Protein 4DK8 (pdb70)

Solvent-accessible surface area: 23701 Å² total; per-residue (Å²): 222,154,24,77,88,72,29,81,115,45,13,97,66,0,44,59,1,21,104,74,0,54,128,102,28,120,147,240,31,41,95,74,81,150,60,165,101,16,92,70,61,22,25,23,5,36,16,50,23,20,31,51,11,0,69,19,8,1,17,7,0,32,47,1,69,18,0,85,132,9,30,68,78,2,4,6,9,0,3,53,14,1,1,13,2,4,21,8,0,16,12,0,71,60,7,62,106,144,92,80,13,0,40,55,68,164,135,115,76,10,34,76,83,24,13,103,127,5,27,29,51,75,111,16,3,66,47,4,6,96,14,0,83,17,0,108,164,24,37,18,63,87,9,2,8,0,0,0,0,0,0,1,1,0,12,27,68,15,89,125,16,128,73,64,53,105,0,92,58,39,18,78,54,7,4,46,0,0,19,29,23,6,149,38,109,104,97,178,49,97,12,7,10,7,66,0,3,33,31,12,8,13,0,24,43,10,26,30,28,17,63,111,4,13,118,17,15,135,136,73,130,39,184,26,44,89,10,1,33,26,6,47,8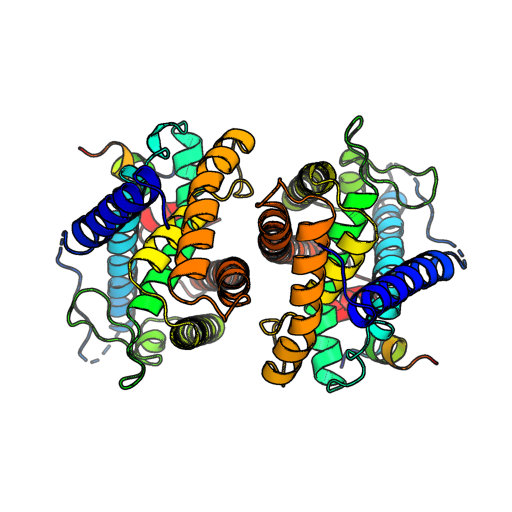7,139,52,140,72,1,62,146,24,6,91,61,188,196,37,77,88,74,32,67,102,34,5,91,97,4,34,50,6,8,102,78,2,55,124,138,123,191,15,59,85,68,16,220,152,39,122,88,76,45,29,32,0,38,16,42,16,22,34,28,23,0,60,28,7,0,25,6,0,43,76,2,64,13,0,112,121,4,44,76,96,4,11,8,12,0,0,73,20,0,0,14,2,3,21,8,0,22,13,8,59,72,30,66,52,158,76,106,19,0,28,64,49,151,115,72,83,4,32,89,76,24,12,106,116,3,14,30,50,79,109,17,3,60,44,5,5,77,9,2,58,12,3,150,149,21,44,26,45,84,10,0,12,0,0,0,2,0,0,2,0,0,13,23,65,11,87,129,20,134,72,62,52,126,0,68,61,27,19,74,56,7,4,44,0,0,26,14,41,4,108,66,68,102,94,174,34,81,18,2,11,3,71,0,2,36,33,8,8,13,0,10,45,12,28,23,24,18,62,116,8,9,116,18,18,126,128,71,97,11,156,20,36,111,77,2,33,61,4,39,44,174,110,31,87,6,0,52,126,6,12,100,88,170

Structure (mmCIF, N/CA/C/O backbone):
data_4DK8
#
_entry.id   4DK8
#
_cell.length_a   88.145
_cell.length_b   88.145
_cell.length_c   198.450
_cell.angle_alpha   90.000
_cell.angle_beta   90.000
_cell.angle_gamma   90.000
#
_symmetry.space_group_name_H-M   'P 43 21 2'
#
loop_
_entity.id
_entity.type
_entity.pdbx_description
1 polymer 'Oxysterols receptor LXR-beta'
2 polymer 'Nuclear receptor coactivator 1'
3 non-polymer N-methyl-N-(4-{(1S)-2,2,2-trifluoro-1-hydroxy-1-[1-(2-methoxyethyl)-1H-pyrrol-2-yl]ethyl}phenyl)benzenesulfonamide
4 non-polymer 'ACETATE ION'
5 non-polymer 'CALCIUM ION'
6 water water
#
loop_
_atom_site.group_PDB
_atom_site.id
_atom_site.type_symbol
_atom_site.label_atom_id
_atom_site.label_alt_id
_atom_site.label_comp_id
_atom_site.label_asym_id
_atom_site.label_entity_id
_atom_site.label_seq_id
_atom_site.pdbx_PDB_ins_code
_atom_site.Cartn_x
_atom_site.Cartn_y
_atom_site.Cartn_z
_atom_site.occupancy
_atom_site.B_iso_or_equiv
_atom_site.auth_seq_id
_atom_site.auth_comp_id
_atom_site.auth_asym_id
_atom_site.auth_atom_id
_atom_site.pdbx_PDB_model_num
ATOM 1 N N . MET A 1 4 ? 13.554 74.716 11.181 1.00 103.54 218 MET A N 1
ATOM 2 C CA . MET A 1 4 ? 13.227 73.468 11.944 1.00 104.53 218 MET A CA 1
ATOM 3 C C . MET A 1 4 ? 14.164 72.285 11.613 1.00 102.81 218 MET A C 1
ATOM 4 O O . MET A 1 4 ? 13.866 71.125 11.930 1.00 102.57 218 MET A O 1
ATOM 9 N N . GLN A 1 5 ? 15.293 72.584 10.973 1.00 100.19 219 GLN A N 1
ATOM 10 C CA . GLN A 1 5 ? 16.356 71.599 10.780 1.00 97.14 219 GLN A CA 1
ATOM 11 C C . GLN A 1 5 ? 17.717 72.303 10.735 1.00 95.17 219 GLN A C 1
ATOM 12 O O . GLN A 1 5 ? 17.805 73.474 10.354 1.00 95.07 219 GLN A O 1
ATOM 18 N N . LEU A 1 6 ? 18.773 71.600 11.146 1.00 92.36 220 LEU A N 1
ATOM 19 C CA . LEU A 1 6 ? 20.133 72.159 11.107 1.00 88.54 220 LEU A CA 1
ATOM 20 C C . LEU A 1 6 ? 20.573 72.326 9.662 1.00 85.72 220 LEU A C 1
ATOM 21 O O . LEU A 1 6 ? 19.952 71.778 8.752 1.00 85.84 220 LEU A O 1
ATOM 26 N N . THR A 1 7 ? 21.647 73.073 9.447 1.00 82.45 221 THR A N 1
ATOM 27 C CA . THR A 1 7 ? 22.264 73.130 8.125 1.00 78.90 221 THR A CA 1
ATOM 28 C C . THR A 1 7 ? 23.308 72.022 7.966 1.00 77.51 221 THR A C 1
ATOM 29 O O . THR A 1 7 ? 23.824 71.499 8.951 1.00 77.81 221 THR A O 1
ATOM 33 N N . ALA A 1 8 ? 23.613 71.653 6.728 1.00 76.95 222 ALA A N 1
ATOM 34 C CA . ALA A 1 8 ? 24.591 70.594 6.471 1.00 75.70 222 ALA A CA 1
ATOM 35 C C . ALA A 1 8 ? 25.931 70.907 7.149 1.00 74.32 222 ALA A C 1
ATOM 36 O O . ALA A 1 8 ? 26.581 70.019 7.712 1.00 72.34 222 ALA A O 1
ATOM 38 N N . ALA A 1 9 ? 26.327 72.176 7.093 1.00 71.68 223 ALA A N 1
ATOM 39 C CA . ALA A 1 9 ? 27.471 72.662 7.850 1.00 70.77 223 ALA A CA 1
ATOM 40 C C . ALA A 1 9 ? 27.331 72.365 9.346 1.00 71.54 223 ALA A C 1
ATOM 41 O O . ALA A 1 9 ? 28.195 71.723 9.951 1.00 71.26 223 ALA A O 1
ATOM 43 N N . GLN A 1 10 ? 26.240 72.832 9.944 1.00 71.86 224 GLN A N 1
ATOM 44 C CA . GLN A 1 10 ? 26.015 72.601 11.358 1.00 71.59 224 GLN A CA 1
ATOM 45 C C . GLN A 1 10 ? 25.940 71.106 11.683 1.00 73.02 224 GLN A C 1
ATOM 46 O O . GLN A 1 10 ? 26.496 70.652 12.690 1.00 72.61 224 GLN A O 1
ATOM 52 N N . GLU A 1 11 ? 25.274 70.326 10.838 1.00 73.54 225 GLU A N 1
ATOM 53 C CA . GLU A 1 11 ? 25.259 68.889 11.062 1.00 74.88 225 GLU A CA 1
ATOM 54 C C . GLU A 1 11 ? 26.694 68.369 11.070 1.00 73.14 225 GLU A C 1
ATOM 55 O O . GLU A 1 11 ? 27.044 67.477 11.842 1.00 71.54 225 GLU A O 1
ATOM 61 N N . LEU A 1 12 ? 27.533 68.955 10.226 1.00 71.69 226 LEU A N 1
ATOM 62 C CA . LEU A 1 12 ? 28.895 68.472 10.076 1.00 70.72 226 LEU A CA 1
ATOM 63 C C . LEU A 1 12 ? 29.769 68.875 11.255 1.00 69.40 226 LEU A C 1
ATOM 64 O O . LEU A 1 12 ? 30.492 68.051 11.819 1.00 68.97 226 LEU A O 1
ATOM 69 N N . MET A 1 13 ? 29.695 70.147 11.623 1.00 66.98 227 MET A N 1
ATOM 70 C CA . MET A 1 13 ? 30.393 70.648 12.798 1.00 65.22 227 MET A CA 1
ATOM 71 C C . MET A 1 13 ? 30.171 69.748 14.013 1.00 65.66 227 MET A C 1
ATOM 72 O O . MET A 1 13 ? 31.121 69.354 14.693 1.00 68.03 227 MET A O 1
ATOM 77 N N . ILE A 1 14 ? 28.915 69.414 14.279 1.00 64.91 228 ILE A N 1
ATOM 78 C CA . ILE A 1 14 ? 28.579 68.614 15.445 1.00 62.82 228 ILE A CA 1
ATOM 79 C C . ILE A 1 14 ? 29.108 67.177 15.382 1.00 63.30 228 ILE A C 1
ATOM 80 O O . ILE A 1 14 ? 29.592 66.641 16.376 1.00 61.88 228 ILE A O 1
ATOM 85 N N . GLN A 1 15 ? 29.027 66.547 14.219 1.00 64.08 229 GLN A N 1
ATOM 86 C CA . GLN A 1 15 ? 29.434 65.156 14.128 1.00 64.48 229 GLN A CA 1
ATOM 87 C C . GLN A 1 15 ? 30.921 65.017 14.348 1.00 63.59 229 GLN A C 1
ATOM 88 O O . GLN A 1 15 ? 31.376 64.160 15.110 1.00 63.90 229 GLN A O 1
ATOM 94 N N . GLN A 1 16 ? 31.679 65.873 13.680 1.00 61.97 230 GLN A N 1
ATOM 95 C CA . GLN A 1 16 ? 33.117 65.878 13.842 1.00 61.59 230 GLN A CA 1
ATOM 96 C C . GLN A 1 16 ? 33.459 65.998 15.324 1.00 61.35 230 GLN A C 1
ATOM 97 O O . GLN A 1 16 ? 34.219 65.178 15.840 1.00 61.49 230 GLN A O 1
ATOM 103 N N . LEU A 1 17 ? 32.887 66.997 16.005 1.00 59.91 231 LEU A N 1
ATOM 104 C CA . LEU A 1 17 ? 33.128 67.193 17.434 1.00 58.38 231 LEU A CA 1
ATOM 105 C C . LEU A 1 17 ? 32.774 65.947 18.250 1.00 58.94 231 LEU A C 1
ATOM 106 O O . LEU A 1 17 ? 33.480 65.571 19.194 1.00 59.02 231 LEU A O 1
ATOM 111 N N . VAL A 1 18 ? 31.673 65.303 17.900 1.00 57.93 232 VAL A N 1
ATOM 112 C CA . VAL A 1 18 ? 31.287 64.128 18.643 1.00 58.05 232 VAL A CA 1
ATOM 113 C C . VAL A 1 18 ? 32.302 63.041 18.334 1.00 58.53 232 VAL A C 1
ATOM 114 O O . VAL A 1 18 ? 32.812 62.389 19.245 1.00 59.30 232 VAL A O 1
ATOM 118 N N . ALA A 1 19 ? 32.628 62.873 17.058 1.00 57.95 233 ALA A N 1
ATOM 119 C CA . ALA A 1 19 ? 33.622 61.877 16.670 1.00 58.74 233 ALA A CA 1
ATOM 120 C C . ALA A 1 19 ? 34.923 62.066 17.451 1.00 59.05 233 ALA A C 1
ATOM 121 O O . ALA A 1 19 ? 35.551 61.094 17.892 1.00 57.20 233 ALA A O 1
ATOM 123 N N . ALA A 1 20 ? 35.320 63.319 17.629 1.00 60.91 234 ALA A N 1
ATOM 124 C CA . ALA A 1 20 ? 36.600 63.613 18.260 1.00 66.80 234 ALA A CA 1
ATOM 125 C C . ALA A 1 20 ? 36.589 63.219 19.728 1.00 70.68 234 ALA A C 1
ATOM 126 O O . ALA A 1 20 ? 37.567 62.678 20.256 1.00 72.29 234 ALA A O 1
ATOM 128 N N . GLN A 1 21 ? 35.473 63.496 20.386 1.00 74.20 235 GLN A N 1
ATOM 129 C CA . GLN A 1 21 ? 35.360 63.225 21.800 1.00 76.89 235 GLN A CA 1
ATOM 130 C C . GLN A 1 21 ? 35.451 61.735 21.986 1.00 76.95 235 GLN A C 1
ATOM 131 O O . GLN A 1 21 ? 36.122 61.252 22.886 1.00 77.41 235 GLN A O 1
ATOM 137 N N . LEU A 1 22 ? 34.762 61.003 21.123 1.00 78.69 236 LEU A N 1
ATOM 138 C CA . LEU A 1 22 ? 34.749 59.554 21.225 1.00 80.85 236 LEU A CA 1
ATOM 139 C C . LEU A 1 22 ? 36.164 59.061 20.962 1.00 81.69 236 LEU A C 1
ATOM 140 O O . LEU A 1 22 ? 36.681 58.207 21.685 1.00 81.34 236 LEU A O 1
ATOM 145 N N . GLN A 1 23 ? 36.784 59.629 19.931 1.00 82.99 237 GLN A N 1
ATOM 146 C CA . GLN A 1 23 ? 38.166 59.327 19.589 1.00 84.96 237 GLN A CA 1
ATOM 147 C C . GLN A 1 23 ? 39.103 59.563 20.775 1.00 84.87 237 GLN A C 1
ATOM 148 O O . GLN A 1 23 ? 39.934 58.714 21.088 1.00 85.67 237 GLN A O 1
ATOM 154 N N . CYS A 1 24 ? 38.968 60.705 21.444 1.00 84.09 238 CYS A N 1
ATOM 155 C CA . CYS A 1 24 ? 39.885 61.037 22.524 1.00 85.55 238 CYS A CA 1
ATOM 156 C C . CYS A 1 24 ? 39.591 60.246 23.788 1.00 88.50 238 CYS A C 1
ATOM 157 O O . CYS A 1 24 ? 40.506 59.857 24.514 1.00 89.29 238 CYS A O 1
ATOM 160 N N . ASN A 1 25 ? 38.313 59.995 24.046 1.00 92.40 239 ASN A N 1
ATOM 161 C CA . ASN A 1 25 ? 37.901 59.287 25.250 1.00 95.57 239 ASN A CA 1
ATOM 162 C C . ASN A 1 25 ? 38.335 57.828 25.165 1.00 97.71 239 ASN A C 1
ATOM 163 O O . ASN A 1 25 ? 38.680 57.216 26.177 1.00 98.34 239 ASN A O 1
ATOM 168 N N . LYS A 1 26 ? 38.320 57.275 23.954 1.00 99.71 240 LYS A N 1
ATOM 169 C CA . LYS A 1 26 ? 38.890 55.954 23.716 1.00 101.74 240 LYS A CA 1
ATOM 170 C C . LYS A 1 26 ? 40.391 56.013 23.922 1.00 104.17 240 LYS A C 1
ATOM 171 O O . LYS A 1 26 ? 40.932 55.384 24.832 1.00 103.80 240 LYS A O 1
ATOM 177 N N . ARG A 1 27 ? 41.050 56.796 23.073 1.00 107.61 241 ARG A N 1
ATOM 178 C CA . ARG A 1 27 ? 42.509 56.864 23.021 1.00 111.11 241 ARG A CA 1
ATOM 179 C C . ARG A 1 27 ? 43.161 57.137 24.373 1.00 113.29 241 ARG A C 1
ATOM 180 O O . ARG A 1 27 ? 44.354 56.893 24.547 1.00 113.81 241 ARG A O 1
ATOM 188 N N . SER A 1 28 ? 42.390 57.650 25.327 1.00 115.64 242 SER A N 1
ATOM 189 C CA . SER A 1 28 ? 42.925 57.876 26.661 1.00 117.26 242 SER A CA 1
ATOM 190 C C . SER A 1 28 ? 42.744 56.615 27.501 1.00 118.21 242 SER A C 1
ATOM 191 O O . SER A 1 28 ? 42.981 56.622 28.710 1.00 118.55 242 SER A O 1
ATOM 194 N N . PHE A 1 29 ? 42.329 55.531 26.849 1.00 119.30 243 PHE A N 1
ATOM 195 C CA . PHE A 1 29 ? 42.198 54.236 27.512 1.00 121.54 243 PHE A CA 1
ATOM 196 C C . PHE A 1 29 ? 43.267 53.237 27.070 1.00 121.80 243 PHE A C 1
ATOM 197 O O . PHE A 1 29 ? 43.045 52.027 27.117 1.00 121.46 243 PHE A O 1
ATOM 205 N N . SER A 1 30 ? 44.421 53.759 26.650 1.00 122.32 244 SER A N 1
ATOM 206 C CA . SER A 1 30 ? 45.547 52.951 26.174 1.00 121.88 244 SER A CA 1
ATOM 207 C C . SER A 1 30 ? 46.511 53.794 25.339 1.00 121.22 244 SER A C 1
ATOM 208 O O . SER A 1 30 ? 47.418 54.436 25.871 1.00 120.66 244 SER A O 1
ATOM 211 N N . LYS A 1 34 ? 46.837 52.945 33.454 1.00 131.99 248 LYS A N 1
ATOM 212 C CA . LYS A 1 34 ? 47.383 52.167 34.562 1.00 131.86 248 LYS A CA 1
ATOM 213 C C . LYS A 1 34 ? 48.068 53.088 35.570 1.00 131.43 248 LYS A C 1
ATOM 214 O O . LYS A 1 34 ? 49.099 53.698 35.271 1.00 131.05 248 LYS A O 1
ATOM 220 N N . VAL A 1 35 ? 47.493 53.183 36.767 1.00 130.08 249 VAL A N 1
ATOM 221 C CA . VAL A 1 35 ? 47.944 54.163 37.749 1.00 128.29 249 VAL A CA 1
ATOM 222 C C . VAL A 1 35 ? 48.030 53.615 39.165 1.00 126.62 249 VAL A C 1
ATOM 223 O O . VAL A 1 35 ? 47.421 52.595 39.487 1.00 125.60 249 VAL A O 1
ATOM 227 N N . THR A 1 36 ? 48.789 54.319 40.001 1.00 125.16 250 THR A N 1
ATOM 228 C CA . THR A 1 36 ? 48.974 53.964 41.402 1.00 124.21 250 THR A CA 1
ATOM 229 C C . THR A 1 36 ? 47.654 53.552 42.023 1.00 124.69 250 THR A C 1
ATOM 230 O O . THR A 1 36 ? 46.805 54.395 42.295 1.00 125.67 250 THR A O 1
ATOM 234 N N . PRO A 1 37 ? 47.468 52.249 42.266 1.00 124.46 251 PRO A N 1
ATOM 235 C CA . PRO A 1 37 ? 46.198 51.701 42.753 1.00 124.09 251 PRO A CA 1
ATOM 236 C C . PRO A 1 37 ? 45.742 52.264 44.097 1.00 123.48 251 PRO A C 1
ATOM 237 O O . PRO A 1 37 ? 46.530 52.854 44.848 1.00 123.72 251 PRO A O 1
ATOM 241 N N . TRP A 1 38 ? 44.459 52.067 44.387 1.00 121.63 252 TRP A N 1
ATOM 242 C CA . TRP A 1 38 ? 43.834 52.591 45.593 1.00 119.75 252 TRP A CA 1
ATOM 243 C C . TRP A 1 38 ? 44.060 51.630 46.765 1.00 118.41 252 TRP A C 1
ATOM 244 O O . TRP A 1 38 ? 43.760 50.439 46.670 1.00 117.76 252 TRP A O 1
ATOM 255 N N . PRO A 1 39 ? 44.603 52.143 47.884 1.00 117.19 253 PRO A N 1
ATOM 256 C CA . PRO A 1 39 ? 44.842 51.362 49.106 1.00 116.48 253 PRO A CA 1
ATOM 257 C C . PRO A 1 39 ? 43.592 50.675 49.647 1.00 115.92 253 PRO A C 1
ATOM 258 O O . PRO A 1 39 ? 43.574 49.460 49.841 1.00 115.16 253 PRO A O 1
ATOM 262 N N . GLN A 1 45 ? 45.065 53.427 58.867 1.00 136.36 259 GLN A N 1
ATOM 263 C CA . GLN A 1 45 ? 45.695 53.932 57.653 1.00 137.08 259 GLN A CA 1
ATOM 264 C C . GLN A 1 45 ? 47.091 54.503 57.924 1.00 136.71 259 GLN A C 1
ATOM 265 O O . GLN A 1 45 ? 47.309 55.209 58.911 1.00 135.92 259 GLN A O 1
ATOM 271 N N . SER A 1 46 ? 48.027 54.193 57.030 1.00 136.45 260 SER A N 1
ATOM 272 C CA . SER A 1 46 ? 49.423 54.607 57.166 1.00 136.02 260 SER A CA 1
ATOM 273 C C . SER A 1 46 ? 49.674 55.990 56.562 1.00 136.21 260 SER A C 1
ATOM 274 O O . SER A 1 46 ? 48.731 56.730 56.283 1.00 136.51 260 SER A O 1
ATOM 277 N N . ARG A 1 47 ? 50.946 56.334 56.366 1.00 136.02 261 ARG A N 1
ATOM 278 C CA . ARG A 1 47 ? 51.321 57.627 55.789 1.00 136.03 261 ARG A CA 1
ATOM 279 C C . ARG A 1 47 ? 51.803 57.468 54.345 1.00 135.34 261 ARG A C 1
ATOM 280 O O . ARG A 1 47 ? 51.914 58.446 53.600 1.00 134.27 261 ARG A O 1
ATOM 288 N N . ASP A 1 48 ? 52.100 56.231 53.960 1.00 134.71 262 ASP A N 1
ATOM 289 C CA . ASP A 1 48 ? 52.319 55.912 52.555 1.00 133.90 262 ASP A CA 1
ATOM 290 C C . ASP A 1 48 ? 50.943 55.823 51.921 1.00 132.90 262 ASP A C 1
ATOM 291 O O . ASP A 1 48 ? 50.659 56.488 50.925 1.00 133.10 262 ASP A O 1
ATOM 296 N N . ALA A 1 49 ? 50.092 54.998 52.526 1.00 131.48 263 ALA A N 1
ATOM 297 C CA . ALA A 1 49 ? 48.745 54.757 52.027 1.00 129.46 263 ALA A CA 1
ATOM 298 C C . ALA A 1 49 ? 48.031 56.060 51.688 1.00 127.54 263 ALA A C 1
ATOM 299 O O . ALA A 1 49 ? 47.360 56.152 50.663 1.00 126.36 263 ALA A O 1
ATOM 301 N N . ARG A 1 50 ? 48.188 57.067 52.543 1.00 125.51 264 ARG A N 1
ATOM 302 C CA . ARG A 1 50 ? 47.466 58.314 52.360 1.00 124.51 264 ARG A CA 1
ATOM 303 C C . ARG A 1 50 ? 48.062 59.156 51.238 1.00 122.91 264 ARG A C 1
ATOM 304 O O . ARG A 1 50 ? 47.330 59.669 50.392 1.00 123.59 264 ARG A O 1
ATOM 312 N N . GLN A 1 51 ? 49.385 59.295 51.218 1.00 120.59 265 GLN A N 1
ATOM 313 C CA . GLN A 1 51 ? 50.038 60.064 50.163 1.00 117.87 265 GLN A CA 1
ATOM 314 C C . GLN A 1 51 ? 50.106 59.228 48.895 1.00 115.47 265 GLN A C 1
ATOM 315 O O . GLN A 1 51 ? 50.682 59.641 47.892 1.00 115.24 265 GLN A O 1
ATOM 321 N N . GLN A 1 52 ? 49.508 58.045 48.959 1.00 112.85 266 GLN A N 1
ATOM 322 C CA . GLN A 1 52 ? 49.376 57.174 47.801 1.00 110.23 266 GLN A CA 1
ATOM 323 C C . GLN A 1 52 ? 48.033 57.439 47.124 1.00 108.15 266 GLN A C 1
ATOM 324 O O . GLN A 1 52 ? 47.940 57.488 45.899 1.00 107.76 266 GLN A O 1
ATOM 330 N N . ARG A 1 53 ? 46.993 57.612 47.937 1.00 105.26 267 ARG A N 1
ATOM 331 C CA . ARG A 1 53 ? 45.676 58.006 47.441 1.00 100.12 267 ARG A CA 1
ATOM 332 C C . ARG A 1 53 ? 45.772 59.354 46.746 1.00 96.29 267 ARG A C 1
ATOM 333 O O . ARG A 1 53 ? 45.187 59.552 45.685 1.00 94.87 267 ARG A O 1
ATOM 341 N N . PHE A 1 54 ? 46.512 60.276 47.352 1.00 92.56 268 PHE A N 1
ATOM 342 C CA . PHE A 1 54 ? 46.862 61.527 46.690 1.00 90.87 268 PHE A CA 1
ATOM 343 C C . PHE A 1 54 ? 47.399 61.201 45.304 1.00 90.38 268 PHE A C 1
ATOM 344 O O . PHE A 1 54 ? 47.136 61.914 44.333 1.00 88.38 268 PHE A O 1
ATOM 352 N N . ALA A 1 55 ? 48.156 60.112 45.223 1.00 90.28 269 ALA A N 1
ATOM 353 C CA . ALA A 1 55 ? 48.779 59.712 43.975 1.00 89.01 269 ALA A CA 1
ATOM 354 C C . ALA A 1 55 ? 47.733 59.195 42.990 1.00 87.96 269 ALA A C 1
ATOM 355 O O . ALA A 1 55 ? 47.683 59.625 41.832 1.00 87.71 269 ALA A O 1
ATOM 357 N N . HIS A 1 56 ? 46.890 58.284 43.465 1.00 86.79 270 HIS A N 1
ATOM 358 C CA . HIS A 1 56 ? 45.837 57.695 42.644 1.00 85.82 270 HIS A CA 1
ATOM 359 C C . HIS A 1 56 ? 44.941 58.749 41.992 1.00 85.05 270 HIS A C 1
ATOM 360 O O . HIS A 1 56 ? 44.507 58.582 40.855 1.00 85.31 270 HIS A O 1
ATOM 367 N N . PHE A 1 57 ? 44.663 59.831 42.715 1.00 83.34 271 PHE A N 1
ATOM 368 C CA . PHE A 1 57 ? 43.886 60.936 42.162 1.00 81.07 271 PHE A CA 1
ATOM 369 C C . PHE A 1 57 ? 44.676 61.745 41.116 1.00 79.54 271 PHE A C 1
ATOM 370 O O . PHE A 1 57 ? 44.290 61.803 39.949 1.00 78.29 271 PHE A O 1
ATOM 378 N N . THR A 1 58 ? 45.775 62.365 41.533 1.00 78.53 272 THR A N 1
ATOM 379 C CA . THR A 1 58 ? 46.514 63.273 40.661 1.00 79.37 272 THR A CA 1
ATOM 380 C C . THR A 1 58 ? 46.868 62.613 39.353 1.00 79.51 272 THR A C 1
ATOM 381 O O . THR A 1 58 ? 46.933 63.267 38.308 1.00 78.47 272 THR A O 1
ATOM 385 N N . GLU A 1 59 ? 47.108 61.309 39.413 1.00 80.35 273 GLU A N 1
ATOM 386 C CA . GLU A 1 59 ? 47.431 60.565 38.209 1.00 80.68 273 GLU A CA 1
ATOM 387 C C . GLU A 1 59 ? 46.226 60.519 37.274 1.00 78.68 273 GLU A C 1
ATOM 388 O O . GLU A 1 59 ? 46.351 60.810 36.082 1.00 78.06 273 GLU A O 1
ATOM 394 N N . LEU A 1 60 ? 45.059 60.182 37.823 1.00 77.04 274 LEU A N 1
ATOM 395 C CA . LEU A 1 60 ? 43.809 60.247 37.066 1.00 75.32 274 LEU A CA 1
ATOM 396 C C . LEU A 1 60 ? 43.574 61.655 36.517 1.00 74.50 274 LEU A C 1
ATOM 397 O O . LEU A 1 60 ? 43.165 61.830 35.370 1.00 74.68 274 LEU A O 1
ATOM 402 N N . ALA A 1 61 ? 43.847 62.663 37.333 1.00 71.98 275 ALA A N 1
ATOM 403 C CA . ALA A 1 61 ? 43.790 64.035 36.860 1.00 71.42 275 ALA A CA 1
ATOM 404 C C . ALA A 1 61 ? 44.670 64.270 35.615 1.00 71.60 275 ALA A C 1
ATOM 405 O O . ALA A 1 61 ? 44.219 64.881 34.638 1.00 70.09 275 ALA A O 1
ATOM 407 N N . ILE A 1 62 ? 45.916 63.790 35.653 1.00 71.79 276 ILE A N 1
ATOM 408 C CA . ILE A 1 62 ? 46.810 63.856 34.486 1.00 71.08 276 ILE A CA 1
ATOM 409 C C . ILE A 1 62 ? 46.100 63.315 33.243 1.00 71.19 276 ILE A C 1
ATOM 410 O O . ILE A 1 62 ? 46.060 63.960 32.185 1.00 68.98 276 ILE A O 1
ATOM 415 N N . ILE A 1 63 ? 45.549 62.113 33.378 1.00 70.45 277 ILE A N 1
ATOM 416 C CA . ILE A 1 63 ? 44.939 61.445 32.245 1.00 71.10 277 ILE A CA 1
ATOM 417 C C . ILE A 1 63 ? 43.860 62.337 31.645 1.00 72.64 277 ILE A C 1
ATOM 418 O O . ILE A 1 63 ? 43.779 62.502 30.421 1.00 73.23 277 ILE A O 1
ATOM 423 N N . SER A 1 64 ? 43.055 62.929 32.527 1.00 73.52 278 SER A N 1
ATOM 424 C CA . SER A 1 64 ? 41.948 63.792 32.134 1.00 72.81 278 SER A CA 1
ATOM 425 C C . SER A 1 64 ? 42.462 65.017 31.365 1.00 71.50 278 SER A C 1
ATOM 426 O O . SER A 1 64 ? 41.979 65.328 30.265 1.00 70.82 278 SER A O 1
ATOM 429 N N . VAL A 1 65 ? 43.451 65.694 31.938 1.00 69.01 279 VAL A N 1
ATOM 430 C CA . VAL A 1 65 ? 44.093 66.818 31.271 1.00 69.20 279 VAL A CA 1
ATOM 431 C C . VAL A 1 65 ? 44.550 66.435 29.868 1.00 69.30 279 VAL A C 1
ATOM 432 O O . VAL A 1 65 ? 44.447 67.219 28.922 1.00 67.39 279 VAL A O 1
ATOM 436 N N . GLN A 1 66 ? 45.061 65.220 29.734 1.00 70.58 280 GLN A N 1
ATOM 437 C CA . GLN A 1 66 ? 45.528 64.756 28.434 1.00 71.18 280 GLN A CA 1
ATOM 438 C C . GLN A 1 66 ? 44.358 64.606 27.485 1.00 70.14 280 GLN A C 1
ATOM 439 O O . GLN A 1 66 ? 44.332 65.214 26.406 1.00 67.95 280 GLN A O 1
ATOM 445 N N . GLU A 1 67 ? 43.381 63.804 27.891 1.00 68.77 281 GLU A N 1
ATOM 446 C CA . GLU A 1 67 ? 42.203 63.654 27.062 1.00 69.45 281 GLU A CA 1
ATOM 447 C C . GLU A 1 67 ? 41.664 65.043 26.663 1.00 68.08 281 GLU A C 1
ATOM 448 O O . GLU A 1 67 ? 41.128 65.223 25.565 1.00 66.12 281 GLU A O 1
ATOM 454 N N . ILE A 1 68 ? 41.832 66.033 27.536 1.00 66.47 282 ILE A N 1
ATOM 455 C CA . ILE A 1 68 ? 41.279 67.351 27.253 1.00 65.08 282 ILE A CA 1
ATOM 456 C C . ILE A 1 68 ? 42.116 68.154 26.261 1.00 65.53 282 ILE A C 1
ATOM 457 O O . ILE A 1 68 ? 41.569 68.798 25.360 1.00 63.53 282 ILE A O 1
ATOM 462 N N . VAL A 1 69 ? 43.437 68.106 26.404 1.00 67.11 283 VAL A N 1
ATOM 463 C CA . VAL A 1 69 ? 44.309 68.768 25.435 1.00 68.91 283 VAL A CA 1
ATOM 464 C C . VAL A 1 69 ? 44.184 68.040 24.103 1.00 69.25 283 VAL A C 1
ATOM 465 O O . VAL A 1 69 ? 44.099 68.655 23.038 1.00 67.88 283 VAL A O 1
ATOM 469 N N . ASP A 1 70 ? 44.163 66.715 24.179 1.00 70.73 284 ASP A N 1
ATOM 470 C CA . ASP A 1 70 ? 44.011 65.890 22.995 1.00 72.27 284 ASP A CA 1
ATOM 471 C C . ASP A 1 70 ? 42.769 66.357 22.245 1.00 71.63 284 ASP A C 1
ATOM 472 O O . ASP A 1 70 ? 42.826 66.616 21.045 1.00 73.95 284 ASP A O 1
ATOM 477 N N . PHE A 1 71 ? 41.656 66.490 22.967 1.00 70.43 285 PHE A N 1
ATOM 478 C CA . PHE A 1 71 ? 40.392 66.923 22.380 1.00 66.83 285 PHE A CA 1
ATOM 479 C C . PHE A 1 71 ? 40.411 68.378 21.898 1.00 65.96 285 PHE A C 1
ATOM 480 O O . PHE A 1 71 ? 39.753 68.718 20.927 1.00 66.07 285 PHE A O 1
ATOM 488 N N . ALA A 1 72 ? 41.154 69.246 22.564 1.00 65.87 286 ALA A N 1
ATOM 489 C CA . ALA A 1 72 ? 41.148 70.647 22.157 1.00 67.90 286 ALA A CA 1
ATOM 490 C C . ALA A 1 72 ? 41.845 70.868 20.801 1.00 68.93 286 ALA A C 1
ATOM 491 O O . ALA A 1 72 ? 41.559 71.840 20.085 1.00 67.78 286 ALA A O 1
ATOM 493 N N . LYS A 1 73 ? 42.753 69.967 20.440 1.00 69.44 287 LYS A N 1
ATOM 494 C CA . LYS A 1 73 ? 43.484 70.124 19.188 1.00 71.85 287 LYS A CA 1
ATOM 495 C C . LYS A 1 73 ? 42.607 69.766 17.981 1.00 71.04 287 LYS A C 1
ATOM 496 O O . LYS A 1 73 ? 42.774 70.299 16.876 1.00 70.06 287 LYS A O 1
ATOM 502 N N . GLN A 1 74 ? 41.652 68.877 18.216 1.00 70.72 288 GLN A N 1
ATOM 503 C CA . GLN A 1 74 ? 40.757 68.408 17.171 1.00 69.84 288 GLN A CA 1
ATOM 504 C C . GLN A 1 74 ? 39.531 69.296 16.966 1.00 67.23 288 GLN A C 1
ATOM 505 O O . GLN A 1 74 ? 38.742 69.074 16.060 1.00 66.44 288 GLN A O 1
ATOM 511 N N . VAL A 1 75 ? 39.386 70.309 17.810 1.00 65.96 289 VAL A N 1
ATOM 512 C CA . VAL A 1 75 ? 38.316 71.285 17.674 1.00 63.85 289 VAL A CA 1
ATOM 513 C C . VAL A 1 75 ? 38.665 72.294 16.587 1.00 65.90 289 VAL A C 1
ATOM 514 O O . VAL A 1 75 ? 39.511 73.164 16.778 1.00 66.07 289 VAL A O 1
ATOM 518 N N . PRO A 1 76 ? 37.999 72.207 15.432 1.00 67.22 290 PRO A N 1
ATOM 519 C CA . PRO A 1 76 ? 38.404 73.049 14.302 1.00 68.72 290 PRO A CA 1
ATOM 520 C C . PRO A 1 76 ? 38.650 74.500 14.698 1.00 70.12 290 PRO A C 1
ATOM 521 O O . PRO A 1 76 ? 37.821 75.127 15.350 1.00 70.08 290 PRO A O 1
ATOM 525 N N . GLY A 1 77 ? 39.809 75.019 14.303 1.00 72.96 291 GLY A N 1
ATOM 526 C CA . GLY A 1 77 ? 40.093 76.435 14.471 1.00 73.65 291 GLY A CA 1
ATOM 527 C C . GLY A 1 77 ? 40.970 76.760 15.664 1.00 73.95 291 GLY A C 1
ATOM 528 O O . GLY A 1 77 ? 41.531 77.852 15.743 1.00 74.14 291 GLY A O 1
ATOM 529 N N . PHE A 1 78 ? 41.087 75.815 16.592 1.00 73.86 292 PHE A N 1
ATOM 530 C CA . PHE A 1 78 ? 41.850 76.030 17.817 1.00 72.90 292 PHE A CA 1
ATOM 531 C C . PHE A 1 78 ? 43.352 76.163 17.542 1.00 72.98 292 PHE A C 1
ATOM 532 O O . PHE A 1 78 ? 43.989 77.135 17.964 1.00 71.40 292 PHE A O 1
ATOM 540 N N . LEU A 1 79 ? 43.908 75.186 16.826 1.00 73.48 293 LEU A N 1
ATOM 541 C CA . LEU A 1 79 ? 45.336 75.175 16.515 1.00 73.31 293 LEU A CA 1
ATOM 542 C C . LEU A 1 79 ? 45.710 76.259 15.515 1.00 74.35 293 LEU A C 1
ATOM 543 O O . LEU A 1 79 ? 46.836 76.297 15.030 1.00 76.37 293 LEU A O 1
ATOM 548 N N . GLN A 1 80 ? 44.767 77.135 15.200 1.00 74.05 294 GLN A N 1
ATOM 549 C CA . GLN A 1 80 ? 45.050 78.241 14.304 1.00 75.07 294 GLN A CA 1
ATOM 550 C C . GLN A 1 80 ? 45.427 79.493 15.087 1.00 76.94 294 GLN A C 1
ATOM 551 O O . GLN A 1 80 ? 45.895 80.471 14.511 1.00 78.31 294 GLN A O 1
ATOM 557 N N . LEU A 1 81 ? 45.207 79.470 16.395 1.00 78.80 295 LEU A N 1
ATOM 558 C CA . LEU A 1 81 ? 45.541 80.613 17.240 1.00 80.75 295 LEU A CA 1
ATOM 559 C C . LEU A 1 81 ? 47.041 80.594 17.497 1.00 82.75 295 LEU A C 1
ATOM 560 O O . LEU A 1 81 ? 47.711 79.587 17.218 1.00 83.66 295 LEU A O 1
ATOM 565 N N . GLY A 1 82 ? 47.561 81.694 18.043 1.00 82.77 296 GLY A N 1
ATOM 566 C CA . GLY A 1 82 ? 48.934 81.694 18.518 1.00 82.78 296 GLY A CA 1
ATOM 567 C C . GLY A 1 82 ? 49.158 80.542 19.472 1.00 82.27 296 GLY A C 1
ATOM 568 O O . GLY A 1 82 ? 48.257 80.173 20.206 1.00 84.13 296 GLY A O 1
ATOM 569 N N . ARG A 1 83 ? 50.343 79.952 19.469 1.00 82.61 297 ARG A N 1
ATOM 570 C CA . ARG A 1 83 ? 50.620 78.897 20.435 1.00 84.42 297 ARG A CA 1
ATOM 571 C C . ARG A 1 83 ? 50.477 79.440 21.852 1.00 85.02 297 ARG A C 1
ATOM 572 O O . ARG A 1 83 ? 50.303 78.679 22.811 1.00 85.38 297 ARG A O 1
ATOM 580 N N . GLU A 1 84 ? 50.564 80.761 21.982 1.00 84.57 298 GLU A N 1
ATOM 581 C CA . GLU A 1 84 ? 50.570 81.379 23.300 1.00 83.66 298 GLU A CA 1
ATOM 582 C C . GLU A 1 84 ? 49.145 81.411 23.845 1.00 83.27 298 GLU A C 1
ATOM 583 O O . GLU A 1 84 ? 48.885 81.018 24.994 1.00 82.35 298 GLU A O 1
ATOM 589 N N . ASP A 1 85 ? 48.222 81.856 23.000 1.00 82.05 299 ASP A N 1
ATOM 590 C CA . ASP A 1 85 ? 46.810 81.816 23.325 1.00 80.73 299 ASP A CA 1
ATOM 591 C C . ASP A 1 85 ? 46.303 80.389 23.580 1.00 80.95 299 ASP A C 1
ATOM 592 O O . ASP A 1 85 ? 45.458 80.166 24.456 1.00 81.36 299 ASP A O 1
ATOM 597 N N . GLN A 1 86 ? 46.827 79.423 22.833 1.00 79.20 300 GLN A N 1
ATOM 598 C CA . GLN A 1 86 ? 46.455 78.034 23.049 1.00 78.30 300 GLN A CA 1
ATOM 599 C C . GLN A 1 86 ? 46.754 77.624 24.484 1.00 78.27 300 GLN A C 1
ATOM 600 O O . GLN A 1 86 ? 46.003 76.873 25.091 1.00 80.05 300 GLN A O 1
ATOM 606 N N . ILE A 1 87 ? 47.851 78.117 25.037 1.00 76.76 301 ILE A N 1
ATOM 607 C CA . ILE A 1 87 ? 48.190 77.763 26.402 1.00 75.90 301 ILE A CA 1
ATOM 608 C C . ILE A 1 87 ? 47.200 78.448 27.353 1.00 75.10 301 ILE A C 1
ATOM 609 O O . ILE A 1 87 ? 46.681 77.819 28.291 1.00 72.79 301 ILE A O 1
ATOM 614 N N . ALA A 1 88 ? 46.940 79.732 27.099 1.00 73.13 302 ALA A N 1
ATOM 615 C CA . ALA A 1 88 ? 46.063 80.531 27.958 1.00 72.25 302 ALA A CA 1
ATOM 616 C C . ALA A 1 88 ? 44.708 79.861 28.092 1.00 72.35 302 ALA A C 1
ATOM 617 O O . ALA A 1 88 ? 44.218 79.624 29.208 1.00 72.85 302 ALA A O 1
ATOM 619 N N . LEU A 1 89 ? 44.120 79.544 26.940 1.00 69.32 303 LEU A N 1
ATOM 620 C CA . LEU A 1 89 ? 42.857 78.842 26.889 1.00 66.77 303 LEU A CA 1
ATOM 621 C C . LEU A 1 89 ? 42.834 77.509 27.645 1.00 66.67 303 LEU A C 1
ATOM 622 O O . LEU A 1 89 ? 41.997 77.328 28.518 1.00 68.18 303 LEU A O 1
ATOM 627 N N . LEU A 1 90 ? 43.724 76.572 27.346 1.00 67.18 304 LEU A N 1
ATOM 628 C CA . LEU A 1 90 ? 43.658 75.292 28.060 1.00 70.56 304 LEU A CA 1
ATOM 629 C C . LEU A 1 90 ? 43.825 75.472 29.569 1.00 72.39 304 LEU A C 1
ATOM 630 O O . LEU A 1 90 ? 43.204 74.763 30.370 1.00 72.82 304 LEU A O 1
ATOM 635 N N . LYS A 1 91 ? 44.669 76.424 29.954 1.00 73.99 305 LYS A N 1
ATOM 636 C CA . LYS A 1 91 ? 44.955 76.647 31.364 1.00 73.96 305 LYS A CA 1
ATOM 637 C C . LYS A 1 91 ? 43.688 77.073 32.078 1.00 71.92 305 LYS A C 1
ATOM 638 O O . LYS A 1 91 ? 43.386 76.570 33.157 1.00 70.96 305 LYS A O 1
ATOM 644 N N . ALA A 1 92 ? 42.940 77.987 31.463 1.00 69.10 306 ALA A N 1
ATOM 645 C CA . ALA A 1 92 ? 41.685 78.450 32.042 1.00 67.55 306 ALA A CA 1
ATOM 646 C C . ALA A 1 92 ? 40.602 77.370 31.999 1.00 66.87 306 ALA A C 1
ATOM 647 O O . ALA A 1 92 ? 39.739 77.298 32.877 1.00 66.79 306 ALA A O 1
ATOM 649 N N . SER A 1 93 ? 40.674 76.522 30.981 1.00 67.34 307 SER A N 1
ATOM 650 C CA . SER A 1 93 ? 39.558 75.678 30.588 1.00 68.04 307 SER A CA 1
ATOM 651 C C . SER A 1 93 ? 39.583 74.327 31.277 1.00 66.97 307 SER A C 1
ATOM 652 O O . SER A 1 93 ? 38.537 73.743 31.552 1.00 66.79 307 SER A O 1
ATOM 655 N N . THR A 1 94 ? 40.781 73.830 31.552 1.00 65.07 308 THR A N 1
ATOM 656 C CA . THR A 1 94 ? 40.944 72.410 31.827 1.00 64.64 308 THR A CA 1
ATOM 657 C C . THR A 1 94 ? 40.117 71.913 33.023 1.00 62.42 308 THR A C 1
ATOM 658 O O . THR A 1 94 ? 39.473 70.860 32.960 1.00 59.89 308 THR A O 1
ATOM 662 N N . ILE A 1 95 ? 40.127 72.673 34.107 1.00 59.53 309 ILE A N 1
ATOM 663 C CA . ILE A 1 95 ? 39.440 72.224 35.299 1.00 59.60 309 ILE A CA 1
ATOM 664 C C . ILE A 1 95 ? 37.932 72.182 35.010 1.00 60.39 309 ILE A C 1
ATOM 665 O O . ILE A 1 95 ? 37.213 71.242 35.415 1.00 57.94 309 ILE A O 1
ATOM 670 N N . GLU A 1 96 ? 37.468 73.194 34.278 1.00 59.69 310 GLU A N 1
ATO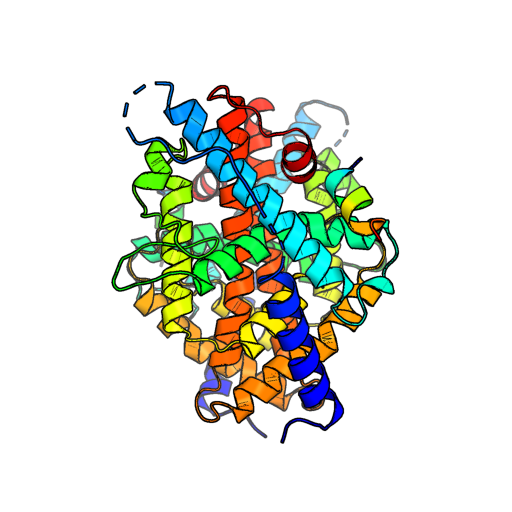M 671 C CA . GLU A 1 96 ? 36.049 73.334 34.001 1.00 59.86 310 GLU A CA 1
ATOM 672 C C . GLU A 1 96 ? 35.553 72.184 33.108 1.00 59.90 310 GLU A C 1
ATOM 673 O O . GLU A 1 96 ? 34.481 71.598 33.342 1.00 60.54 310 GLU A O 1
ATOM 679 N N . ILE A 1 97 ? 36.347 71.839 32.103 1.00 58.18 311 ILE A N 1
ATOM 680 C CA . ILE A 1 97 ? 36.007 70.717 31.253 1.00 56.41 311 ILE A CA 1
ATOM 681 C C . ILE A 1 97 ? 36.111 69.459 32.076 1.00 57.56 311 ILE A C 1
ATOM 682 O O . ILE A 1 97 ? 35.442 68.475 31.804 1.00 57.93 311 ILE A O 1
ATOM 687 N N . MET A 1 98 ? 36.942 69.490 33.108 1.00 59.85 312 MET A N 1
ATOM 688 C CA . MET A 1 98 ? 37.090 68.307 33.941 1.00 62.13 312 MET A CA 1
ATOM 689 C C . MET A 1 98 ? 35.849 68.094 34.781 1.00 62.45 312 MET A C 1
ATOM 690 O O . MET A 1 98 ? 35.338 66.971 34.890 1.00 60.68 312 MET A O 1
ATOM 695 N N . LEU A 1 99 ? 35.353 69.187 35.354 1.00 63.58 313 LEU A N 1
ATOM 696 C CA . LEU A 1 99 ? 34.132 69.144 36.150 1.00 63.17 313 LEU A CA 1
ATOM 697 C C . LEU A 1 99 ? 32.927 68.751 35.304 1.00 62.16 313 LEU A C 1
ATOM 698 O O . LEU A 1 99 ? 32.060 68.008 35.761 1.00 60.39 313 LEU A O 1
ATOM 703 N N . LEU A 1 100 ? 32.886 69.233 34.065 1.00 61.70 314 LEU A N 1
ATOM 704 C CA . LEU A 1 100 ? 31.823 68.842 33.148 1.00 62.83 314 LEU A CA 1
ATOM 705 C C . LEU A 1 100 ? 31.890 67.350 32.877 1.00 65.23 314 LEU A C 1
ATOM 706 O O . LEU A 1 100 ? 30.879 66.650 32.930 1.00 66.89 314 LEU A O 1
ATOM 711 N N . GLU A 1 101 ? 33.083 66.850 32.589 1.00 66.93 315 GLU A N 1
ATOM 712 C CA . GLU A 1 101 ? 33.214 65.437 32.328 1.00 67.77 315 GLU A CA 1
ATOM 713 C C . GLU A 1 101 ? 32.898 64.668 33.602 1.00 67.31 315 GLU A C 1
ATOM 714 O O . GLU A 1 101 ? 32.230 63.635 33.569 1.00 65.59 315 GLU A O 1
ATOM 720 N N . THR A 1 102 ? 33.352 65.191 34.732 1.00 67.08 316 THR A N 1
ATOM 721 C CA . THR A 1 102 ? 33.041 64.562 36.010 1.00 69.62 316 THR A CA 1
ATOM 722 C C . THR A 1 102 ? 31.529 64.402 36.204 1.00 70.22 316 THR A C 1
ATOM 723 O O . THR A 1 102 ? 31.057 63.385 36.726 1.00 69.04 316 THR A O 1
ATOM 727 N N . ALA A 1 103 ? 30.775 65.414 35.776 1.00 70.60 317 ALA A N 1
ATOM 728 C CA . ALA A 1 103 ? 29.315 65.380 35.860 1.00 69.29 317 ALA A CA 1
ATOM 729 C C . ALA A 1 103 ? 28.710 64.213 35.067 1.00 68.81 317 ALA A C 1
ATOM 730 O O . ALA A 1 103 ? 27.731 63.609 35.48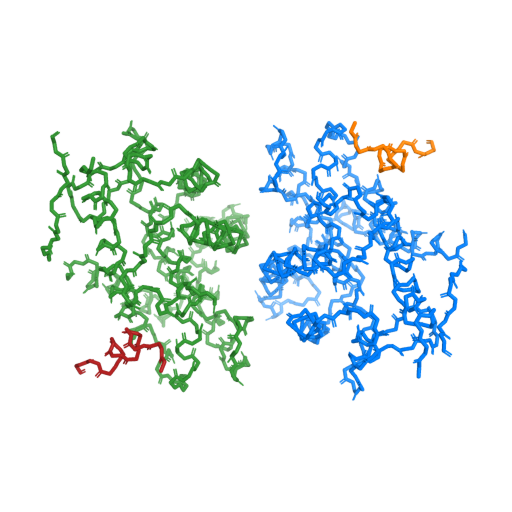7 1.00 66.37 317 ALA A O 1
ATOM 732 N N . ARG A 1 104 ? 29.295 63.892 33.921 1.00 69.79 318 ARG A N 1
ATOM 733 C CA . ARG A 1 104 ? 28.819 62.754 33.156 1.00 71.59 318 ARG A CA 1
ATOM 734 C C . ARG A 1 104 ? 29.072 61.437 33.883 1.00 73.47 318 ARG A C 1
ATOM 735 O O . ARG A 1 104 ? 28.472 60.413 33.568 1.00 74.20 318 ARG A O 1
ATOM 743 N N . ARG A 1 105 ? 29.977 61.446 34.847 1.00 74.10 319 ARG A N 1
ATOM 744 C CA . ARG A 1 105 ? 30.304 60.206 35.520 1.00 74.66 319 ARG A CA 1
ATOM 745 C C . ARG A 1 105 ? 29.514 60.070 36.835 1.00 73.26 319 ARG A C 1
ATOM 746 O O . ARG A 1 105 ? 29.746 59.152 37.616 1.00 72.73 319 ARG A O 1
ATOM 754 N N . TYR A 1 106 ? 28.572 60.979 37.069 1.00 72.19 320 TYR A N 1
ATOM 755 C CA . TYR A 1 106 ? 27.922 61.099 38.379 1.00 69.76 320 TYR A CA 1
ATOM 756 C C . TYR A 1 106 ? 26.652 60.271 38.527 1.00 69.99 320 TYR A C 1
ATOM 757 O O . TYR A 1 106 ? 25.742 60.329 37.701 1.00 71.22 320 TYR A O 1
ATOM 766 N N . ASN A 1 107 ? 26.601 59.505 39.605 1.00 71.06 321 ASN A N 1
ATOM 767 C CA . ASN A 1 107 ? 25.438 58.700 39.949 1.00 71.01 321 ASN A CA 1
ATOM 768 C C . ASN A 1 107 ? 24.627 59.471 40.994 1.00 70.34 321 ASN A C 1
ATOM 769 O O . ASN A 1 107 ? 25.087 59.670 42.116 1.00 70.19 321 ASN A O 1
ATOM 774 N N . HIS A 1 108 ? 23.428 59.914 40.648 1.00 69.25 322 HIS A N 1
ATOM 775 C CA . HIS A 1 108 ? 22.692 60.730 41.599 1.00 70.35 322 HIS A CA 1
ATOM 776 C C . HIS A 1 108 ? 22.095 59.886 42.719 1.00 69.68 322 HIS A C 1
ATOM 777 O O . HIS A 1 108 ? 21.812 60.399 43.797 1.00 69.26 322 HIS A O 1
ATOM 784 N N . GLU A 1 109 ? 21.919 58.592 42.464 1.00 69.94 323 GLU A N 1
ATOM 785 C CA . GLU A 1 109 ? 21.277 57.708 43.426 1.00 71.14 323 GLU A CA 1
ATOM 786 C C . GLU A 1 109 ? 22.165 57.494 44.648 1.00 69.61 323 GLU A C 1
ATOM 787 O O . GLU A 1 109 ? 21.673 57.458 45.779 1.00 69.71 323 GLU A O 1
ATOM 793 N N . THR A 1 110 ? 23.472 57.362 44.422 1.00 67.67 324 THR A N 1
ATOM 794 C CA . THR A 1 110 ? 24.410 57.077 45.504 1.00 65.15 324 THR A CA 1
ATOM 795 C C . THR A 1 110 ? 25.465 58.157 45.661 1.00 65.07 324 THR A C 1
ATOM 796 O O . THR A 1 110 ? 26.227 58.141 46.616 1.00 67.12 324 THR A O 1
ATOM 800 N N . GLU A 1 111 ? 25.528 59.092 44.723 1.00 64.51 325 GLU A N 1
ATOM 801 C CA . GLU A 1 111 ? 26.362 60.268 44.919 1.00 64.39 325 GLU A CA 1
ATOM 802 C C . GLU A 1 111 ? 27.846 59.951 44.915 1.00 65.61 325 GLU A C 1
ATOM 803 O O . GLU A 1 111 ? 28.587 60.412 45.788 1.00 66.75 325 GLU A O 1
ATOM 809 N N . CYS A 1 112 ? 28.275 59.155 43.944 1.00 66.13 326 CYS A N 1
ATOM 810 C CA . CYS A 1 112 ? 29.686 58.900 43.728 1.00 67.11 326 CYS A CA 1
ATOM 811 C C . CYS A 1 112 ? 29.969 59.076 42.256 1.00 70.34 326 CYS A C 1
ATOM 812 O O . CYS A 1 112 ? 29.076 58.945 41.417 1.00 69.94 326 CYS A O 1
ATOM 815 N N . ILE A 1 113 ? 31.223 59.366 41.948 1.00 73.57 327 ILE A N 1
ATOM 816 C CA . ILE A 1 113 ? 31.647 59.569 40.578 1.00 77.01 327 ILE A CA 1
ATOM 817 C C . ILE A 1 113 ? 32.435 58.354 40.111 1.00 80.73 327 ILE A C 1
ATOM 818 O O . ILE A 1 113 ? 33.264 57.826 40.849 1.00 80.60 327 ILE A O 1
ATOM 823 N N . THR A 1 114 ? 32.166 57.899 38.891 1.00 84.96 328 THR A N 1
ATOM 824 C CA . THR A 1 114 ? 32.917 56.782 38.321 1.00 89.25 328 THR A CA 1
ATOM 825 C C . THR A 1 114 ? 34.078 57.259 37.448 1.00 93.14 328 THR A C 1
ATOM 826 O O . THR A 1 114 ? 33.957 58.244 36.725 1.00 92.62 328 THR A O 1
ATOM 830 N N . PHE A 1 115 ? 35.211 56.570 37.523 1.00 98.99 329 PHE A N 1
ATOM 831 C CA . PHE A 1 115 ? 36.372 57.000 36.763 1.00 105.18 329 PHE A CA 1
ATOM 832 C C . PHE A 1 115 ? 37.018 55.898 35.952 1.00 108.49 329 PHE A C 1
ATOM 833 O O . PHE A 1 115 ? 37.358 56.091 34.783 1.00 109.27 329 PHE A O 1
ATOM 841 N N . LEU A 1 116 ? 37.188 54.736 36.562 1.00 112.65 330 LEU A N 1
ATOM 842 C CA . LEU A 1 116 ? 37.797 53.631 35.840 1.00 117.17 330 LEU A CA 1
ATOM 843 C C . LEU A 1 116 ? 36.735 53.004 34.943 1.00 118.27 330 LEU A C 1
ATOM 844 O O . LEU A 1 116 ? 36.517 53.462 33.819 1.00 117.59 330 LEU A O 1
ATOM 849 N N . LYS A 1 117 ? 36.059 51.978 35.442 1.00 119.65 331 LYS A N 1
ATOM 850 C CA . LYS A 1 117 ? 34.933 51.408 34.718 1.00 121.91 331 LYS A CA 1
ATOM 851 C C . LYS A 1 117 ? 33.894 50.930 35.719 1.00 122.56 331 LYS A C 1
ATOM 852 O O . LYS A 1 117 ? 32.696 51.171 35.555 1.00 122.69 331 LYS A O 1
ATOM 858 N N . ASP A 1 118 ? 34.372 50.255 36.761 1.00 122.95 332 ASP A N 1
ATOM 859 C CA . ASP A 1 118 ? 33.523 49.796 37.861 1.00 122.06 332 ASP A CA 1
ATOM 860 C C . ASP A 1 118 ? 34.009 50.396 39.175 1.00 120.40 332 ASP A C 1
ATOM 861 O O . ASP A 1 118 ? 33.604 49.966 40.255 1.00 120.08 332 ASP A O 1
ATOM 866 N N . PHE A 1 119 ? 34.888 51.386 39.077 1.00 118.35 333 PHE A N 1
ATOM 867 C CA . PHE A 1 119 ? 35.398 52.039 40.268 1.00 115.70 333 PHE A CA 1
ATOM 868 C C . PHE A 1 119 ? 34.742 53.387 40.565 1.00 111.93 333 PHE A C 1
ATOM 869 O O . PHE A 1 119 ? 34.894 54.352 39.813 1.00 110.79 333 PHE A O 1
ATOM 877 N N . THR A 1 120 ? 34.021 53.428 41.685 1.00 107.33 334 THR A N 1
ATOM 878 C CA . THR A 1 120 ? 33.206 54.570 42.078 1.00 102.10 334 THR A CA 1
ATOM 879 C C . THR A 1 120 ? 33.746 55.246 43.332 1.00 99.17 334 THR A C 1
ATOM 880 O O . THR A 1 120 ? 34.027 54.589 44.330 1.00 98.59 334 THR A O 1
ATOM 884 N N . TYR A 1 121 ? 33.868 56.568 43.278 1.00 97.17 335 TYR A N 1
ATOM 885 C CA . TYR A 1 121 ? 34.401 57.348 44.392 1.00 94.52 335 TYR A CA 1
ATOM 886 C C . TYR A 1 121 ? 33.311 58.167 45.080 1.00 92.23 335 TYR A C 1
ATOM 887 O O . TYR A 1 121 ? 32.595 58.942 44.441 1.00 90.59 335 TYR A O 1
ATOM 896 N N . SER A 1 122 ? 33.190 57.974 46.389 1.00 90.00 336 SER A N 1
ATOM 897 C CA . SER A 1 122 ? 32.313 58.783 47.220 1.00 86.89 336 SER A CA 1
ATOM 898 C C . SER A 1 122 ? 33.050 60.054 47.630 1.00 84.85 336 SER A C 1
ATOM 899 O O . SER A 1 122 ? 34.259 60.176 47.414 1.00 83.32 336 SER A O 1
ATOM 902 N N . LYS A 1 123 ? 32.328 61.010 48.207 1.00 83.40 337 LYS A N 1
ATOM 903 C CA . LYS A 1 123 ? 32.973 62.245 48.645 1.00 82.04 337 LYS A CA 1
ATOM 904 C C . LYS A 1 123 ? 33.747 61.930 49.905 1.00 81.11 337 LYS A C 1
ATOM 905 O O . LYS A 1 123 ? 34.730 62.586 50.237 1.00 79.70 337 LYS A O 1
ATOM 911 N N . ASP A 1 124 ? 33.279 60.897 50.590 1.00 82.01 338 ASP A N 1
ATOM 912 C CA . ASP A 1 124 ? 34.091 60.134 51.525 1.00 81.70 338 ASP A CA 1
ATOM 913 C C . ASP A 1 124 ? 35.512 59.912 51.009 1.00 79.80 338 ASP A C 1
ATOM 914 O O . ASP A 1 124 ? 36.480 60.291 51.663 1.00 79.90 338 ASP A O 1
ATOM 919 N N . ASP A 1 125 ? 35.632 59.293 49.836 1.00 77.63 339 ASP A N 1
ATOM 920 C CA . ASP A 1 125 ? 36.936 58.986 49.247 1.00 75.98 339 ASP A CA 1
ATOM 921 C C . ASP A 1 125 ? 37.700 60.260 48.866 1.00 75.57 339 ASP A C 1
ATOM 922 O O . ASP A 1 125 ? 38.876 60.419 49.199 1.00 74.95 339 ASP A O 1
ATOM 927 N N . PHE A 1 126 ? 37.035 61.171 48.167 1.00 75.18 340 PHE A N 1
ATOM 928 C CA . PHE A 1 126 ? 37.656 62.448 47.844 1.00 75.13 340 PHE A CA 1
ATOM 929 C C . PHE A 1 126 ? 38.387 63.002 49.067 1.00 77.11 340 PHE A C 1
ATOM 930 O O . PHE A 1 126 ? 39.422 63.650 48.942 1.00 78.85 340 PHE A O 1
ATOM 938 N N . HIS A 1 127 ? 37.850 62.748 50.254 1.00 79.21 341 HIS A N 1
ATOM 939 C CA . HIS A 1 127 ? 38.418 63.329 51.465 1.00 80.99 341 HIS A CA 1
ATOM 940 C C . HIS A 1 127 ? 39.683 62.614 51.927 1.00 82.34 341 HIS A C 1
ATOM 941 O O . HIS A 1 127 ? 40.695 63.252 52.223 1.00 82.35 341 HIS A O 1
ATOM 948 N N . ARG A 1 128 ? 39.619 61.290 51.994 1.00 83.34 342 ARG A N 1
ATOM 949 C CA . ARG A 1 128 ? 40.789 60.490 52.322 1.00 85.50 342 ARG A CA 1
ATOM 950 C C . ARG A 1 128 ? 41.917 60.708 51.316 1.00 85.52 342 ARG A C 1
ATOM 951 O O . ARG A 1 128 ? 43.036 60.224 51.506 1.00 86.40 342 ARG A O 1
ATOM 959 N N . ALA A 1 129 ? 41.624 61.430 50.241 1.00 84.22 343 ALA A N 1
ATOM 960 C CA . ALA A 1 129 ? 42.616 61.648 49.201 1.00 83.19 343 ALA A CA 1
ATOM 961 C C . ALA A 1 129 ? 43.262 63.023 49.308 1.00 83.49 343 ALA A C 1
ATOM 962 O O . ALA A 1 129 ? 43.971 63.450 48.394 1.00 83.99 343 ALA A O 1
ATOM 964 N N . GLY A 1 130 ? 43.010 63.716 50.418 1.00 83.09 344 GLY A N 1
ATOM 965 C CA . GLY A 1 130 ? 43.672 64.989 50.666 1.00 81.81 344 GLY A CA 1
ATOM 966 C C . GLY A 1 130 ? 42.879 66.233 50.305 1.00 81.50 344 GLY A C 1
ATOM 967 O O . GLY A 1 130 ? 43.399 67.351 50.376 1.00 81.95 344 GLY A O 1
ATOM 968 N N . LEU A 1 131 ? 41.619 66.054 49.916 1.00 80.24 345 LEU A N 1
ATOM 969 C CA . LEU A 1 131 ? 40.795 67.174 49.484 1.00 77.72 345 LEU A CA 1
ATOM 970 C C . LEU A 1 131 ? 39.893 67.671 50.598 1.00 77.71 345 LEU A C 1
ATOM 971 O O . LEU A 1 131 ? 39.307 66.881 51.345 1.00 76.88 345 LEU A O 1
ATOM 976 N N . GLN A 1 132 ? 39.781 68.989 50.703 1.00 77.92 346 GLN A N 1
ATOM 977 C CA . GLN A 1 132 ? 38.934 69.609 51.722 1.00 78.99 346 GLN A CA 1
ATOM 978 C C . GLN A 1 132 ? 37.462 69.614 51.293 1.00 76.89 346 GLN A C 1
ATOM 979 O O . GLN A 1 132 ? 37.166 69.567 50.102 1.00 77.05 346 GLN A O 1
ATOM 985 N N . VAL A 1 133 ? 36.544 69.660 52.257 1.00 75.07 347 VAL A N 1
ATOM 986 C CA . VAL A 1 133 ? 35.115 69.679 51.939 1.00 73.66 347 VAL A CA 1
ATOM 987 C C . VAL A 1 133 ? 34.681 70.971 51.234 1.00 73.64 347 VAL A C 1
ATOM 988 O O . VAL A 1 133 ? 33.772 70.965 50.404 1.00 72.87 347 VAL A O 1
ATOM 992 N N . GLU A 1 134 ? 35.335 72.076 51.561 1.00 73.19 348 GLU A N 1
ATOM 993 C CA . GLU A 1 134 ? 35.099 73.334 50.871 1.00 73.24 348 GLU A CA 1
ATOM 994 C C . GLU A 1 134 ? 35.167 73.104 49.355 1.00 72.59 348 GLU A C 1
ATOM 995 O O . GLU A 1 134 ? 34.573 73.847 48.568 1.00 72.95 348 GLU A O 1
ATOM 1001 N N . PHE A 1 135 ? 35.902 72.070 48.955 1.00 70.89 349 PHE A N 1
ATOM 1002 C CA . PHE A 1 135 ? 36.073 71.736 47.541 1.00 68.17 349 PHE A CA 1
ATOM 1003 C C . PHE A 1 135 ? 35.051 70.669 47.146 1.00 67.30 349 PHE A C 1
ATOM 1004 O O . PHE A 1 135 ? 34.368 70.790 46.124 1.00 67.48 349 PHE A O 1
ATOM 1012 N N . ILE A 1 136 ? 34.945 69.631 47.970 1.00 65.41 350 ILE A N 1
ATOM 1013 C CA . ILE A 1 136 ? 34.259 68.412 47.578 1.00 64.92 350 ILE A CA 1
ATOM 1014 C C . ILE A 1 136 ? 32.775 68.649 47.354 1.00 65.81 350 ILE A C 1
ATOM 1015 O O . ILE A 1 136 ? 32.183 68.180 46.370 1.00 67.20 350 ILE A O 1
ATOM 1020 N N . ASN A 1 137 ? 32.169 69.400 48.258 1.00 65.03 351 ASN A N 1
ATOM 1021 C CA . ASN A 1 137 ? 30.732 69.548 48.225 1.00 63.89 351 ASN A CA 1
ATOM 1022 C C . ASN A 1 137 ? 30.250 70.340 47.017 1.00 62.37 351 ASN A C 1
ATOM 1023 O O . ASN A 1 137 ? 29.301 69.930 46.350 1.00 65.28 351 ASN A O 1
ATOM 1028 N N . PRO A 1 138 ? 30.908 71.463 46.698 1.00 59.97 352 PRO A N 1
ATOM 1029 C CA . PRO A 1 138 ? 30.640 72.184 45.441 1.00 60.75 352 PRO A CA 1
ATOM 1030 C C . PRO A 1 138 ? 30.794 71.358 44.157 1.00 60.53 352 PRO A C 1
ATOM 1031 O O . PRO A 1 138 ? 29.921 71.388 43.290 1.00 61.75 352 PRO A O 1
ATOM 1035 N N . ILE A 1 139 ? 31.900 70.632 44.032 1.00 60.93 353 ILE A N 1
ATOM 1036 C CA . ILE A 1 139 ? 32.081 69.717 42.907 1.00 61.28 353 ILE A CA 1
ATOM 1037 C C . ILE A 1 139 ? 30.907 68.769 42.840 1.00 60.85 353 ILE A C 1
ATOM 1038 O O . ILE A 1 139 ? 30.351 68.502 41.762 1.00 61.03 353 ILE A O 1
ATOM 1043 N N . PHE A 1 140 ? 30.529 68.243 43.995 1.00 58.31 354 PHE A N 1
ATOM 1044 C CA . PHE A 1 140 ? 29.510 67.224 43.986 1.00 57.78 354 PHE A CA 1
ATOM 1045 C C . PHE A 1 140 ? 28.159 67.809 43.618 1.00 58.01 354 PHE A C 1
ATOM 1046 O O . PHE A 1 140 ? 27.413 67.207 42.844 1.00 58.06 354 PHE A O 1
ATOM 1054 N N . GLU A 1 141 ? 27.859 68.999 44.133 1.00 58.34 355 GLU A N 1
ATOM 1055 C CA . GLU A 1 141 ? 26.588 69.640 43.845 1.00 58.35 355 GLU A CA 1
ATOM 1056 C C . GLU A 1 141 ? 26.523 70.143 42.391 1.00 58.63 355 GLU A C 1
ATOM 1057 O O . GLU A 1 141 ? 25.466 70.117 41.756 1.00 57.79 355 GLU A O 1
ATOM 1063 N N . PHE A 1 142 ? 27.649 70.572 41.839 1.00 57.84 356 PHE A N 1
ATOM 1064 C CA . PHE A 1 142 ? 27.643 70.917 40.427 1.00 57.93 356 PHE A CA 1
ATOM 1065 C C . PHE A 1 142 ? 27.378 69.684 39.564 1.00 58.20 356 PHE A C 1
ATOM 1066 O O . PHE A 1 142 ? 26.643 69.737 38.569 1.00 53.39 356 PHE A O 1
ATOM 1074 N N . SER A 1 143 ? 27.988 68.570 39.955 1.00 60.23 357 SER A N 1
ATOM 1075 C CA . SER A 1 143 ? 27.807 67.324 39.225 1.00 62.08 357 SER A CA 1
ATOM 1076 C C . SER A 1 143 ? 26.367 66.897 39.263 1.00 61.43 357 SER A C 1
ATOM 1077 O O . SER A 1 143 ? 25.873 66.315 38.308 1.00 62.68 357 SER A O 1
ATOM 1080 N N . ARG A 1 144 ? 25.696 67.187 40.371 1.00 61.45 358 ARG A N 1
ATOM 1081 C CA . ARG A 1 144 ? 24.313 66.774 40.551 1.00 60.64 358 ARG A CA 1
ATOM 1082 C C . ARG A 1 144 ? 23.394 67.616 39.652 1.00 60.93 358 ARG A C 1
ATOM 1083 O O . ARG A 1 144 ? 22.593 67.088 38.871 1.00 58.51 358 ARG A O 1
ATOM 1091 N N . ALA A 1 145 ? 23.543 68.932 39.759 1.00 61.01 359 ALA A N 1
ATOM 1092 C CA . ALA A 1 145 ? 22.694 69.870 39.047 1.00 61.53 359 ALA A CA 1
ATOM 1093 C C . ALA A 1 145 ? 22.919 69.744 37.536 1.00 63.91 359 ALA A C 1
ATOM 1094 O O . ALA A 1 145 ? 21.963 69.693 36.744 1.00 64.36 359 ALA A O 1
ATOM 1096 N N . MET A 1 146 ? 24.193 69.685 37.149 1.00 65.66 360 MET A N 1
ATOM 1097 C CA . MET A 1 146 ? 24.579 69.534 35.749 1.00 65.31 360 MET A CA 1
ATOM 1098 C C . MET A 1 146 ? 23.968 68.258 35.171 1.00 65.89 360 MET A C 1
ATOM 1099 O O . MET A 1 146 ? 23.445 68.256 34.057 1.00 65.40 360 MET A O 1
ATOM 1104 N N . ARG A 1 147 ? 24.020 67.185 35.955 1.00 66.40 361 ARG A N 1
ATOM 1105 C CA . ARG A 1 147 ? 23.505 65.890 35.546 1.00 67.89 361 ARG A CA 1
ATOM 1106 C C . ARG A 1 147 ? 22.019 65.961 35.236 1.00 67.37 361 ARG A C 1
ATOM 1107 O O . ARG A 1 147 ? 21.572 65.438 34.216 1.00 68.44 361 ARG A O 1
ATOM 1115 N N . ARG A 1 148 ? 21.259 66.597 36.126 1.00 65.69 362 ARG A N 1
ATOM 1116 C CA . ARG A 1 148 ? 19.821 66.809 35.939 1.00 63.60 362 ARG A CA 1
ATOM 1117 C C . ARG A 1 148 ? 19.496 67.471 34.602 1.00 63.31 362 ARG A C 1
ATOM 1118 O O . ARG A 1 148 ? 18.417 67.274 34.054 1.00 63.47 362 ARG A O 1
ATOM 1126 N N . LEU A 1 149 ? 20.414 68.287 34.095 1.00 61.67 363 LEU A N 1
ATOM 1127 C CA . LEU A 1 149 ? 20.143 69.088 32.915 1.00 59.98 363 LEU A CA 1
ATOM 1128 C C . LEU A 1 149 ? 20.104 68.186 31.678 1.00 60.66 363 LEU A C 1
ATOM 1129 O O . LEU A 1 149 ? 19.584 68.565 30.621 1.00 59.38 363 LEU A O 1
ATOM 1134 N N . GLY A 1 150 ? 20.671 66.990 31.819 1.00 59.91 364 GLY A N 1
ATOM 1135 C CA . GLY A 1 150 ? 20.506 65.955 30.819 1.00 59.76 364 GLY A CA 1
ATOM 1136 C C . GLY A 1 150 ? 21.046 66.262 29.433 1.00 62.59 364 GLY A C 1
ATOM 1137 O O . GLY A 1 150 ? 20.383 65.955 28.438 1.00 62.66 364 GLY A O 1
ATOM 1138 N N . LEU A 1 151 ? 22.243 66.850 29.355 1.00 63.20 365 LEU A N 1
ATOM 1139 C CA . LEU A 1 151 ? 22.898 67.094 28.066 1.00 61.84 365 LEU A CA 1
ATOM 1140 C C . LEU A 1 151 ? 23.216 65.789 27.361 1.00 59.93 365 LEU A C 1
ATOM 1141 O O . LEU A 1 151 ? 23.577 64.808 28.003 1.00 59.61 365 LEU A O 1
ATOM 1146 N N . ASP A 1 152 ? 23.077 65.788 26.038 1.00 60.25 366 ASP A N 1
ATOM 1147 C CA . ASP A 1 152 ? 23.479 64.650 25.215 1.00 58.96 366 ASP A CA 1
ATOM 1148 C C . ASP A 1 152 ? 24.805 64.926 24.513 1.00 58.13 366 ASP A C 1
ATOM 1149 O O . ASP A 1 152 ? 25.403 65.980 24.688 1.00 57.57 366 ASP A O 1
ATOM 1154 N N . ASP A 1 153 ? 25.268 63.970 23.724 1.00 59.83 367 ASP A N 1
ATOM 1155 C CA . ASP A 1 153 ? 26.600 64.053 23.143 1.00 59.93 367 ASP A CA 1
ATOM 1156 C C . ASP A 1 153 ? 26.823 65.352 22.384 1.00 58.96 367 ASP A C 1
ATOM 1157 O O . ASP A 1 153 ? 27.803 66.050 22.632 1.00 59.81 367 ASP A O 1
ATOM 1162 N N . ALA A 1 154 ? 25.925 65.686 21.466 1.00 57.79 368 ALA A N 1
ATOM 1163 C CA . ALA A 1 154 ? 26.087 66.920 20.703 1.00 59.16 368 ALA A CA 1
ATOM 1164 C C . ALA A 1 154 ? 26.292 68.085 21.653 1.00 60.44 368 ALA A C 1
ATOM 1165 O O . ALA A 1 154 ? 27.109 68.974 21.406 1.00 61.58 368 ALA A O 1
ATOM 1167 N N . GLU A 1 155 ? 25.547 68.077 22.751 1.00 60.87 369 GLU A N 1
ATOM 1168 C CA . GLU A 1 155 ? 25.484 69.243 23.612 1.00 59.02 369 GLU A CA 1
ATOM 1169 C C . GLU A 1 155 ? 26.717 69.411 24.470 1.00 57.44 369 GLU A C 1
ATOM 1170 O O . GLU A 1 155 ? 27.269 70.503 24.519 1.00 56.24 369 GLU A O 1
ATOM 1176 N N . TYR A 1 156 ? 27.171 68.342 25.121 1.00 57.62 370 TYR A N 1
ATOM 1177 C CA . TYR A 1 156 ? 28.460 68.382 25.820 1.00 58.89 370 TYR A CA 1
ATOM 1178 C C . TYR A 1 156 ? 29.557 68.845 24.872 1.00 59.42 370 TYR A C 1
ATOM 1179 O O . TYR A 1 156 ? 30.360 69.721 25.210 1.00 58.80 370 TYR A O 1
ATOM 1188 N N . ALA A 1 157 ? 29.584 68.264 23.677 1.00 58.86 371 ALA A N 1
ATOM 1189 C CA . ALA A 1 157 ? 30.629 68.582 22.721 1.00 59.64 371 ALA A CA 1
ATOM 1190 C C . ALA A 1 157 ? 30.609 70.075 22.352 1.00 59.22 371 ALA A C 1
ATOM 1191 O O . ALA A 1 157 ? 31.630 70.759 22.431 1.00 59.34 371 ALA A O 1
ATOM 1193 N N . LEU A 1 158 ? 29.455 70.590 21.968 1.00 57.72 372 LEU A N 1
ATOM 1194 C CA . LEU A 1 158 ? 29.387 71.997 21.648 1.00 58.59 372 LEU A CA 1
ATOM 1195 C C . LEU A 1 158 ? 29.781 72.854 22.847 1.00 59.69 372 LEU A C 1
ATOM 1196 O O . LEU A 1 158 ? 30.517 73.844 22.714 1.00 58.22 372 LEU A O 1
ATOM 1201 N N . LEU A 1 159 ? 29.305 72.472 24.026 1.00 60.19 373 LEU A N 1
ATOM 1202 C CA . LEU A 1 159 ? 29.501 73.312 25.197 1.00 61.08 373 LEU A CA 1
ATOM 1203 C C . LEU A 1 159 ? 30.977 73.383 25.569 1.00 61.99 373 LEU A C 1
ATOM 1204 O O . LEU A 1 159 ? 31.461 74.421 26.021 1.00 63.71 373 LEU A O 1
ATOM 1209 N N . ILE A 1 160 ? 31.700 72.287 25.372 1.00 62.13 374 ILE A N 1
ATOM 1210 C CA . ILE A 1 160 ? 33.135 72.279 25.649 1.00 61.63 374 ILE A CA 1
ATOM 1211 C C . ILE A 1 160 ? 33.908 73.138 24.648 1.00 61.94 374 ILE A C 1
ATOM 1212 O O . ILE A 1 160 ? 34.819 73.893 25.018 1.00 60.70 374 ILE A O 1
ATOM 1217 N N . ALA A 1 161 ? 33.535 73.036 23.382 1.00 60.98 375 ALA A N 1
ATOM 1218 C CA . ALA A 1 161 ? 34.125 73.899 22.382 1.00 61.34 375 ALA A CA 1
ATOM 1219 C C . ALA A 1 161 ? 33.875 75.353 22.773 1.00 62.13 375 ALA A C 1
ATOM 1220 O O . ALA A 1 161 ? 34.811 76.151 22.837 1.00 63.73 375 ALA A O 1
ATOM 1222 N N . ILE A 1 162 ? 32.617 75.688 23.050 1.00 61.93 376 ILE A N 1
ATOM 1223 C CA . ILE A 1 162 ? 32.241 77.039 23.469 1.00 62.01 376 ILE A CA 1
ATOM 1224 C C . ILE A 1 162 ? 33.052 77.540 24.666 1.00 62.08 376 ILE A C 1
ATOM 1225 O O . ILE A 1 162 ? 33.480 78.700 24.701 1.00 61.66 376 ILE A O 1
ATOM 1230 N N . ASN A 1 163 ? 33.248 76.673 25.652 1.00 61.09 377 ASN A N 1
ATOM 1231 C CA . ASN A 1 163 ? 34.014 77.040 26.833 1.00 63.20 377 ASN A CA 1
ATOM 1232 C C . ASN A 1 163 ? 35.483 77.310 26.514 1.00 65.14 377 ASN A C 1
ATOM 1233 O O . ASN A 1 163 ? 36.112 78.166 27.133 1.00 65.69 377 ASN A O 1
ATOM 1238 N N . ILE A 1 164 ? 36.044 76.566 25.565 1.00 66.87 378 ILE A N 1
ATOM 1239 C CA . ILE A 1 164 ? 37.461 76.697 25.267 1.00 65.51 378 ILE A CA 1
ATOM 1240 C C . ILE A 1 164 ? 37.708 78.037 24.623 1.00 66.88 378 ILE A C 1
ATOM 1241 O O . ILE A 1 164 ? 38.645 78.743 24.989 1.00 67.62 378 ILE A O 1
ATOM 1246 N N . PHE A 1 165 ? 36.840 78.402 23.688 1.00 67.30 379 PHE A N 1
ATOM 1247 C CA . PHE A 1 165 ? 36.960 79.685 23.006 1.00 68.53 379 PHE A CA 1
ATOM 1248 C C . PHE A 1 165 ? 36.379 80.835 23.813 1.00 68.12 379 PHE A C 1
ATOM 1249 O O . PHE A 1 165 ? 35.658 81.675 23.272 1.00 68.99 379 PHE A O 1
ATOM 1257 N N . SER A 1 166 ? 36.694 80.875 25.105 1.00 67.78 380 SER A N 1
ATOM 1258 C CA . SER A 1 166 ? 36.293 82.000 25.943 1.00 68.22 380 SER A CA 1
ATOM 1259 C C . SER A 1 166 ? 37.295 83.150 25.837 1.00 70.46 380 SER A C 1
ATOM 1260 O O . SER A 1 166 ? 38.429 83.056 26.307 1.00 69.44 380 SER A O 1
ATOM 1263 N N . ALA A 1 167 ? 36.865 84.242 25.219 1.00 72.69 381 ALA A N 1
ATOM 1264 C CA . ALA A 1 167 ? 37.760 85.360 24.966 1.00 75.29 381 ALA A CA 1
ATOM 1265 C C . ALA A 1 167 ? 38.340 85.974 26.256 1.00 76.26 381 ALA A C 1
ATOM 1266 O O . ALA A 1 167 ? 39.488 86.439 26.264 1.00 77.51 381 ALA A O 1
ATOM 1268 N N . ASP A 1 168 ? 37.562 85.968 27.340 1.00 75.05 382 ASP A N 1
ATOM 1269 C CA . ASP A 1 168 ? 37.967 86.666 28.554 1.00 74.23 382 ASP A CA 1
ATOM 1270 C C . ASP A 1 168 ? 38.909 85.883 29.485 1.00 73.85 382 ASP A C 1
ATOM 1271 O O . ASP A 1 168 ? 39.153 86.292 30.611 1.00 73.14 382 ASP A O 1
ATOM 1276 N N . ARG A 1 169 ? 39.452 84.765 29.026 1.00 74.49 383 ARG A N 1
ATOM 1277 C CA . ARG A 1 169 ? 40.428 84.052 29.840 1.00 75.31 383 ARG A CA 1
ATOM 1278 C C . ARG A 1 169 ? 41.616 84.964 30.157 1.00 76.69 383 ARG A C 1
ATOM 1279 O O . ARG A 1 169 ? 41.874 85.940 29.442 1.00 76.15 383 ARG A O 1
ATOM 1287 N N . PRO A 1 170 ? 42.355 84.659 31.241 1.00 77.57 384 PRO A N 1
ATOM 1288 C CA . PRO A 1 170 ? 43.570 85.416 31.563 1.00 78.47 384 PRO A CA 1
ATOM 1289 C C . PRO A 1 170 ? 44.669 85.179 30.533 1.00 80.36 384 PRO A C 1
ATOM 1290 O O . PRO A 1 170 ? 44.978 84.026 30.190 1.00 79.77 384 PRO A O 1
ATOM 1294 N N . ASN A 1 171 ? 45.238 86.282 30.047 1.00 82.79 385 ASN A N 1
ATOM 1295 C CA . ASN A 1 171 ? 46.432 86.282 29.199 1.00 85.43 385 ASN A CA 1
ATOM 1296 C C . ASN A 1 171 ? 46.170 86.047 27.724 1.00 86.43 385 ASN A C 1
ATOM 1297 O O . ASN A 1 171 ? 47.103 85.926 26.939 1.00 87.67 385 ASN A O 1
ATOM 1302 N N . VAL A 1 172 ? 44.907 85.975 27.337 1.00 88.32 386 VAL A N 1
ATOM 1303 C CA . VAL A 1 172 ? 44.577 85.777 25.932 1.00 89.32 386 VAL A CA 1
ATOM 1304 C C . VAL A 1 172 ? 45.079 86.975 25.132 1.00 90.56 386 VAL A C 1
ATOM 1305 O O . VAL A 1 172 ? 44.597 88.096 25.310 1.00 90.59 386 VAL A O 1
ATOM 1309 N N . GLN A 1 173 ? 46.052 86.736 24.258 1.00 91.09 387 GLN A N 1
ATOM 1310 C CA . GLN A 1 173 ? 46.691 87.819 23.525 1.00 92.65 387 GLN A CA 1
ATOM 1311 C C . GLN A 1 173 ? 45.798 88.335 22.395 1.00 93.54 387 GLN A C 1
ATOM 1312 O O . GLN A 1 173 ? 45.835 89.520 22.058 1.00 92.97 387 GLN A O 1
ATOM 1318 N N . GLU A 1 174 ? 44.989 87.448 21.818 1.00 94.48 388 GLU A N 1
ATOM 1319 C CA . GLU A 1 174 ? 44.131 87.810 20.688 1.00 94.57 388 GLU A CA 1
ATOM 1320 C C . GLU A 1 174 ? 42.655 87.528 20.940 1.00 93.00 388 GLU A C 1
ATOM 1321 O O . GLU A 1 174 ? 42.067 86.663 20.298 1.00 92.41 388 GLU A O 1
ATOM 1327 N N . PRO A 1 175 ? 42.030 88.270 21.864 1.00 92.43 389 PRO A N 1
ATOM 1328 C CA . PRO A 1 175 ? 40.642 87.978 22.248 1.00 91.89 389 PRO A CA 1
ATOM 1329 C C . PRO A 1 175 ? 39.695 87.991 21.054 1.00 90.24 389 PRO A C 1
ATOM 1330 O O . PRO A 1 175 ? 38.758 87.190 20.976 1.00 90.24 389 PRO A O 1
ATOM 1334 N N . GLY A 1 176 ? 39.961 88.900 20.122 1.00 88.80 390 GLY A N 1
ATOM 1335 C CA . GLY A 1 176 ? 39.079 89.079 18.987 1.00 87.33 390 GLY A CA 1
ATOM 1336 C C . GLY A 1 176 ? 38.978 87.849 18.112 1.00 86.01 390 GLY A C 1
ATOM 1337 O O . GLY A 1 176 ? 37.885 87.479 17.681 1.00 86.08 390 GLY A O 1
ATOM 1338 N N . ARG A 1 177 ? 40.114 87.214 17.844 1.00 84.43 391 ARG A N 1
ATOM 1339 C CA . ARG A 1 177 ? 40.108 85.951 17.128 1.00 82.98 391 ARG A CA 1
ATOM 1340 C C . ARG A 1 177 ? 39.342 84.917 17.941 1.00 81.29 391 ARG A C 1
ATOM 1341 O O . ARG A 1 177 ? 38.520 84.184 17.395 1.00 82.51 391 ARG A O 1
ATOM 1349 N N . VAL A 1 178 ? 39.600 84.866 19.245 1.00 77.80 392 VAL A N 1
ATOM 1350 C CA . VAL A 1 178 ? 38.961 83.867 20.090 1.00 75.74 392 VAL A CA 1
ATOM 1351 C C . VAL A 1 178 ? 37.447 84.015 20.131 1.00 76.04 392 VAL A C 1
ATOM 1352 O O . VAL A 1 178 ? 36.722 83.026 20.000 1.00 74.12 392 VAL A O 1
ATOM 1356 N N . GLU A 1 179 ? 36.965 85.242 20.302 1.00 76.50 393 GLU A N 1
ATOM 1357 C CA . GLU A 1 179 ? 35.524 85.458 20.335 1.00 78.10 393 GLU A CA 1
ATOM 1358 C C . GLU A 1 179 ? 34.890 84.994 19.032 1.00 76.65 393 GLU A C 1
ATOM 1359 O O . GLU A 1 179 ? 33.795 84.428 19.024 1.00 75.25 393 GLU A O 1
ATOM 1365 N N . ALA A 1 180 ? 35.596 85.232 17.935 1.00 75.65 394 ALA A N 1
ATOM 1366 C CA . ALA A 1 180 ? 35.080 84.941 16.607 1.00 75.60 394 ALA A CA 1
ATOM 1367 C C . ALA A 1 180 ? 35.068 83.445 16.304 1.00 75.27 394 ALA A C 1
ATOM 1368 O O . ALA A 1 180 ? 34.232 82.973 15.533 1.00 75.77 394 ALA A O 1
ATOM 1370 N N . LEU A 1 181 ? 35.993 82.705 16.907 1.00 73.87 395 LEU A N 1
ATOM 1371 C CA . LEU A 1 181 ? 36.019 81.262 16.747 1.00 73.24 395 LEU A CA 1
ATOM 1372 C C . LEU A 1 181 ? 34.835 80.644 17.460 1.00 74.10 395 LEU A C 1
ATOM 1373 O O . LEU A 1 181 ? 34.261 79.648 17.002 1.00 75.67 395 LEU A O 1
ATOM 1378 N N . GLN A 1 182 ? 34.470 81.254 18.581 1.00 74.08 396 GLN A N 1
ATOM 1379 C CA . GLN A 1 182 ? 33.430 80.730 19.454 1.00 72.44 396 GLN A CA 1
ATOM 1380 C C . GLN A 1 182 ? 32.074 80.840 18.791 1.00 72.10 396 GLN A C 1
ATOM 1381 O O . GLN A 1 182 ? 31.173 80.049 19.038 1.00 71.27 396 GLN A O 1
ATOM 1387 N N . GLN A 1 183 ? 31.942 81.833 17.932 1.00 73.47 397 GLN A N 1
ATOM 1388 C CA . GLN A 1 183 ? 30.633 82.256 17.483 1.00 74.62 397 GLN A CA 1
ATOM 1389 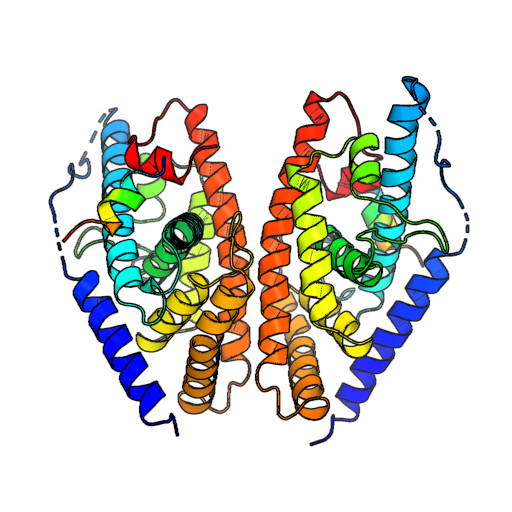C C . GLN A 1 183 ? 29.868 81.133 16.782 1.00 72.78 397 GLN A C 1
ATOM 1390 O O . GLN A 1 183 ? 28.775 80.742 17.208 1.00 72.52 397 GLN A O 1
ATOM 1396 N N . PRO A 1 184 ? 30.444 80.579 15.708 1.00 70.31 398 PRO A N 1
ATOM 1397 C CA . PRO A 1 184 ? 29.702 79.541 14.994 1.00 66.63 398 PRO A CA 1
ATOM 1398 C C . PRO A 1 184 ? 29.368 78.374 15.930 1.00 64.90 398 PRO A C 1
ATOM 1399 O O . PRO A 1 184 ? 28.454 77.599 15.665 1.00 63.89 398 PRO A O 1
ATOM 1403 N N . TYR A 1 185 ? 30.106 78.251 17.028 1.00 63.07 399 TYR A N 1
ATOM 1404 C CA . TYR A 1 185 ? 29.813 77.197 17.990 1.00 64.13 399 TYR A CA 1
ATOM 1405 C C . TYR A 1 185 ? 28.601 77.526 18.849 1.00 64.49 399 TYR A C 1
ATOM 1406 O O . TYR A 1 185 ? 27.742 76.668 19.072 1.00 65.39 399 TYR A O 1
ATOM 1415 N N . VAL A 1 186 ? 28.532 78.768 19.321 1.00 63.30 400 VAL A N 1
ATOM 1416 C CA . VAL A 1 186 ? 27.370 79.247 20.054 1.00 61.81 400 VAL A CA 1
ATOM 1417 C C . VAL A 1 186 ? 26.161 79.204 19.129 1.00 63.11 400 VAL A C 1
ATOM 1418 O O . VAL A 1 186 ? 25.044 78.881 19.543 1.00 63.50 400 VAL A O 1
ATOM 1422 N N . GLU A 1 187 ? 26.402 79.535 17.870 1.00 63.84 401 GLU A N 1
ATOM 1423 C CA . GLU A 1 187 ? 25.365 79.500 16.866 1.00 66.12 401 GLU A CA 1
ATOM 1424 C C . GLU A 1 187 ? 24.795 78.079 16.727 1.00 66.64 401 GLU A C 1
ATOM 1425 O O . GLU A 1 187 ? 23.586 77.888 16.758 1.00 68.86 401 GLU A O 1
ATOM 1431 N N . ALA A 1 188 ? 25.658 77.081 16.586 1.00 66.23 402 ALA A N 1
ATOM 1432 C CA . ALA A 1 188 ? 25.196 75.719 16.346 1.00 65.64 402 ALA A CA 1
ATOM 1433 C C . ALA A 1 188 ? 24.448 75.149 17.550 1.00 66.52 402 ALA A C 1
ATOM 1434 O O . ALA A 1 188 ? 23.420 74.474 17.390 1.00 66.10 402 ALA A O 1
ATOM 1436 N N . LEU A 1 189 ? 24.966 75.412 18.748 1.00 65.14 403 LEU A N 1
ATOM 1437 C CA . LEU A 1 189 ? 24.307 74.977 19.972 1.00 65.31 403 LEU A CA 1
ATOM 1438 C C . LEU A 1 189 ? 22.911 75.578 20.056 1.00 67.09 403 LEU A C 1
ATOM 1439 O O . LEU A 1 189 ? 21.951 74.910 20.451 1.00 67.08 403 LEU A O 1
ATOM 1444 N N . LEU A 1 190 ? 22.817 76.852 19.682 1.00 67.90 404 LEU A N 1
ATOM 1445 C CA . LEU A 1 190 ? 21.563 77.581 19.691 1.00 68.60 404 LEU A CA 1
ATOM 1446 C C . LEU A 1 190 ? 20.537 76.882 18.805 1.00 68.69 404 LEU A C 1
ATOM 1447 O O . LEU A 1 190 ? 19.471 76.505 19.274 1.00 68.15 404 LEU A O 1
ATOM 1452 N N . SER A 1 191 ? 20.876 76.704 17.527 1.00 69.87 405 SER A N 1
ATOM 1453 C CA . SER A 1 191 ? 20.045 75.944 16.580 1.00 69.49 405 SER A CA 1
ATOM 1454 C C . SER A 1 191 ? 19.703 74.565 17.114 1.00 69.01 405 SER A C 1
ATOM 1455 O O . SER A 1 191 ? 18.544 74.185 17.149 1.00 68.96 405 SER A O 1
ATOM 1458 N N . TYR A 1 192 ? 20.717 73.805 17.510 1.00 68.93 406 TYR A N 1
ATOM 1459 C CA . TYR A 1 192 ? 20.498 72.413 17.856 1.00 68.91 406 TYR A CA 1
ATOM 1460 C C . TYR A 1 192 ? 19.464 72.272 18.966 1.00 70.10 406 TYR A C 1
ATOM 1461 O O . TYR A 1 192 ? 18.612 71.387 18.911 1.00 72.57 406 TYR A O 1
ATOM 1470 N N . THR A 1 193 ? 19.536 73.142 19.968 1.00 69.08 407 THR A N 1
ATOM 1471 C CA . THR A 1 193 ? 18.619 73.076 21.096 1.00 69.61 407 THR A CA 1
ATOM 1472 C C . THR A 1 193 ? 17.229 73.554 20.688 1.00 71.50 407 THR A C 1
ATOM 1473 O O . THR A 1 193 ? 16.217 73.068 21.192 1.00 70.89 407 THR A O 1
ATOM 1477 N N . ARG A 1 194 ? 17.189 74.508 19.766 1.00 73.75 408 ARG A N 1
ATOM 1478 C CA . ARG A 1 194 ? 15.934 74.953 19.170 1.00 76.20 408 ARG A CA 1
ATOM 1479 C C . ARG A 1 194 ? 15.194 73.790 18.491 1.00 76.56 408 ARG A C 1
ATOM 1480 O O . ARG A 1 194 ? 13.971 73.701 18.576 1.00 78.70 408 ARG A O 1
ATOM 1488 N N . ILE A 1 195 ? 15.927 72.893 17.836 1.00 75.64 409 ILE A N 1
ATOM 1489 C CA . ILE A 1 195 ? 15.308 71.830 17.059 1.00 74.66 409 ILE A CA 1
ATOM 1490 C C . ILE A 1 195 ? 15.044 70.554 17.831 1.00 76.45 409 ILE A C 1
ATOM 1491 O O . ILE A 1 195 ? 14.134 69.807 17.499 1.00 77.92 409 ILE A O 1
ATOM 1496 N N . LYS A 1 196 ? 15.840 70.278 18.849 1.00 78.94 410 LYS A N 1
ATOM 1497 C CA . LYS A 1 196 ? 15.709 68.999 19.529 1.00 82.82 410 LYS A CA 1
ATOM 1498 C C . LYS A 1 196 ? 14.874 69.116 20.793 1.00 85.12 410 LYS A C 1
ATOM 1499 O O . LYS A 1 196 ? 14.568 68.110 21.436 1.00 86.25 410 LYS A O 1
ATOM 1505 N N . ARG A 1 197 ? 14.512 70.342 21.150 1.00 87.11 411 ARG A N 1
ATOM 1506 C CA . ARG A 1 197 ? 13.666 70.576 22.310 1.00 90.54 411 ARG A CA 1
ATOM 1507 C C . ARG A 1 197 ? 12.973 71.920 22.149 1.00 92.79 411 ARG A C 1
ATOM 1508 O O . ARG A 1 197 ? 13.218 72.867 22.899 1.00 93.72 411 ARG A O 1
ATOM 1516 N N . PRO A 1 198 ? 12.080 72.015 21.161 1.00 94.41 412 PRO A N 1
ATOM 1517 C CA . PRO A 1 198 ? 11.545 73.296 20.696 1.00 96.09 412 PRO A CA 1
ATOM 1518 C C . PRO A 1 198 ? 10.828 74.082 21.781 1.00 98.37 412 PRO A C 1
ATOM 1519 O O . PRO A 1 198 ? 10.934 75.303 21.850 1.00 98.49 412 PRO A O 1
ATOM 1523 N N . GLN A 1 199 ? 10.091 73.379 22.630 1.00 101.25 413 GLN A N 1
ATOM 1524 C CA . GLN A 1 199 ? 9.211 74.053 23.580 1.00 104.56 413 GLN A CA 1
ATOM 1525 C C . GLN A 1 199 ? 9.944 74.474 24.857 1.00 103.33 413 GLN A C 1
ATOM 1526 O O . GLN A 1 199 ? 9.419 75.257 25.659 1.00 103.05 413 GLN A O 1
ATOM 1532 N N . ASP A 1 200 ? 11.156 73.950 25.036 1.00 101.50 414 ASP A N 1
ATOM 1533 C CA . ASP A 1 200 ? 12.012 74.380 26.135 1.00 98.48 414 ASP A CA 1
ATOM 1534 C C . ASP A 1 200 ? 12.834 75.579 25.717 1.00 95.74 414 ASP A C 1
ATOM 1535 O O . ASP A 1 200 ? 14.038 75.478 25.539 1.00 94.20 414 ASP A O 1
ATOM 1540 N N . GLN A 1 201 ? 12.161 76.714 25.576 1.00 94.20 415 GLN A N 1
ATOM 1541 C CA . GLN A 1 201 ? 12.780 77.945 25.110 1.00 91.72 415 GLN A CA 1
ATOM 1542 C C . GLN A 1 201 ? 13.914 78.398 26.022 1.00 87.88 415 GLN A C 1
ATOM 1543 O O . GLN A 1 201 ? 14.543 79.423 25.774 1.00 86.73 415 GLN A O 1
ATOM 1549 N N . LEU A 1 202 ? 14.185 77.633 27.072 1.00 85.15 416 LEU A N 1
ATOM 1550 C CA . LEU A 1 202 ? 15.192 78.040 28.043 1.00 83.11 416 LEU A CA 1
ATOM 1551 C C . LEU A 1 202 ? 16.493 77.218 28.127 1.00 80.08 416 LEU A C 1
ATOM 1552 O O . LEU A 1 202 ? 17.401 77.587 28.873 1.00 79.87 416 LEU A O 1
ATOM 1557 N N . ARG A 1 203 ? 16.594 76.131 27.363 1.00 76.37 417 ARG A N 1
ATOM 1558 C CA . ARG A 1 203 ? 17.695 75.176 27.513 1.00 73.41 417 ARG A CA 1
ATOM 1559 C C . ARG A 1 203 ? 19.062 75.744 27.151 1.00 73.04 417 ARG A C 1
ATOM 1560 O O . ARG A 1 203 ? 20.038 75.509 27.857 1.00 72.75 417 ARG A O 1
ATOM 1568 N N . PHE A 1 204 ? 19.140 76.478 26.049 1.00 72.20 418 PHE A N 1
ATOM 1569 C CA . PHE A 1 204 ? 20.380 77.147 25.706 1.00 72.54 418 PHE A CA 1
ATOM 1570 C C . PHE A 1 204 ? 20.788 78.088 26.842 1.00 72.03 418 PHE A C 1
ATOM 1571 O O . PHE A 1 204 ? 21.947 78.123 27.257 1.00 71.98 418 PHE A O 1
ATOM 1579 N N . PRO A 1 205 ? 19.837 78.866 27.370 1.00 71.52 419 PRO A N 1
ATOM 1580 C CA . PRO A 1 205 ? 20.155 79.638 28.574 1.00 70.48 419 PRO A CA 1
ATOM 1581 C C . PRO A 1 205 ? 20.677 78.802 29.740 1.00 68.26 419 PRO A C 1
ATOM 1582 O O . PRO A 1 205 ? 21.738 79.092 30.298 1.00 66.18 419 PRO A O 1
ATOM 1586 N N . ARG A 1 206 ? 19.936 77.771 30.119 1.00 67.54 420 ARG A N 1
ATOM 1587 C CA . ARG A 1 206 ? 20.365 76.941 31.232 1.00 67.72 420 ARG A CA 1
ATOM 1588 C C . ARG A 1 206 ? 21.775 76.433 30.970 1.00 66.07 420 ARG A C 1
ATOM 1589 O O . ARG A 1 206 ? 22.595 76.308 31.884 1.00 65.38 420 ARG A O 1
ATOM 1597 N N . MET A 1 207 ? 22.056 76.152 29.706 1.00 64.14 421 MET A N 1
ATOM 1598 C CA . MET A 1 207 ? 23.351 75.633 29.333 1.00 62.27 421 MET A CA 1
ATOM 1599 C C . MET A 1 207 ? 24.451 76.665 29.613 1.00 61.29 421 MET A C 1
ATOM 1600 O O . MET A 1 207 ? 25.444 76.346 30.276 1.00 60.10 421 MET A O 1
ATOM 1605 N N . LEU A 1 208 ? 24.263 77.899 29.135 1.00 60.68 422 LEU A N 1
ATOM 1606 C CA . LEU A 1 208 ? 25.214 78.983 29.391 1.00 60.32 422 LEU A CA 1
ATOM 1607 C C . LEU A 1 208 ? 25.351 79.279 30.882 1.00 63.02 422 LEU A C 1
ATOM 1608 O O . LEU A 1 208 ? 26.442 79.576 31.370 1.00 63.98 422 LEU A O 1
ATOM 1613 N N . MET A 1 209 ? 24.243 79.193 31.611 1.00 65.28 423 MET A N 1
ATOM 1614 C CA . MET A 1 209 ? 24.278 79.372 33.056 1.00 66.19 423 MET A CA 1
ATOM 1615 C C . MET A 1 209 ? 25.302 78.453 33.702 1.00 65.42 423 MET A C 1
ATOM 1616 O O . MET A 1 209 ? 25.823 78.757 34.773 1.00 66.57 423 MET A O 1
ATOM 1621 N N . LYS A 1 210 ? 25.577 77.318 33.068 1.00 63.07 424 LYS A N 1
ATOM 1622 C CA . LYS A 1 210 ? 26.536 76.376 33.629 1.00 61.69 424 LYS A CA 1
ATOM 1623 C C . LYS A 1 210 ? 27.976 76.875 33.508 1.00 61.59 424 LYS A C 1
ATOM 1624 O O . LYS A 1 210 ? 28.827 76.538 34.334 1.00 60.06 424 LYS A O 1
ATOM 1630 N N . LEU A 1 211 ? 28.248 77.683 32.490 1.00 62.10 425 LEU A N 1
ATOM 1631 C CA . LEU A 1 211 ? 29.566 78.294 32.358 1.00 64.33 425 LEU A CA 1
ATOM 1632 C C . LEU A 1 211 ? 29.820 79.251 33.520 1.00 65.71 425 LEU A C 1
ATOM 1633 O O . LEU A 1 211 ? 30.937 79.334 34.035 1.00 67.84 425 LEU A O 1
ATOM 1638 N N . VAL A 1 212 ? 28.776 79.968 33.930 1.00 66.28 426 VAL A N 1
ATOM 1639 C CA . VAL A 1 212 ? 28.867 80.891 35.059 1.00 64.50 426 VAL A CA 1
ATOM 1640 C C . VAL A 1 212 ? 29.217 80.120 36.330 1.00 64.26 426 VAL A C 1
ATOM 1641 O O . VAL A 1 212 ? 30.021 80.566 37.148 1.00 63.81 426 VAL A O 1
ATOM 1645 N N . SER A 1 213 ? 28.613 78.952 36.487 1.00 63.49 427 SER A N 1
ATOM 1646 C CA . SER A 1 213 ? 28.908 78.103 37.624 1.00 63.76 427 SER A CA 1
ATOM 1647 C C . SER A 1 213 ? 30.340 77.562 37.576 1.00 64.31 427 SER A C 1
ATOM 1648 O O . SER A 1 213 ? 31.011 77.463 38.610 1.00 65.04 427 SER A O 1
ATOM 1651 N N . LEU A 1 214 ? 30.803 77.221 36.375 1.00 62.74 428 LEU A N 1
ATOM 1652 C CA . LEU A 1 214 ? 32.139 76.673 36.209 1.00 61.49 428 LEU A CA 1
ATOM 1653 C C . LEU A 1 214 ? 33.173 77.705 36.587 1.00 60.68 428 LEU A C 1
ATOM 1654 O O . LEU A 1 214 ? 34.171 77.390 37.234 1.00 60.72 428 LEU A O 1
ATOM 1659 N N . ARG A 1 215 ? 32.927 78.941 36.176 1.00 59.54 429 ARG A N 1
ATOM 1660 C CA . ARG A 1 215 ? 33.873 80.014 36.406 1.00 59.28 429 ARG A CA 1
ATOM 1661 C C . ARG A 1 215 ? 34.112 80.160 37.909 1.00 60.95 429 ARG A C 1
ATOM 1662 O O . ARG A 1 215 ? 35.261 80.200 38.358 1.00 62.44 429 ARG A O 1
ATOM 1670 N N . THR A 1 216 ? 33.034 80.214 38.686 1.00 60.53 430 THR A N 1
ATOM 1671 C CA . THR A 1 216 ? 33.148 80.215 40.137 1.00 60.96 430 THR A CA 1
ATOM 1672 C C . THR A 1 216 ? 33.838 78.964 40.676 1.00 61.53 430 THR A C 1
ATOM 1673 O O . THR A 1 216 ? 34.637 79.047 41.614 1.00 60.71 430 THR A O 1
ATOM 1677 N N . LEU A 1 217 ? 33.535 77.810 40.090 1.00 60.26 431 LEU A N 1
ATOM 1678 C CA . LEU A 1 217 ? 34.186 76.564 40.501 1.00 60.33 431 LEU A CA 1
ATOM 1679 C C . LEU A 1 217 ? 35.690 76.612 40.285 1.00 61.39 431 LEU A C 1
ATOM 1680 O O . LEU A 1 217 ? 36.462 76.020 41.042 1.00 59.40 431 LEU A O 1
ATOM 1685 N N . SER A 1 218 ? 36.090 77.317 39.231 1.00 63.30 432 SER A N 1
ATOM 1686 C CA . SER A 1 218 ? 37.485 77.465 38.861 1.00 63.27 432 SER A CA 1
ATOM 1687 C C . SER A 1 218 ? 38.215 78.077 40.050 1.00 64.74 432 SER A C 1
ATOM 1688 O O . SER A 1 218 ? 39.300 77.632 40.425 1.00 64.40 432 SER A O 1
ATOM 1691 N N . SER A 1 219 ? 37.590 79.086 40.653 1.00 65.20 433 SER A N 1
ATOM 1692 C CA . SER A 1 219 ? 38.185 79.817 41.758 1.00 64.98 433 SER A CA 1
ATOM 1693 C C . SER A 1 219 ? 38.237 78.968 43.028 1.00 65.65 433 SER A C 1
ATOM 1694 O O . SER A 1 219 ? 39.211 79.015 43.776 1.00 67.57 433 SER A O 1
ATOM 1697 N N . VAL A 1 220 ? 37.190 78.189 43.271 1.00 65.78 434 VAL A N 1
ATOM 1698 C CA . VAL A 1 220 ? 37.209 77.213 44.353 1.00 65.81 434 VAL A CA 1
ATOM 1699 C C . VAL A 1 220 ? 38.394 76.276 44.152 1.00 67.24 434 VAL A C 1
ATOM 1700 O O . VAL A 1 220 ? 39.146 76.023 45.083 1.00 66.29 434 VAL A O 1
ATOM 1704 N N . HIS A 1 221 ? 38.560 75.777 42.927 1.00 69.26 435 HIS A N 1
ATOM 1705 C CA . HIS A 1 221 ? 39.674 74.897 42.595 1.00 69.75 435 HIS A CA 1
ATOM 1706 C C . HIS A 1 221 ? 41.015 75.563 42.889 1.00 70.50 435 HIS A C 1
ATOM 1707 O O . HIS A 1 221 ? 41.939 74.917 43.380 1.00 70.78 435 HIS A O 1
ATOM 1714 N N . SER A 1 222 ? 41.131 76.850 42.595 1.00 70.35 436 SER A N 1
ATOM 1715 C CA . SER A 1 222 ? 42.338 77.569 42.970 1.00 73.69 436 SER A CA 1
ATOM 1716 C C . SER A 1 222 ? 42.586 77.522 44.480 1.00 74.91 436 SER A C 1
ATOM 1717 O O . SER A 1 222 ? 43.665 77.112 44.922 1.00 74.07 436 SER A O 1
ATOM 1720 N N . GLU A 1 223 ? 41.588 77.930 45.267 1.00 75.15 437 GLU A N 1
ATOM 1721 C CA . GLU A 1 223 ? 41.649 77.772 46.716 1.00 76.00 437 GLU A CA 1
ATOM 1722 C C . GLU A 1 223 ? 42.302 76.421 47.028 1.00 75.37 437 GLU A C 1
ATOM 1723 O O . GLU A 1 223 ? 43.365 76.368 47.630 1.00 76.12 437 GLU A O 1
ATOM 1729 N N . GLN A 1 224 ? 41.685 75.335 46.583 1.00 75.72 438 GLN A N 1
ATOM 1730 C CA . GLN A 1 224 ? 42.182 73.998 46.874 1.00 78.03 438 GLN A CA 1
ATOM 1731 C C . GLN A 1 224 ? 43.661 73.795 46.507 1.00 80.19 438 GLN A C 1
ATOM 1732 O O . GLN A 1 224 ? 44.425 73.209 47.277 1.00 78.28 438 GLN A O 1
ATOM 1738 N N . VAL A 1 225 ? 44.073 74.273 45.338 1.00 82.32 439 VAL A N 1
ATOM 1739 C CA . VAL A 1 225 ? 45.430 73.997 44.884 1.00 84.44 439 VAL A CA 1
ATOM 1740 C C . VAL A 1 225 ? 46.434 74.692 45.788 1.00 86.82 439 VAL A C 1
ATOM 1741 O O . VAL A 1 225 ? 47.435 74.100 46.202 1.00 87.37 439 VAL A O 1
ATOM 1745 N N . PHE A 1 226 ? 46.147 75.950 46.098 1.00 89.55 440 PHE A N 1
ATOM 1746 C CA . PHE A 1 226 ? 46.999 76.769 46.951 1.00 91.87 440 PHE A CA 1
ATOM 1747 C C . PHE A 1 226 ? 46.990 76.246 48.395 1.00 92.17 440 PHE A C 1
ATOM 1748 O O . PHE A 1 226 ? 47.973 76.365 49.125 1.00 91.86 440 PHE A O 1
ATOM 1756 N N . ALA A 1 227 ? 45.874 75.654 48.794 1.00 92.25 441 ALA A N 1
ATOM 1757 C CA . ALA A 1 227 ? 45.774 75.030 50.100 1.00 92.96 441 ALA A CA 1
ATOM 1758 C C . ALA A 1 227 ? 46.749 73.869 50.236 1.00 94.48 441 ALA A C 1
ATOM 1759 O O . ALA A 1 227 ? 47.067 73.441 51.342 1.00 94.49 441 ALA A O 1
ATOM 1761 N N . LEU A 1 228 ? 47.217 73.349 49.111 1.00 96.92 442 LEU A N 1
ATOM 1762 C CA . LEU A 1 228 ? 48.049 72.154 49.137 1.00 99.87 442 LEU A CA 1
ATOM 1763 C C . LEU A 1 228 ? 49.462 72.468 49.608 1.00 102.10 442 LEU A C 1
ATOM 1764 O O . LEU A 1 228 ? 50.108 71.642 50.254 1.00 102.68 442 LEU A O 1
ATOM 1769 N N . ARG A 1 229 ? 49.937 73.664 49.286 1.00 104.05 443 ARG A N 1
ATOM 1770 C CA . ARG A 1 229 ? 51.311 74.032 49.584 1.00 106.31 443 ARG A CA 1
ATOM 1771 C C . ARG A 1 229 ? 51.578 73.865 51.072 1.00 107.02 443 ARG A C 1
ATOM 1772 O O . ARG A 1 229 ? 52.315 72.969 51.494 1.00 106.35 443 ARG A O 1
ATOM 1780 N N . LEU A 1 230 ? 50.954 74.725 51.863 1.00 107.94 444 LEU A N 1
ATOM 1781 C CA . LEU A 1 230 ? 51.095 74.690 53.309 1.00 108.91 444 LEU A CA 1
ATOM 1782 C C . LEU A 1 230 ? 50.910 73.280 53.870 1.00 109.48 444 LEU A C 1
ATOM 1783 O O . LEU A 1 230 ? 51.231 73.021 55.029 1.00 110.53 444 LEU A O 1
ATOM 1788 N N . GLN A 1 231 ? 50.397 72.368 53.052 1.00 109.64 445 GLN A N 1
ATOM 1789 C CA . GLN A 1 231 ? 50.165 71.002 53.505 1.00 109.80 445 GLN A CA 1
ATOM 1790 C C . GLN A 1 231 ? 51.359 70.097 53.224 1.00 109.99 445 GLN A C 1
ATOM 1791 O O . GLN A 1 231 ? 51.336 68.913 53.575 1.00 110.05 445 GLN A O 1
ATOM 1797 N N . ASP A 1 232 ? 52.392 70.653 52.588 1.00 109.86 446 ASP A N 1
ATOM 1798 C CA . ASP A 1 232 ? 53.585 69.884 52.223 1.00 110.15 446 ASP A CA 1
ATOM 1799 C C . ASP A 1 232 ? 53.216 68.753 51.259 1.00 109.32 446 ASP A C 1
ATOM 1800 O O . ASP A 1 232 ? 53.465 67.571 51.530 1.00 109.14 446 ASP A O 1
ATOM 1805 N N . LYS A 1 233 ? 52.601 69.124 50.140 1.00 107.90 447 LYS A N 1
ATOM 1806 C CA . LYS A 1 233 ? 52.226 68.164 49.105 1.00 106.24 447 LYS A CA 1
ATOM 1807 C C . LYS A 1 233 ? 52.376 68.825 47.746 1.00 103.99 447 LYS A C 1
ATOM 1808 O O . LYS A 1 233 ? 51.895 69.941 47.537 1.00 103.61 447 LYS A O 1
ATOM 1814 N N . LYS A 1 234 ? 53.060 68.144 46.831 1.00 101.33 448 LYS A N 1
ATOM 1815 C CA . LYS A 1 234 ? 53.363 68.725 45.526 1.00 100.09 448 LYS A CA 1
ATOM 1816 C C . LYS A 1 234 ? 52.514 68.112 44.419 1.00 97.25 448 LYS A C 1
ATOM 1817 O O . LYS A 1 234 ? 52.143 66.944 44.477 1.00 96.12 448 LYS A O 1
ATOM 1823 N N . LEU A 1 235 ? 52.205 68.908 43.408 1.00 94.75 449 LEU A N 1
ATOM 1824 C CA . LEU A 1 235 ? 51.546 68.373 42.229 1.00 94.30 449 LEU A CA 1
ATOM 1825 C C . LEU A 1 235 ? 52.592 67.881 41.229 1.00 93.50 449 LEU A C 1
ATOM 1826 O O . LEU A 1 235 ? 53.631 68.517 41.047 1.00 94.49 449 LEU A O 1
ATOM 1831 N N . PRO A 1 236 ? 52.331 66.742 40.564 1.00 91.68 450 PRO A N 1
ATOM 1832 C CA . PRO A 1 236 ? 53.208 66.346 39.456 1.00 90.28 450 PRO A CA 1
ATOM 1833 C C . PRO A 1 236 ? 53.345 67.496 38.455 1.00 88.95 450 PRO A C 1
ATOM 1834 O O . PRO A 1 236 ? 52.502 68.392 38.405 1.00 87.89 450 PRO A O 1
ATOM 1838 N N . PRO A 1 237 ? 54.426 67.496 37.660 1.00 88.52 451 PRO A N 1
ATOM 1839 C CA . PRO A 1 237 ? 54.791 68.692 36.883 1.00 87.19 451 PRO A CA 1
ATOM 1840 C C . PRO A 1 237 ? 53.716 69.179 35.896 1.00 85.25 451 PRO A C 1
ATOM 1841 O O . PRO A 1 237 ? 53.566 70.389 35.676 1.00 84.37 451 PRO A O 1
ATOM 1845 N N . LEU A 1 238 ? 52.972 68.248 35.303 1.00 82.37 452 LEU A N 1
ATOM 1846 C CA . LEU A 1 238 ? 51.947 68.625 34.326 1.00 80.28 452 LEU A CA 1
ATOM 1847 C C . LEU A 1 238 ? 50.827 69.426 34.980 1.00 78.69 452 LEU A C 1
ATOM 1848 O O . LEU A 1 238 ? 50.523 70.551 34.558 1.00 76.24 452 LEU A O 1
ATOM 1853 N N . LEU A 1 239 ? 50.220 68.830 36.005 1.00 76.89 453 LEU A N 1
ATOM 1854 C CA . LEU A 1 239 ? 49.252 69.525 36.831 1.00 77.97 453 LEU A CA 1
ATOM 1855 C C . LEU A 1 239 ? 49.878 70.822 37.333 1.00 79.66 453 LEU A C 1
ATOM 1856 O O . LEU A 1 239 ? 49.334 71.921 37.135 1.00 79.24 453 LEU A O 1
ATOM 1861 N N . SER A 1 240 ? 51.041 70.688 37.965 1.00 81.38 454 SER A N 1
ATOM 1862 C CA . SER A 1 240 ? 51.767 71.837 38.476 1.00 82.45 454 SER A CA 1
ATOM 1863 C C . SER A 1 240 ? 51.883 72.890 37.381 1.00 82.77 454 SER A C 1
ATOM 1864 O O . SER A 1 240 ? 51.671 74.078 37.625 1.00 81.84 454 SER A O 1
ATOM 1867 N N . GLU A 1 241 ? 52.193 72.438 36.168 1.00 84.39 455 GLU A N 1
ATOM 1868 C CA . GLU A 1 241 ? 52.440 73.328 35.040 1.00 85.58 455 GLU A CA 1
ATOM 1869 C C . GLU A 1 241 ? 51.259 74.261 34.773 1.00 85.65 455 GLU A C 1
ATOM 1870 O O . GLU A 1 241 ? 51.451 75.462 34.581 1.00 85.20 455 GLU A O 1
ATOM 1876 N N . ILE A 1 242 ? 50.042 73.713 34.773 1.00 85.56 456 ILE A N 1
ATOM 1877 C CA . ILE A 1 242 ? 48.845 74.501 34.453 1.00 84.64 456 ILE A CA 1
ATOM 1878 C C . ILE A 1 242 ? 48.066 75.048 35.641 1.00 83.75 456 ILE A C 1
ATOM 1879 O O . ILE A 1 242 ? 47.130 75.825 35.448 1.00 83.57 456 ILE A O 1
ATOM 1884 N N . TRP A 1 243 ? 48.419 74.645 36.859 1.00 82.20 457 TRP A N 1
ATOM 1885 C CA . TRP A 1 243 ? 47.661 75.113 38.011 1.00 81.64 457 TRP A CA 1
ATOM 1886 C C . TRP A 1 243 ? 48.374 76.038 38.998 1.00 84.52 457 TRP A C 1
ATOM 1887 O O . TRP A 1 243 ? 47.737 76.924 39.573 1.00 85.63 457 TRP A O 1
ATOM 1898 N N . ASP A 1 244 ? 49.680 75.860 39.195 1.00 86.84 458 ASP A N 1
ATOM 1899 C CA . ASP A 1 244 ? 50.415 76.689 40.155 1.00 87.04 458 ASP A CA 1
ATOM 1900 C C . ASP A 1 244 ? 50.671 78.118 39.677 1.00 86.89 458 ASP A C 1
ATOM 1901 O O . ASP A 1 244 ? 50.645 78.330 38.444 1.00 86.20 458 ASP A O 1
ATOM 1906 N N . ASP B 2 1 ? 59.037 78.283 29.513 1.00 115.13 365 ASP B N 1
ATOM 1907 C CA . ASP B 2 1 ? 57.796 78.193 30.336 1.00 114.96 365 ASP B CA 1
ATOM 1908 C C . ASP B 2 1 ? 56.816 77.173 29.768 1.00 114.40 365 ASP B C 1
ATOM 1909 O O . ASP B 2 1 ? 56.717 77.003 28.555 1.00 114.18 365 ASP B O 1
ATOM 1914 N N . HIS B 2 2 ? 56.098 76.494 30.658 1.00 114.13 366 HIS B N 1
ATOM 1915 C CA . HIS B 2 2 ? 55.072 75.532 30.261 1.00 113.35 366 HIS B CA 1
ATOM 1916 C C . HIS B 2 2 ? 55.601 74.526 29.251 1.00 112.60 366 HIS B C 1
ATOM 1917 O O . HIS B 2 2 ? 55.231 74.535 28.076 1.00 111.96 366 HIS B O 1
ATOM 1924 N N . GLN B 2 3 ? 56.460 73.645 29.738 1.00 112.03 367 GLN B N 1
ATOM 1925 C CA . GLN B 2 3 ? 57.195 72.730 28.884 1.00 110.83 367 GLN B CA 1
ATOM 1926 C C . GLN B 2 3 ? 56.322 71.544 28.467 1.00 108.16 367 GLN B C 1
ATOM 1927 O O . GLN B 2 3 ? 55.975 71.408 27.292 1.00 106.69 367 GLN B O 1
ATOM 1933 N N . LEU B 2 4 ? 55.957 70.699 29.428 1.00 105.27 368 LEU B N 1
ATOM 1934 C CA . LEU B 2 4 ? 55.267 69.454 29.110 1.00 103.19 368 LEU B CA 1
ATOM 1935 C C . LEU B 2 4 ? 53.974 69.695 28.338 1.00 101.44 368 LEU B C 1
ATOM 1936 O O . LEU B 2 4 ? 53.654 68.964 27.399 1.00 101.10 368 LEU B O 1
ATOM 1941 N N . LEU B 2 5 ? 53.228 70.721 28.733 1.00 98.55 369 LEU B N 1
ATOM 1942 C CA . LEU B 2 5 ? 52.016 71.075 28.013 1.00 94.52 369 LEU B CA 1
ATOM 1943 C C . LEU B 2 5 ? 52.381 71.381 26.568 1.00 93.18 369 LEU B C 1
ATOM 1944 O O . LEU B 2 5 ? 51.820 70.791 25.647 1.00 93.16 369 LEU B O 1
ATOM 1949 N N . ARG B 2 6 ? 53.331 72.294 26.372 1.00 92.76 370 ARG B N 1
ATOM 1950 C CA . ARG B 2 6 ? 53.773 72.660 25.025 1.00 91.78 370 ARG B CA 1
ATOM 1951 C C . ARG B 2 6 ? 54.129 71.426 24.203 1.00 91.75 370 ARG B C 1
ATOM 1952 O O . ARG B 2 6 ? 54.005 71.426 22.976 1.00 90.80 370 ARG B O 1
ATOM 1960 N N . TYR B 2 7 ? 54.567 70.373 24.887 1.00 91.45 371 TYR B N 1
ATOM 1961 C CA . TYR B 2 7 ? 54.877 69.124 24.218 1.00 91.66 371 TYR B CA 1
ATOM 1962 C C . TYR B 2 7 ? 53.597 68.506 23.679 1.00 91.08 371 TYR B C 1
ATOM 1963 O O . TYR B 2 7 ? 53.479 68.259 22.481 1.00 91.21 371 TYR B O 1
ATOM 1972 N N . LEU B 2 8 ? 52.639 68.268 24.574 1.00 90.83 372 LEU B N 1
ATOM 1973 C CA . LEU B 2 8 ? 51.360 67.655 24.222 1.00 88.14 372 LEU B CA 1
ATOM 1974 C C . LEU B 2 8 ? 50.683 68.362 23.050 1.00 88.47 372 LEU B C 1
ATOM 1975 O O . LEU B 2 8 ? 50.029 67.719 22.230 1.00 87.38 372 LEU B O 1
ATOM 1980 N N . LEU B 2 9 ? 50.845 69.682 22.968 1.00 88.58 373 LEU B N 1
ATOM 1981 C CA . LEU B 2 9 ? 50.255 70.448 21.876 1.00 90.20 373 LEU B CA 1
ATOM 1982 C C . LEU B 2 9 ? 50.901 70.117 20.542 1.00 92.22 373 LEU B C 1
ATOM 1983 O O . LEU B 2 9 ? 50.265 70.214 19.490 1.00 92.01 373 LEU B O 1
ATOM 1988 N N . ASP B 2 10 ? 52.173 69.725 20.598 1.00 94.59 374 ASP B N 1
ATOM 1989 C CA . ASP B 2 10 ? 52.989 69.531 19.405 1.00 94.49 374 ASP B CA 1
ATOM 1990 C C . ASP B 2 10 ? 53.047 68.077 18.952 1.00 96.02 374 ASP B C 1
ATOM 1991 O O . ASP B 2 10 ? 53.346 67.806 17.789 1.00 96.40 374 ASP B O 1
ATOM 1996 N N . LYS B 2 11 ? 52.745 67.146 19.857 1.00 97.60 375 LYS B N 1
ATOM 1997 C CA . LYS B 2 11 ? 52.7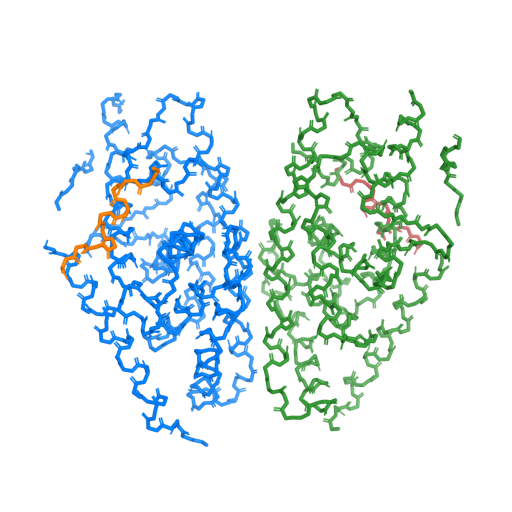89 65.727 19.524 1.00 99.96 375 LYS B CA 1
ATOM 1998 C C . LYS B 2 11 ? 51.974 65.448 18.260 1.00 100.97 375 LYS B C 1
ATOM 1999 O O . LYS B 2 11 ? 50.857 65.940 18.115 1.00 100.34 375 LYS B O 1
ATOM 2005 N N . ASP B 2 12 ? 52.564 64.664 17.355 1.00 103.13 376 ASP B N 1
ATOM 2006 C CA . ASP B 2 12 ? 51.994 64.293 16.050 1.00 104.12 376 ASP B CA 1
ATOM 2007 C C . ASP B 2 12 ? 52.459 65.220 14.914 1.00 104.27 376 ASP B C 1
ATOM 2008 O O . ASP B 2 12 ? 51.596 65.825 14.236 1.00 103.38 376 ASP B O 1
ATOM 2014 N N . GLN C 1 5 ? 5.843 92.809 20.970 1.00 120.91 219 GLN C N 1
ATOM 2015 C CA . GLN C 1 5 ? 5.355 91.410 21.115 1.00 122.25 219 GLN C CA 1
ATOM 2016 C C . GLN C 1 5 ? 5.708 90.838 22.497 1.00 122.46 219 GLN C C 1
ATOM 2017 O O . GLN C 1 5 ? 5.626 89.622 22.721 1.00 122.57 219 GLN C O 1
ATOM 2023 N N . LEU C 1 6 ? 6.105 91.718 23.417 1.00 121.35 220 LEU C N 1
ATOM 2024 C CA . LEU C 1 6 ? 6.215 91.361 24.833 1.00 119.87 220 LEU C CA 1
ATOM 2025 C C . LEU C 1 6 ? 4.811 91.269 25.402 1.00 118.73 220 LEU C C 1
ATOM 2026 O O . LEU C 1 6 ? 3.968 92.097 25.077 1.00 119.48 220 LEU C O 1
ATOM 2031 N N . THR C 1 7 ? 4.549 90.280 26.248 1.00 116.92 221 THR C N 1
ATOM 2032 C CA . THR C 1 7 ? 3.206 90.138 26.796 1.00 115.68 221 THR C CA 1
ATOM 2033 C C . THR C 1 7 ? 2.867 91.350 27.651 1.00 115.00 221 THR C C 1
ATOM 2034 O O . THR C 1 7 ? 3.737 92.165 27.965 1.00 113.71 221 THR C O 1
ATOM 2038 N N . ALA C 1 8 ? 1.596 91.466 28.020 1.00 114.88 222 ALA C N 1
ATOM 2039 C CA . ALA C 1 8 ? 1.151 92.520 28.921 1.00 115.16 222 ALA C CA 1
ATOM 2040 C C . ALA C 1 8 ? 1.945 92.476 30.227 1.00 115.08 222 ALA C C 1
ATOM 2041 O O . ALA C 1 8 ? 2.556 93.471 30.635 1.00 113.79 222 ALA C O 1
ATOM 2043 N N . ALA C 1 9 ? 1.925 91.308 30.870 1.00 115.15 223 ALA C N 1
ATOM 2044 C CA . ALA C 1 9 ? 2.646 91.085 32.122 1.00 114.65 223 ALA C CA 1
ATOM 2045 C C . ALA C 1 9 ? 4.080 91.591 32.008 1.00 113.98 223 ALA C C 1
ATOM 2046 O O . ALA C 1 9 ? 4.475 92.544 32.688 1.00 113.69 223 ALA C O 1
ATOM 2048 N N . GLN C 1 10 ? 4.843 90.949 31.129 1.00 112.65 224 GLN C N 1
ATOM 2049 C CA . GLN C 1 10 ? 6.260 91.233 30.987 1.00 112.10 224 GLN C CA 1
ATOM 2050 C C . GLN C 1 10 ? 6.556 92.728 30.908 1.00 112.29 224 GLN C C 1
ATOM 2051 O O . GLN C 1 10 ? 7.412 93.228 31.641 1.00 112.62 224 GLN C O 1
ATOM 2057 N N . GLU C 1 11 ? 5.848 93.443 30.035 1.00 112.07 225 GLU C N 1
ATOM 2058 C CA . GLU C 1 11 ? 6.142 94.859 29.803 1.00 111.04 225 GLU C CA 1
ATOM 2059 C C . GLU C 1 11 ? 5.951 95.680 31.069 1.00 108.84 225 GLU C C 1
ATOM 2060 O O . GLU C 1 11 ? 6.757 96.560 31.378 1.00 107.18 225 GLU C O 1
ATOM 2066 N N . LEU C 1 12 ? 4.886 95.382 31.804 1.00 107.40 226 LEU C N 1
ATOM 2067 C CA . LEU C 1 12 ? 4.591 96.101 33.033 1.00 106.48 226 LEU C CA 1
ATOM 2068 C C . LEU C 1 12 ? 5.661 95.822 34.076 1.00 104.38 226 LEU C C 1
ATOM 2069 O O . LEU C 1 12 ? 6.170 96.737 34.719 1.00 103.68 226 LEU C O 1
ATOM 2074 N N . MET C 1 13 ? 6.002 94.548 34.228 1.00 102.26 227 MET C N 1
ATOM 2075 C CA . MET C 1 13 ? 7.031 94.123 35.166 1.00 100.15 227 MET C CA 1
ATOM 2076 C C . MET C 1 13 ? 8.359 94.847 34.926 1.00 98.88 227 MET C C 1
ATOM 2077 O O . MET C 1 13 ? 9.002 95.322 35.866 1.00 98.71 227 MET C O 1
ATOM 2082 N N . ILE C 1 14 ? 8.768 94.932 33.665 1.00 96.88 228 ILE C N 1
ATOM 2083 C CA . ILE C 1 14 ? 9.994 95.635 33.318 1.00 94.26 228 ILE C CA 1
ATOM 2084 C C . ILE C 1 14 ? 9.864 97.100 33.666 1.00 94.87 228 ILE C C 1
ATOM 2085 O O . ILE C 1 14 ? 10.797 97.703 34.185 1.00 94.62 228 ILE C O 1
ATOM 2090 N N . GLN C 1 15 ? 8.697 97.670 33.377 1.00 96.67 229 GLN C N 1
ATOM 2091 C CA . GLN C 1 15 ? 8.420 99.063 33.717 1.00 97.64 229 GLN C CA 1
ATOM 2092 C C . GLN C 1 15 ? 8.598 99.313 35.214 1.00 98.01 229 GLN C C 1
ATOM 2093 O O . GLN C 1 15 ? 9.405 100.154 35.610 1.00 98.84 229 GLN C O 1
ATOM 2099 N N . GLN C 1 16 ? 7.860 98.570 36.036 1.00 97.86 230 GLN C N 1
ATOM 2100 C CA . GLN C 1 16 ? 7.970 98.676 37.493 1.00 97.85 230 GLN C CA 1
ATOM 2101 C C . GLN C 1 16 ? 9.391 98.412 37.984 1.00 96.67 230 GLN C C 1
ATOM 2102 O O . GLN C 1 16 ? 9.844 98.990 38.979 1.00 96.97 230 GLN C O 1
ATOM 2108 N N . LEU C 1 17 ? 10.083 97.521 37.284 1.00 94.52 231 LEU C N 1
ATOM 2109 C CA . LEU C 1 17 ? 11.432 97.132 37.654 1.00 92.16 231 LEU C CA 1
ATOM 2110 C C . LEU C 1 17 ? 12.412 98.271 37.381 1.00 91.17 231 LEU C C 1
ATOM 2111 O O . LEU C 1 17 ? 13.326 98.504 38.168 1.00 90.56 231 LEU C O 1
ATOM 2116 N N . VAL C 1 18 ? 12.218 98.985 36.274 1.00 90.85 232 VAL C N 1
ATOM 2117 C CA . VAL C 1 18 ? 13.058 100.145 35.969 1.00 91.04 232 VAL C CA 1
ATOM 2118 C C . VAL C 1 18 ? 12.629 101.338 36.817 1.00 91.23 232 VAL C C 1
ATOM 2119 O O . VAL C 1 18 ? 13.440 102.200 37.166 1.00 90.14 232 VAL C O 1
ATOM 2123 N N . ALA C 1 19 ? 11.344 101.379 37.145 1.00 92.39 233 ALA C N 1
ATOM 2124 C CA . ALA C 1 19 ? 10.843 102.337 38.117 1.00 93.61 233 ALA C CA 1
ATOM 2125 C C . ALA C 1 19 ? 11.745 102.262 39.338 1.00 94.26 233 ALA C C 1
ATOM 2126 O O . ALA C 1 19 ? 12.539 103.172 39.600 1.00 93.09 233 ALA C O 1
ATOM 2128 N N . ALA C 1 20 ? 11.628 101.149 40.058 1.00 95.33 234 ALA C N 1
ATOM 2129 C CA . ALA C 1 20 ? 12.361 100.939 41.295 1.00 97.80 234 ALA C CA 1
ATOM 2130 C C . ALA C 1 20 ? 13.872 101.103 41.107 1.00 99.69 234 ALA C C 1
ATOM 2131 O O . ALA C 1 20 ? 14.583 101.504 42.026 1.00 99.17 234 ALA C O 1
ATOM 2133 N N . GLN C 1 21 ? 14.361 100.796 39.913 1.00 103.00 235 GLN C N 1
ATOM 2134 C CA . GLN C 1 21 ? 15.788 100.879 39.635 1.00 107.09 235 GLN C CA 1
ATOM 2135 C C . GLN C 1 21 ? 16.321 102.308 39.792 1.00 109.63 235 GLN C C 1
ATOM 2136 O O . GLN C 1 21 ? 17.481 102.510 40.157 1.00 109.10 235 GLN C O 1
ATOM 2142 N N . LEU C 1 22 ? 15.475 103.298 39.512 1.00 112.87 236 LEU C N 1
ATOM 2143 C CA . LEU C 1 22 ? 15.853 104.700 39.696 1.00 115.83 236 LEU C CA 1
ATOM 2144 C C . LEU C 1 22 ? 15.320 105.207 41.036 1.00 117.12 236 LEU C C 1
ATOM 2145 O O . LEU C 1 22 ? 15.983 105.969 41.741 1.00 116.75 236 LEU C O 1
ATOM 2150 N N . GLN C 1 23 ? 14.114 104.776 41.381 1.00 118.61 237 GLN C N 1
ATOM 2151 C CA . GLN C 1 23 ? 13.535 105.112 42.667 1.00 121.11 237 GLN C CA 1
ATOM 2152 C C . GLN C 1 23 ? 14.426 104.634 43.814 1.00 122.62 237 GLN C C 1
ATOM 2153 O O . GLN C 1 23 ? 14.148 104.914 44.976 1.00 122.90 237 GLN C O 1
ATOM 2159 N N . CYS C 1 24 ? 15.493 103.910 43.487 1.00 124.71 238 CYS C N 1
ATOM 2160 C CA . CYS C 1 24 ? 16.432 103.428 44.500 1.00 126.74 238 CYS C CA 1
ATOM 2161 C C . CYS C 1 24 ? 17.826 104.026 44.337 1.00 129.23 238 CYS C C 1
ATOM 2162 O O . CYS C 1 24 ? 18.590 104.100 45.301 1.00 129.49 238 CYS C O 1
ATOM 2165 N N . ASN C 1 25 ? 18.161 104.444 43.120 1.00 132.03 239 ASN C N 1
ATOM 2166 C CA . ASN C 1 25 ? 19.465 105.048 42.863 1.00 134.71 239 ASN C CA 1
ATOM 2167 C C . ASN C 1 25 ? 19.410 106.565 43.004 1.00 136.28 239 ASN C C 1
ATOM 2168 O O . ASN C 1 25 ? 20.449 107.224 43.077 1.00 136.63 239 ASN C O 1
ATOM 2173 N N . LYS C 1 26 ? 18.195 107.111 43.052 1.00 138.03 240 LYS C N 1
ATOM 2174 C CA . LYS C 1 26 ? 17.995 108.532 43.350 1.00 139.31 240 LYS C CA 1
ATOM 2175 C C . LYS C 1 26 ? 18.069 108.793 44.857 1.00 139.83 240 LYS C C 1
ATOM 2176 O O . LYS C 1 26 ? 18.620 109.806 45.299 1.00 139.53 240 LYS C O 1
ATOM 2182 N N . ARG C 1 27 ? 17.513 107.870 45.637 1.00 140.63 241 ARG C N 1
ATOM 2183 C CA . ARG C 1 27 ? 17.511 107.978 47.092 1.00 140.96 241 ARG C CA 1
ATOM 2184 C C . ARG C 1 27 ? 18.919 108.230 47.647 1.00 140.64 241 ARG C C 1
ATOM 2185 O O . ARG C 1 27 ? 19.791 107.361 47.602 1.00 139.76 241 ARG C O 1
ATOM 2193 N N . PRO C 1 33 ? 23.280 111.666 50.387 1.00 121.55 247 PRO C N 1
ATOM 2194 C CA . PRO C 1 33 ? 24.032 111.233 51.571 1.00 121.33 247 PRO C CA 1
ATOM 2195 C C . PRO C 1 33 ? 25.474 111.722 51.635 1.00 120.77 247 PRO C C 1
ATOM 2196 O O . PRO C 1 33 ? 26.161 111.827 50.617 1.00 120.63 247 PRO C O 1
ATOM 2200 N N . LYS C 1 34 ? 25.919 112.021 52.852 1.00 120.64 248 LYS C N 1
ATOM 2201 C CA . LYS C 1 34 ? 27.205 112.665 53.066 1.00 120.65 248 LYS C CA 1
ATOM 2202 C C . LYS C 1 34 ? 28.272 111.644 53.425 1.00 119.76 248 LYS C C 1
ATOM 2203 O O . LYS C 1 34 ? 28.074 110.792 54.289 1.00 119.21 248 LYS C O 1
ATOM 2209 N N . VAL C 1 35 ? 29.408 111.740 52.750 1.00 119.09 249 VAL C N 1
ATOM 2210 C CA . VAL C 1 35 ? 30.516 110.836 52.992 1.00 118.74 249 VAL C CA 1
ATOM 2211 C C . VAL C 1 35 ? 31.752 111.674 53.289 1.00 118.95 249 VAL C C 1
ATOM 2212 O O . VAL C 1 35 ? 31.804 112.854 52.945 1.00 118.85 249 VAL C O 1
ATOM 2216 N N . THR C 1 36 ? 32.745 111.070 53.930 1.00 118.76 250 THR C N 1
ATOM 2217 C CA . THR C 1 36 ? 34.006 111.756 54.147 1.00 119.64 250 THR C CA 1
ATOM 2218 C C . THR C 1 36 ? 34.587 112.176 52.800 1.00 120.69 250 THR C C 1
ATOM 2219 O O . THR C 1 36 ? 34.670 111.374 51.870 1.00 120.54 250 THR C O 1
ATOM 2223 N N . PRO C 1 37 ? 34.976 113.456 52.678 1.00 121.99 251 PRO C N 1
ATOM 2224 C CA . PRO C 1 37 ? 35.410 114.113 51.438 1.00 122.47 251 PRO C CA 1
ATOM 2225 C C . PRO C 1 37 ? 36.692 113.573 50.805 1.00 122.97 251 PRO C C 1
ATOM 2226 O O . PRO C 1 37 ? 37.554 113.017 51.487 1.00 122.33 251 PRO C O 1
ATOM 2230 N N . TRP C 1 38 ? 36.800 113.761 49.491 1.00 124.11 252 TRP C N 1
ATOM 2231 C CA . TRP C 1 38 ? 37.931 113.280 48.701 1.00 125.52 252 TRP C CA 1
ATOM 2232 C C . TRP C 1 38 ? 39.087 114.276 48.809 1.00 125.39 252 TRP C C 1
ATOM 2233 O O . TRP C 1 38 ? 38.920 115.462 48.531 1.00 124.95 252 TRP C O 1
ATOM 2244 N N . PRO C 1 39 ? 40.275 113.797 49.217 1.00 125.48 253 PRO C N 1
ATOM 2245 C CA . PRO C 1 39 ? 41.471 114.612 49.484 1.00 126.14 253 PRO C CA 1
ATOM 2246 C C . PRO C 1 39 ? 41.952 115.491 48.321 1.00 126.51 253 PRO C C 1
ATOM 2247 O O . PRO C 1 39 ? 41.901 115.087 47.153 1.00 126.18 253 PRO C O 1
ATOM 2251 N N . LEU C 1 40 ? 42.421 116.693 48.661 1.00 126.11 254 LEU C N 1
ATOM 2252 C CA . LEU C 1 40 ? 43.084 117.579 47.707 1.00 125.87 254 LEU C CA 1
ATOM 2253 C C . LEU C 1 40 ? 44.441 118.051 48.231 1.00 125.31 254 LEU C C 1
ATOM 2254 O O . LEU C 1 40 ? 45.483 117.488 47.887 1.00 124.89 254 LEU C O 1
ATOM 2259 N N . ASP C 1 48 ? 49.389 110.111 54.068 1.00 139.68 262 ASP C N 1
ATOM 2260 C CA . ASP C 1 48 ? 48.349 109.735 55.019 1.00 140.53 262 ASP C CA 1
ATOM 2261 C C . ASP C 1 48 ? 46.941 109.948 54.482 1.00 141.22 262 ASP C C 1
ATOM 2262 O O . ASP C 1 48 ? 46.028 109.186 54.801 1.00 141.81 262 ASP C O 1
ATOM 2267 N N . ALA C 1 49 ? 46.762 110.997 53.685 1.00 141.26 263 ALA C N 1
ATOM 2268 C CA . ALA C 1 49 ? 45.448 111.321 53.137 1.00 140.59 263 ALA C CA 1
ATOM 2269 C C . ALA C 1 49 ? 44.943 110.185 52.254 1.00 140.01 263 ALA C C 1
ATOM 2270 O O . ALA C 1 49 ? 43.794 110.202 51.808 1.00 139.29 263 ALA C O 1
ATOM 2272 N N . ARG C 1 50 ? 45.813 109.208 51.996 1.00 139.26 264 ARG C N 1
ATOM 2273 C CA . ARG C 1 50 ? 45.407 107.984 51.315 1.00 138.20 264 ARG C CA 1
ATOM 2274 C C . ARG C 1 50 ? 44.483 107.210 52.250 1.00 136.65 264 ARG C C 1
ATOM 2275 O O . ARG C 1 50 ? 43.523 106.574 51.812 1.00 136.54 264 ARG C O 1
ATOM 2283 N N . GLN C 1 51 ? 44.779 107.283 53.543 1.00 134.15 265 GLN C N 1
ATOM 2284 C CA . GLN C 1 51 ? 43.911 106.722 54.565 1.00 131.84 265 GLN C CA 1
ATOM 2285 C C . GLN C 1 51 ? 42.571 107.437 54.577 1.00 129.32 265 GLN C C 1
ATOM 2286 O O . GLN C 1 51 ? 41.598 106.936 55.134 1.00 129.21 265 GLN C O 1
ATOM 2292 N N . GLN C 1 52 ? 42.526 108.613 53.964 1.00 126.68 266 GLN C N 1
ATOM 2293 C CA . GLN C 1 52 ? 41.292 109.382 53.884 1.00 124.10 266 GLN C CA 1
ATOM 2294 C C . GLN C 1 52 ? 40.543 109.060 52.594 1.00 122.25 266 GLN C C 1
ATOM 2295 O O . GLN C 1 52 ? 39.369 109.391 52.441 1.00 122.01 266 GLN C O 1
ATOM 2301 N N . ARG C 1 53 ? 41.233 108.412 51.664 1.00 119.76 267 ARG C N 1
ATOM 2302 C CA . ARG C 1 53 ? 40.618 107.998 50.412 1.00 116.17 267 ARG C CA 1
ATOM 2303 C C . ARG C 1 53 ? 39.997 106.621 50.582 1.00 112.82 267 ARG C C 1
ATOM 2304 O O . ARG C 1 53 ? 38.877 106.377 50.146 1.00 112.05 267 ARG C O 1
ATOM 2312 N N . PHE C 1 54 ? 40.741 105.729 51.225 1.00 109.76 268 PHE C N 1
ATOM 2313 C CA . PHE C 1 54 ? 40.240 104.414 51.617 1.00 106.71 268 PHE C CA 1
ATOM 2314 C C . PHE C 1 54 ? 38.902 104.544 52.348 1.00 104.68 268 PHE C C 1
ATOM 2315 O O . PHE C 1 54 ? 37.954 103.801 52.073 1.00 104.82 268 PHE C O 1
ATOM 2323 N N . ALA C 1 55 ? 38.827 105.493 53.276 1.00 101.27 269 ALA C N 1
ATOM 2324 C CA . ALA C 1 55 ? 37.578 105.778 53.967 1.00 97.72 269 ALA C CA 1
ATOM 2325 C C . ALA C 1 55 ? 36.511 106.164 52.954 1.00 95.35 269 ALA C C 1
ATOM 2326 O O . ALA C 1 55 ? 35.365 105.737 53.046 1.00 95.16 269 ALA C O 1
ATOM 2328 N N . HIS C 1 56 ? 36.908 106.967 51.976 1.00 92.80 270 HIS C N 1
ATOM 2329 C CA . HIS C 1 56 ? 35.969 107.539 51.024 1.00 90.44 270 HIS C CA 1
ATOM 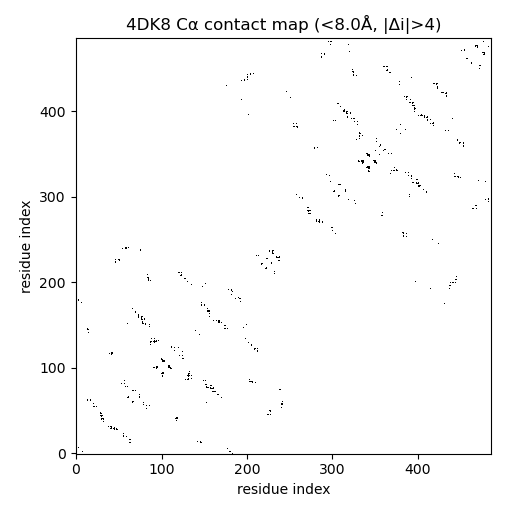2330 C C . HIS C 1 56 ? 35.289 106.467 50.165 1.00 89.37 270 HIS C C 1
ATOM 2331 O O . HIS C 1 56 ? 34.071 106.492 49.954 1.00 86.72 270 HIS C O 1
ATOM 2338 N N . PHE C 1 57 ? 36.081 105.527 49.665 1.00 89.61 271 PHE C N 1
ATOM 2339 C CA . PHE C 1 57 ? 35.543 104.495 48.792 1.00 89.29 271 PHE C CA 1
ATOM 2340 C C . PHE C 1 57 ? 34.594 103.620 49.584 1.00 88.85 271 PHE C C 1
ATOM 2341 O O . PHE C 1 57 ? 33.407 103.510 49.262 1.00 88.68 271 PHE C O 1
ATOM 2349 N N . THR C 1 58 ? 35.128 103.017 50.636 1.00 87.40 272 THR C N 1
ATOM 2350 C CA . THR C 1 58 ? 34.361 102.105 51.458 1.00 86.87 272 THR C CA 1
ATOM 2351 C C . THR C 1 58 ? 32.978 102.668 51.773 1.00 85.56 272 THR C C 1
ATOM 2352 O O . THR C 1 58 ? 32.001 101.924 51.869 1.00 85.92 272 THR C O 1
ATOM 2356 N N . GLU C 1 59 ? 32.891 103.983 51.912 1.00 84.21 273 GLU C N 1
ATOM 2357 C CA . GLU C 1 59 ? 31.617 104.615 52.230 1.00 84.58 273 GLU C CA 1
ATOM 2358 C C . GLU C 1 59 ? 30.696 104.704 51.027 1.00 83.60 273 GLU C C 1
ATOM 2359 O O . GLU C 1 59 ? 29.470 104.665 51.173 1.00 83.97 273 GLU C O 1
ATOM 2365 N N . LEU C 1 60 ? 31.281 104.846 49.840 1.00 82.03 274 LEU C N 1
ATOM 2366 C CA . LEU C 1 60 ? 30.503 104.736 48.612 1.00 80.46 274 LEU C CA 1
ATOM 2367 C C . LEU C 1 60 ? 30.050 103.286 48.477 1.00 79.50 274 LEU C C 1
ATOM 2368 O O . LEU C 1 60 ? 28.885 103.013 48.162 1.00 80.04 274 LEU C O 1
ATOM 2373 N N . ALA C 1 61 ? 30.970 102.357 48.738 1.00 75.80 275 ALA C N 1
ATOM 2374 C CA . ALA C 1 61 ? 30.625 100.946 48.751 1.00 73.10 275 ALA C CA 1
ATOM 2375 C C . ALA C 1 61 ? 29.381 100.733 49.616 1.00 72.65 275 ALA C C 1
ATOM 2376 O O . ALA C 1 61 ? 28.367 100.198 49.145 1.00 70.84 275 ALA C O 1
ATOM 2378 N N . ILE C 1 62 ? 29.456 101.175 50.874 1.00 72.03 276 ILE C N 1
ATOM 2379 C CA . ILE C 1 62 ? 28.371 100.944 51.822 1.00 72.22 276 ILE C CA 1
ATOM 2380 C C . ILE C 1 62 ? 27.072 101.532 51.315 1.00 71.33 276 ILE C C 1
ATOM 2381 O O . ILE C 1 62 ? 26.027 100.900 51.414 1.00 72.41 276 ILE C O 1
ATOM 2386 N N . ILE C 1 63 ? 27.134 102.733 50.753 1.00 70.57 277 ILE C N 1
ATOM 2387 C CA . ILE C 1 63 ? 25.951 103.327 50.140 1.00 71.39 277 ILE C CA 1
ATOM 2388 C C . ILE C 1 63 ? 25.319 102.403 49.090 1.00 70.80 277 ILE C C 1
ATOM 2389 O O . ILE C 1 63 ? 24.102 102.203 49.071 1.00 69.44 277 ILE C O 1
ATOM 2394 N N . SER C 1 64 ? 26.153 101.826 48.232 1.00 70.55 278 SER C N 1
ATOM 2395 C CA . SER C 1 64 ? 25.679 100.943 47.172 1.00 70.03 278 SER C CA 1
ATOM 2396 C C . SER C 1 64 ? 24.990 99.676 47.718 1.00 68.33 278 SER C C 1
ATOM 2397 O O . SER C 1 64 ? 23.958 99.247 47.195 1.00 66.45 278 SER C O 1
ATOM 2400 N N . VAL C 1 65 ? 25.557 99.086 48.766 1.00 65.00 279 VAL C N 1
ATOM 2401 C CA . VAL C 1 65 ? 24.931 97.932 49.382 1.00 64.95 279 VAL C CA 1
ATOM 2402 C C . VAL C 1 65 ? 23.519 98.305 49.808 1.00 65.88 279 VAL C C 1
ATOM 2403 O O . VAL C 1 65 ? 22.574 97.541 49.628 1.00 62.65 279 VAL C O 1
ATOM 2407 N N . GLN C 1 66 ? 23.395 99.500 50.374 1.00 69.18 280 GLN C N 1
ATOM 2408 C CA . GLN C 1 66 ? 22.110 100.077 50.750 1.00 71.38 280 GLN C CA 1
ATOM 2409 C C . GLN C 1 66 ? 21.151 100.085 49.551 1.00 71.87 280 GLN C C 1
ATOM 2410 O O . GLN C 1 66 ? 19.994 99.662 49.652 1.00 69.02 280 GLN C O 1
ATOM 2416 N N . GLU C 1 67 ? 21.636 100.568 48.412 1.00 74.04 281 GLU C N 1
ATOM 2417 C CA . GLU C 1 67 ? 20.784 100.694 47.233 1.00 76.80 281 GLU C CA 1
ATOM 2418 C C . GLU C 1 67 ? 20.410 99.309 46.714 1.00 76.39 281 GLU C C 1
ATOM 2419 O O . GLU C 1 67 ? 19.248 99.046 46.369 1.00 77.12 281 GLU C O 1
ATOM 2425 N N . ILE C 1 68 ? 21.403 98.423 46.677 1.00 73.34 282 ILE C N 1
ATOM 2426 C CA . ILE C 1 68 ? 21.212 97.086 46.139 1.00 69.78 282 ILE C CA 1
ATOM 2427 C C . ILE C 1 68 ? 20.200 96.290 46.955 1.00 69.76 282 ILE C C 1
ATOM 2428 O O . ILE C 1 68 ? 19.341 95.615 46.383 1.00 69.54 282 ILE C O 1
ATOM 2433 N N . VAL C 1 69 ? 20.275 96.385 48.284 1.00 68.52 283 VAL C N 1
ATOM 2434 C CA . VAL C 1 69 ? 19.325 95.671 49.125 1.00 67.15 283 VAL C CA 1
ATOM 2435 C C . VAL C 1 69 ? 17.936 96.209 48.882 1.00 69.04 283 VAL C C 1
ATOM 2436 O O . VAL C 1 69 ? 16.985 95.451 48.717 1.00 68.16 283 VAL C O 1
ATOM 2440 N N . ASP C 1 70 ? 17.813 97.528 48.850 1.00 72.96 284 ASP C N 1
ATOM 2441 C CA . ASP C 1 70 ? 16.494 98.134 48.694 1.00 75.48 284 ASP C CA 1
ATOM 2442 C C . ASP C 1 70 ? 15.913 97.796 47.343 1.00 73.30 284 ASP C C 1
ATOM 2443 O O . ASP C 1 70 ? 14.704 97.611 47.210 1.00 72.14 284 ASP C O 1
ATOM 2448 N N . PHE C 1 71 ? 16.780 97.705 46.343 1.00 71.83 285 PHE C N 1
ATOM 2449 C CA . PHE C 1 71 ? 16.340 97.252 45.039 1.00 72.47 285 PHE C CA 1
ATOM 2450 C C . PHE C 1 71 ? 15.798 95.826 45.123 1.00 72.58 285 PHE C C 1
ATOM 2451 O O . PHE C 1 71 ? 14.649 95.554 44.734 1.00 71.92 285 PHE C O 1
ATOM 2459 N N . ALA C 1 72 ? 16.621 94.920 45.647 1.00 69.91 286 ALA C N 1
ATOM 2460 C CA . ALA C 1 72 ? 16.235 93.523 45.723 1.00 69.04 286 ALA C CA 1
ATOM 2461 C C . ALA C 1 72 ? 14.862 93.362 46.361 1.00 69.09 286 ALA C C 1
ATOM 2462 O O . ALA C 1 72 ? 14.053 92.558 45.913 1.00 69.12 286 ALA C O 1
ATOM 2464 N N . LYS C 1 73 ? 14.590 94.138 47.401 1.00 70.39 287 LYS C N 1
ATOM 2465 C CA . LYS C 1 73 ? 13.342 93.985 48.137 1.00 71.56 287 LYS C CA 1
ATOM 2466 C C . LYS C 1 73 ? 12.136 94.298 47.262 1.00 72.11 287 LYS C C 1
ATOM 2467 O O . LYS C 1 73 ? 11.021 93.857 47.553 1.00 72.52 287 LYS C O 1
ATOM 2473 N N . GLN C 1 74 ? 12.360 95.055 46.188 1.00 72.85 288 GLN C N 1
ATOM 2474 C CA . GLN C 1 74 ? 11.274 95.449 45.290 1.00 72.73 288 GLN C CA 1
ATOM 2475 C C . GLN C 1 74 ? 11.159 94.571 44.054 1.00 71.32 288 GLN C C 1
ATOM 2476 O O . GLN C 1 74 ? 10.120 94.563 43.386 1.00 71.56 288 GLN C O 1
ATOM 2482 N N . VAL C 1 75 ? 12.227 93.834 43.754 1.00 68.84 289 VAL C N 1
ATOM 2483 C CA . VAL C 1 75 ? 12.184 92.798 42.730 1.00 64.65 289 VAL C CA 1
ATOM 2484 C C . VAL C 1 75 ? 11.167 91.725 43.115 1.00 64.90 289 VAL C C 1
ATOM 2485 O O . VAL C 1 75 ? 11.284 91.092 44.161 1.00 65.94 289 VAL C O 1
ATOM 2489 N N . PRO C 1 76 ? 10.139 91.524 42.273 1.00 64.65 290 PRO C N 1
ATOM 2490 C CA . PRO C 1 76 ? 9.041 90.580 42.542 1.00 64.06 290 PRO C CA 1
ATOM 2491 C C . PRO C 1 76 ? 9.541 89.153 42.738 1.00 64.77 290 PRO C C 1
ATOM 2492 O O . PRO C 1 76 ? 10.272 88.632 41.898 1.00 64.98 290 PRO C O 1
ATOM 2496 N N . GLY C 1 77 ? 9.138 88.526 43.842 1.00 65.05 291 GLY C N 1
ATOM 2497 C CA . GLY C 1 77 ? 9.561 87.161 44.131 1.00 62.11 291 GLY C CA 1
ATOM 2498 C C . GLY C 1 77 ? 10.550 87.078 45.289 1.00 62.16 291 GLY C C 1
ATOM 2499 O O . GLY C 1 77 ? 10.421 86.224 46.183 1.00 60.14 291 GLY C O 1
ATOM 2500 N N . PHE C 1 78 ? 11.527 87.985 45.273 1.00 59.26 292 PHE C N 1
ATOM 2501 C CA . PHE C 1 78 ? 12.602 88.018 46.254 1.00 58.57 292 PHE C CA 1
ATOM 2502 C C . PHE C 1 78 ? 12.147 87.757 47.689 1.00 59.37 292 PHE C C 1
ATOM 2503 O O . PHE C 1 78 ? 12.787 87.020 48.429 1.00 59.29 292 PHE C O 1
ATOM 2511 N N . LEU C 1 79 ? 11.038 88.366 48.085 1.00 61.64 293 LEU C N 1
ATOM 2512 C CA . LEU C 1 79 ? 10.596 88.285 49.471 1.00 62.10 293 LEU C CA 1
ATOM 2513 C C . LEU C 1 79 ? 9.812 87.009 49.744 1.00 62.09 293 LEU C C 1
ATOM 2514 O O . LEU C 1 79 ? 9.359 86.775 50.861 1.00 62.58 293 LEU C O 1
ATOM 2519 N N . GLN C 1 80 ? 9.651 86.185 48.716 1.00 62.91 294 GLN C N 1
ATOM 2520 C CA . GLN C 1 80 ? 9.102 84.850 48.895 1.00 62.84 294 GLN C CA 1
ATOM 2521 C C . GLN C 1 80 ? 10.198 83.887 49.375 1.00 61.64 294 GLN C C 1
ATOM 2522 O O . GLN C 1 80 ? 9.917 82.870 49.996 1.00 61.10 294 GLN C O 1
ATOM 2528 N N . LEU C 1 81 ? 11.453 84.214 49.089 1.00 59.13 295 LEU C N 1
ATOM 2529 C CA . LEU C 1 81 ? 12.561 83.490 49.688 1.00 57.59 295 LEU C CA 1
ATOM 2530 C C . LEU C 1 81 ? 12.568 83.666 51.211 1.00 57.44 295 LEU C C 1
ATOM 2531 O O . LEU C 1 81 ? 12.181 84.722 51.719 1.00 56.88 295 LEU C O 1
ATOM 2536 N N . GLY C 1 82 ? 13.012 82.634 51.932 1.00 55.51 296 GLY C N 1
ATOM 2537 C CA . GLY C 1 82 ? 13.246 82.772 53.361 1.00 51.75 296 GLY C CA 1
ATOM 2538 C C . GLY C 1 82 ? 14.399 83.729 53.626 1.00 52.40 296 GLY C C 1
ATOM 2539 O O . GLY C 1 82 ? 15.191 84.027 52.720 1.00 51.48 296 GLY C O 1
ATOM 2540 N N . ARG C 1 83 ? 14.515 84.200 54.866 1.00 51.78 297 ARG C N 1
ATOM 2541 C CA . ARG C 1 83 ? 15.532 85.199 55.214 1.00 53.23 297 ARG C CA 1
ATOM 2542 C C . ARG C 1 83 ? 16.973 84.771 54.890 1.00 54.03 297 ARG C C 1
ATOM 2543 O O . ARG C 1 83 ? 17.764 85.555 54.329 1.00 51.99 297 ARG C O 1
ATOM 2551 N N . GLU C 1 84 ? 17.315 83.533 55.237 1.00 55.34 298 GLU C N 1
ATOM 2552 C CA . GLU C 1 84 ? 18.679 83.061 55.053 1.00 56.99 298 GLU C CA 1
ATOM 2553 C C . GLU C 1 84 ? 19.075 83.083 53.585 1.00 56.61 298 GLU C C 1
ATOM 2554 O O . GLU C 1 84 ? 20.212 83.421 53.234 1.00 54.70 298 GLU C O 1
ATOM 2560 N N . ASP C 1 85 ? 18.138 82.742 52.716 1.00 56.71 299 ASP C N 1
ATOM 2561 C CA . ASP C 1 85 ? 18.492 82.684 51.312 1.00 58.56 299 ASP C CA 1
ATOM 2562 C C . ASP C 1 85 ? 18.578 84.063 50.713 1.00 57.30 299 ASP C C 1
ATOM 2563 O O . ASP C 1 85 ? 19.346 84.290 49.772 1.00 56.06 299 ASP C O 1
ATOM 2568 N N . GLN C 1 86 ? 17.790 84.988 51.261 1.00 57.86 300 GLN C N 1
ATOM 2569 C CA . GLN C 1 86 ? 17.882 86.386 50.853 1.00 56.63 300 GLN C CA 1
ATOM 2570 C C . GLN C 1 86 ? 19.273 86.883 51.199 1.00 56.39 300 GLN C C 1
ATOM 2571 O O . GLN C 1 86 ? 19.920 87.536 50.377 1.00 56.17 300 GLN C O 1
ATOM 2577 N N . ILE C 1 87 ? 19.730 86.558 52.412 1.00 54.56 301 ILE C N 1
ATOM 2578 C CA . ILE C 1 87 ? 21.096 86.852 52.815 1.00 54.40 301 ILE C CA 1
ATOM 2579 C C . ILE C 1 87 ? 22.116 86.256 51.859 1.00 55.61 301 ILE C C 1
ATOM 2580 O O . ILE C 1 87 ? 23.030 86.956 51.413 1.00 57.48 301 ILE C O 1
ATOM 2585 N N . ALA C 1 88 ? 21.960 84.961 51.558 1.00 54.50 302 ALA C N 1
ATOM 2586 C CA . ALA C 1 88 ? 22.936 84.210 50.767 1.00 52.72 302 ALA C CA 1
ATOM 2587 C C . ALA C 1 88 ? 23.086 84.790 49.367 1.00 53.02 302 ALA C C 1
ATOM 2588 O O . ALA C 1 88 ? 24.201 84.968 48.848 1.00 50.55 302 ALA C O 1
ATOM 2590 N N . LEU C 1 89 ? 21.947 85.089 48.762 1.00 53.76 303 LEU C N 1
ATOM 2591 C CA . LEU C 1 89 ? 21.939 85.703 47.456 1.00 56.00 303 LEU C CA 1
ATOM 2592 C C . LEU C 1 89 ? 22.555 87.101 47.471 1.00 56.79 303 LEU C C 1
ATOM 2593 O O . LEU C 1 89 ? 23.360 87.427 46.601 1.00 57.90 303 LEU C O 1
ATOM 2598 N N . LEU C 1 90 ? 22.182 87.932 48.440 1.00 56.71 304 LEU C N 1
ATOM 2599 C CA . LEU C 1 90 ? 22.661 89.307 48.425 1.00 57.78 304 LEU C CA 1
ATOM 2600 C C . LEU C 1 90 ? 24.157 89.318 48.704 1.00 57.25 304 LEU C C 1
ATOM 2601 O O . LEU C 1 90 ? 24.920 90.098 48.113 1.00 54.82 304 LEU C O 1
ATOM 2606 N N . LYS C 1 91 ? 24.579 88.420 49.581 1.00 56.23 305 LYS C N 1
ATOM 2607 C CA . LYS C 1 91 ? 25.993 88.321 49.907 1.00 57.28 305 LYS C CA 1
ATOM 2608 C C . LYS C 1 91 ? 26.866 88.182 48.663 1.00 57.22 305 LYS C C 1
ATOM 2609 O O . LYS C 1 91 ? 27.946 88.770 48.576 1.00 57.18 305 LYS C O 1
ATOM 2615 N N . ALA C 1 92 ? 26.396 87.395 47.705 1.00 56.58 306 ALA C N 1
ATOM 2616 C CA . ALA C 1 92 ? 27.217 87.017 46.571 1.00 55.39 306 ALA C CA 1
ATOM 2617 C C . ALA C 1 92 ? 26.984 87.945 45.400 1.00 55.86 306 ALA C C 1
ATOM 2618 O O . ALA C 1 92 ? 27.880 88.139 44.581 1.00 58.32 306 ALA C O 1
ATOM 2620 N N . SER C 1 93 ? 25.788 88.515 45.328 1.00 56.49 307 SER C N 1
ATOM 2621 C CA . SER C 1 93 ? 25.428 89.433 44.255 1.00 58.76 307 SER C CA 1
ATOM 2622 C C . SER C 1 93 ? 26.069 90.809 44.418 1.00 61.63 307 SER C C 1
ATOM 2623 O O . SER C 1 93 ? 26.445 91.462 43.434 1.00 63.13 307 SER C O 1
ATOM 2626 N N . THR C 1 94 ? 26.172 91.251 45.665 1.00 61.47 308 THR C N 1
ATOM 2627 C CA . THR C 1 94 ? 26.508 92.625 45.961 1.00 61.01 308 THR C CA 1
ATOM 2628 C C . THR C 1 94 ? 27.686 93.113 45.137 1.00 60.25 308 THR C C 1
ATOM 2629 O O . THR C 1 94 ? 27.539 94.056 44.367 1.00 59.01 308 THR C O 1
ATOM 2633 N N . ILE C 1 95 ? 28.846 92.479 45.270 1.00 58.82 309 ILE C N 1
ATOM 2634 C CA . ILE C 1 95 ? 29.990 92.919 44.474 1.00 59.64 309 ILE C CA 1
ATOM 2635 C C . ILE C 1 95 ? 29.613 92.894 42.990 1.00 60.73 309 ILE C C 1
ATOM 2636 O O . ILE C 1 95 ? 29.939 93.804 42.230 1.00 60.32 309 ILE C O 1
ATOM 2641 N N . GLU C 1 96 ? 28.912 91.848 42.578 1.00 61.68 310 GLU C N 1
ATOM 2642 C CA . GLU C 1 96 ? 28.613 91.694 41.178 1.00 62.36 310 GLU C CA 1
ATOM 2643 C C . GLU C 1 96 ? 27.716 92.818 40.695 1.00 63.26 310 GLU C C 1
ATOM 2644 O O . GLU C 1 96 ? 28.031 93.477 39.701 1.00 63.98 310 GLU C O 1
ATOM 2650 N N . ILE C 1 97 ? 26.615 93.062 41.400 1.00 63.02 311 ILE C N 1
ATOM 2651 C CA . ILE C 1 97 ? 25.714 94.144 41.005 1.00 63.81 311 ILE C CA 1
ATOM 2652 C C . ILE C 1 97 ? 26.387 95.508 41.062 1.00 64.52 311 ILE C C 1
ATOM 2653 O O . ILE C 1 97 ? 26.082 96.380 40.255 1.00 64.82 311 ILE C O 1
ATOM 2658 N N . MET C 1 98 ? 27.306 95.698 42.003 1.00 66.23 312 MET C N 1
ATOM 2659 C CA . MET C 1 98 ? 28.091 96.929 42.030 1.00 68.02 312 MET C CA 1
ATOM 2660 C C . MET C 1 98 ? 28.775 97.098 40.682 1.00 69.57 312 MET C C 1
ATOM 2661 O O . MET C 1 98 ? 28.485 98.038 39.946 1.00 70.72 312 MET C O 1
ATOM 2666 N N . LEU C 1 99 ? 29.676 96.174 40.360 1.00 70.81 313 LEU C N 1
ATOM 2667 C CA . LEU C 1 99 ? 30.403 96.206 39.096 1.00 71.65 313 LEU C CA 1
ATOM 2668 C C . LEU C 1 99 ? 29.522 96.490 37.887 1.00 72.43 313 LEU C C 1
ATOM 2669 O O . LEU C 1 99 ? 29.928 97.228 36.995 1.00 73.20 313 LEU C O 1
ATOM 2674 N N . LEU C 1 100 ? 28.322 95.914 37.844 1.00 73.14 314 LEU C N 1
ATOM 2675 C CA . LEU C 1 100 ? 27.372 96.277 36.791 1.00 72.62 314 LEU C CA 1
ATOM 2676 C C . LEU C 1 100 ? 27.061 97.762 36.870 1.00 72.61 314 LEU C C 1
ATOM 2677 O O . LEU C 1 100 ? 27.191 98.469 35.885 1.00 72.43 314 LEU C O 1
ATOM 2682 N N . GLU C 1 101 ? 26.667 98.235 38.046 1.00 74.92 315 GLU C N 1
ATOM 2683 C CA . GLU C 1 101 ? 26.380 99.655 38.234 1.00 77.60 315 GLU C CA 1
ATOM 2684 C C . GLU C 1 101 ? 27.571 100.521 37.856 1.00 78.84 315 GLU C C 1
ATOM 2685 O O . GLU C 1 101 ? 27.415 101.630 37.351 1.00 79.03 315 GLU C O 1
ATOM 2691 N N . THR C 1 102 ? 28.764 99.999 38.085 1.00 79.88 316 THR C N 1
ATOM 2692 C CA . THR C 1 102 ? 29.979 100.726 37.780 1.00 81.34 316 THR C CA 1
ATOM 2693 C C . THR C 1 102 ? 30.265 100.825 36.290 1.00 83.75 316 THR C C 1
ATOM 2694 O O . THR C 1 102 ? 30.905 101.765 35.843 1.00 85.53 316 THR C O 1
ATOM 2698 N N . ALA C 1 103 ? 29.805 99.858 35.512 1.00 86.29 317 ALA C N 1
ATOM 2699 C CA . ALA C 1 103 ? 29.991 99.946 34.072 1.00 88.84 317 ALA C CA 1
ATOM 2700 C C . ALA C 1 103 ? 28.925 100.869 33.504 1.00 90.67 317 ALA C C 1
ATOM 2701 O O . ALA C 1 103 ? 29.186 101.654 32.603 1.00 91.12 317 ALA C O 1
ATOM 2703 N N . ARG C 1 104 ? 27.722 100.779 34.048 1.00 92.91 318 ARG C N 1
ATOM 2704 C CA . ARG C 1 104 ? 26.611 101.580 33.569 1.00 96.23 318 ARG C CA 1
ATOM 2705 C C . ARG C 1 104 ? 26.869 103.063 33.818 1.00 99.80 318 ARG C C 1
ATOM 2706 O O . ARG C 1 104 ? 26.209 103.924 33.240 1.00 100.60 318 ARG C O 1
ATOM 2714 N N . ARG C 1 105 ? 27.832 103.358 34.683 1.00 103.52 319 ARG C N 1
ATOM 2715 C CA . ARG C 1 105 ? 28.155 104.741 35.021 1.00 106.73 319 ARG C CA 1
ATOM 2716 C C . ARG C 1 105 ? 29.554 105.093 34.531 1.00 108.28 319 ARG C C 1
ATOM 2717 O O . ARG C 1 105 ? 30.187 106.014 35.044 1.00 108.74 319 ARG C O 1
ATOM 2725 N N . TYR C 1 106 ? 30.034 104.344 33.543 1.00 110.18 320 TYR C N 1
ATOM 2726 C CA . TYR C 1 106 ? 31.345 104.587 32.948 1.00 112.24 320 TYR C CA 1
ATOM 2727 C C . TYR C 1 106 ? 31.229 105.592 31.806 1.00 114.43 320 TYR C C 1
ATOM 2728 O O . TYR C 1 106 ? 30.414 105.419 30.901 1.00 113.91 320 TYR C O 1
ATOM 2737 N N . ASN C 1 107 ? 32.041 106.646 31.855 1.00 117.39 321 ASN C N 1
ATOM 2738 C CA . ASN C 1 107 ? 32.105 107.611 30.760 1.00 119.77 321 ASN C CA 1
ATOM 2739 C C . ASN C 1 107 ? 33.396 107.404 29.974 1.00 120.57 321 ASN C C 1
ATOM 2740 O O . ASN C 1 107 ? 34.495 107.592 30.502 1.00 119.22 321 ASN C O 1
ATOM 2745 N N . HIS C 1 108 ? 33.255 107.015 28.711 1.00 122.43 322 HIS C N 1
ATOM 2746 C CA . HIS C 1 108 ? 34.393 106.539 27.940 1.00 124.65 322 HIS C CA 1
ATOM 2747 C C . HIS C 1 108 ? 35.235 107.686 27.409 1.00 124.86 322 HIS C C 1
ATOM 2748 O O . HIS C 1 108 ? 36.462 107.571 27.294 1.00 124.36 322 HIS C O 1
ATOM 2755 N N . GLU C 1 109 ? 34.572 108.792 27.088 1.00 124.90 323 GLU C N 1
ATOM 2756 C CA . GLU C 1 109 ? 35.273 110.011 26.713 1.00 124.91 323 GLU C CA 1
ATOM 2757 C C . GLU C 1 109 ? 36.214 110.451 27.838 1.00 123.85 323 GLU C C 1
ATOM 2758 O O . GLU C 1 109 ? 37.381 110.760 27.594 1.00 123.33 323 GLU C O 1
ATOM 2764 N N . THR C 1 110 ? 35.708 110.462 29.070 1.00 122.99 324 THR C N 1
ATOM 2765 C CA . THR C 1 110 ? 36.509 110.869 30.224 1.00 122.08 324 THR C CA 1
ATOM 2766 C C . THR C 1 110 ? 37.373 109.732 30.762 1.00 121.95 324 THR C C 1
ATOM 2767 O O . THR C 1 110 ? 38.373 109.978 31.435 1.00 121.26 324 THR C O 1
ATOM 2771 N N . GLU C 1 111 ? 36.979 108.494 30.465 1.00 122.00 325 GLU C N 1
ATOM 2772 C CA . GLU C 1 111 ? 37.608 107.304 31.043 1.00 121.52 325 GLU C CA 1
ATOM 2773 C C . GLU C 1 111 ? 37.505 107.311 32.562 1.00 120.18 325 GLU C C 1
ATOM 2774 O O . GLU C 1 111 ? 38.461 106.987 33.271 1.00 118.49 325 GLU C O 1
ATOM 2780 N N . CYS C 1 112 ? 36.326 107.685 33.046 1.00 119.57 326 CYS C N 1
ATOM 2781 C CA . CYS C 1 112 ? 36.072 107.809 34.471 1.00 119.10 326 CYS C CA 1
ATOM 2782 C C . CYS C 1 112 ? 34.750 107.175 34.835 1.00 118.61 326 CYS C C 1
ATOM 2783 O O . CYS C 1 112 ? 33.788 107.223 34.069 1.00 118.41 326 CYS C O 1
ATOM 2786 N N . ILE C 1 113 ? 34.710 106.592 36.023 1.00 118.36 327 ILE C N 1
ATOM 2787 C CA . ILE C 1 113 ? 33.470 106.096 36.582 1.00 117.93 327 ILE C CA 1
ATOM 2788 C C . ILE C 1 113 ? 32.901 107.179 37.478 1.00 118.31 327 ILE C C 1
ATOM 2789 O O . ILE C 1 113 ? 33.645 107.920 38.114 1.00 118.08 327 ILE C O 1
ATOM 2794 N N . THR C 1 114 ? 31.583 107.278 37.526 1.00 119.44 328 THR C N 1
ATOM 2795 C CA . THR C 1 114 ? 30.951 108.353 38.272 1.00 121.96 328 THR C CA 1
ATOM 2796 C C . THR C 1 114 ? 29.862 107.783 39.172 1.00 123.15 328 THR C C 1
ATOM 2797 O O . THR C 1 114 ? 29.008 107.040 38.710 1.00 123.92 328 THR C O 1
ATOM 2801 N N . PHE C 1 115 ? 29.889 108.129 40.454 1.00 125.04 329 PHE C N 1
ATOM 2802 C CA . PHE C 1 115 ? 29.210 107.303 41.442 1.00 127.05 329 PHE C CA 1
ATOM 2803 C C . PHE C 1 115 ? 27.957 107.859 42.084 1.00 128.13 329 PHE C C 1
ATOM 2804 O O . PHE C 1 115 ? 27.023 107.107 42.369 1.00 128.25 329 PHE C O 1
ATOM 2812 N N . LEU C 1 116 ? 27.925 109.158 42.340 1.00 129.58 330 LEU C N 1
ATOM 2813 C CA . LEU C 1 116 ? 26.709 109.742 42.882 1.00 131.32 330 LEU C CA 1
ATOM 2814 C C . LEU C 1 116 ? 26.066 110.705 41.882 1.00 132.58 330 LEU C C 1
ATOM 2815 O O . LEU C 1 116 ? 24.959 110.449 41.407 1.00 133.40 330 LEU C O 1
ATOM 2820 N N . LYS C 1 117 ? 26.759 111.787 41.537 1.00 133.16 331 LYS C N 1
ATOM 2821 C CA . LYS C 1 117 ? 26.330 112.624 40.424 1.00 133.93 331 LYS C CA 1
ATOM 2822 C C . LYS C 1 117 ? 27.469 113.468 39.876 1.00 134.09 331 LYS C C 1
ATOM 2823 O O . LYS C 1 117 ? 27.425 113.923 38.731 1.00 134.56 331 LYS C O 1
ATOM 2829 N N . ASP C 1 118 ? 28.493 113.678 40.692 1.00 133.62 332 ASP C N 1
ATOM 2830 C CA . ASP C 1 118 ? 29.564 114.580 40.306 1.00 133.28 332 ASP C CA 1
ATOM 2831 C C . ASP C 1 118 ? 30.919 113.974 40.601 1.00 132.94 332 ASP C C 1
ATOM 2832 O O . ASP C 1 118 ? 31.905 114.300 39.944 1.00 133.66 332 ASP C O 1
ATOM 2837 N N . PHE C 1 119 ? 30.964 113.089 41.590 1.00 131.97 333 PHE C N 1
ATOM 2838 C CA . PHE C 1 119 ? 32.197 112.394 41.925 1.00 130.92 333 PHE C CA 1
ATOM 2839 C C . PHE C 1 119 ? 32.678 111.661 40.672 1.00 129.67 333 PHE C C 1
ATOM 2840 O O . PHE C 1 119 ? 31.941 110.866 40.092 1.00 129.17 333 PHE C O 1
ATOM 2848 N N . THR C 1 120 ? 33.904 111.946 40.246 1.00 128.14 334 THR C N 1
ATOM 2849 C CA . THR C 1 120 ? 34.449 111.349 39.033 1.00 126.52 334 THR C CA 1
ATOM 2850 C C . THR C 1 120 ? 35.814 110.704 39.282 1.00 125.23 334 THR C C 1
ATOM 2851 O O . THR C 1 120 ? 36.746 111.348 39.759 1.00 124.69 334 THR C O 1
ATOM 2855 N N . TYR C 1 121 ? 35.929 109.420 38.966 1.00 124.01 335 TYR C N 1
ATOM 2856 C CA . TYR C 1 121 ? 37.142 108.689 39.296 1.00 123.51 335 TYR C CA 1
ATOM 2857 C C . TYR C 1 121 ? 37.758 108.014 38.083 1.00 122.78 335 TYR C C 1
ATOM 2858 O O . TYR C 1 121 ? 37.066 107.373 37.293 1.00 122.37 335 TYR C O 1
ATOM 2867 N N . SER C 1 122 ? 39.070 108.169 37.946 1.00 122.30 336 SER C N 1
ATOM 2868 C CA . SER C 1 122 ? 39.810 107.572 36.843 1.00 121.80 336 SER C CA 1
ATOM 2869 C C . SER C 1 122 ? 40.602 106.390 37.360 1.00 121.24 336 SER C C 1
ATOM 2870 O O . SER C 1 122 ? 40.740 106.207 38.567 1.00 120.36 336 SER C O 1
ATOM 2873 N N . LYS C 1 123 ? 41.142 105.602 36.441 1.00 121.66 337 LYS C N 1
ATOM 2874 C CA . LYS C 1 123 ? 41.928 104.432 36.810 1.00 122.15 337 LYS C CA 1
ATOM 2875 C C . LYS C 1 123 ? 43.050 104.805 37.778 1.00 121.96 337 LYS C C 1
ATOM 2876 O O . LYS C 1 123 ? 43.615 103.946 38.454 1.00 121.99 337 LYS C O 1
ATOM 2882 N N . ASP C 1 124 ? 43.370 106.092 37.847 1.00 122.06 338 ASP C N 1
ATOM 2883 C CA . ASP C 1 124 ? 44.491 106.534 38.660 1.00 122.30 338 ASP C CA 1
ATOM 2884 C C . ASP C 1 124 ? 44.045 106.793 40.092 1.00 121.95 338 ASP C C 1
ATOM 2885 O O . ASP C 1 124 ? 44.653 106.289 41.039 1.00 121.54 338 ASP C O 1
ATOM 2890 N N . ASP C 1 125 ? 42.979 107.580 40.235 1.00 121.10 339 ASP C N 1
ATOM 2891 C CA . ASP C 1 125 ? 42.401 107.883 41.540 1.00 120.30 339 ASP C CA 1
ATOM 2892 C C . ASP C 1 125 ? 42.329 106.613 42.389 1.00 120.45 339 ASP C C 1
ATOM 2893 O O . ASP C 1 125 ? 42.465 106.664 43.612 1.00 120.57 339 ASP C O 1
ATOM 2898 N N . PHE C 1 126 ? 42.125 105.477 41.723 1.00 120.49 340 PHE C N 1
ATOM 2899 C CA . PHE C 1 126 ? 41.976 104.177 42.377 1.00 120.08 340 PHE C CA 1
ATOM 2900 C C . PHE C 1 126 ? 43.278 103.664 42.995 1.00 121.45 340 PHE C C 1
ATOM 2901 O O . PHE C 1 126 ? 43.261 102.768 43.841 1.00 121.04 340 PHE C O 1
ATOM 2909 N N . HIS C 1 127 ? 44.408 104.211 42.563 1.00 123.25 341 HIS C N 1
ATOM 2910 C CA . HIS C 1 127 ? 45.690 103.775 43.102 1.00 124.63 341 HIS C CA 1
ATOM 2911 C C . HIS C 1 127 ? 45.958 104.476 44.432 1.00 124.48 341 HIS C C 1
ATOM 2912 O O . HIS C 1 127 ? 46.346 103.840 45.414 1.00 123.68 341 HIS C O 1
ATOM 2919 N N . ARG C 1 128 ? 45.735 105.787 44.459 1.00 124.77 342 ARG C N 1
ATOM 2920 C CA . ARG C 1 128 ? 45.906 106.569 45.677 1.00 124.98 342 ARG C CA 1
ATOM 2921 C C . ARG C 1 128 ? 44.898 106.134 46.729 1.00 123.96 342 ARG C C 1
ATOM 2922 O O . ARG C 1 128 ? 45.079 106.392 47.923 1.00 123.91 342 ARG C O 1
ATOM 2930 N N . ALA C 1 129 ? 43.832 105.479 46.276 1.00 122.36 343 ALA C N 1
ATOM 2931 C CA . ALA C 1 129 ? 42.834 104.930 47.183 1.00 120.83 343 ALA C CA 1
ATOM 2932 C C . ALA C 1 129 ? 43.394 103.690 47.862 1.00 120.24 343 ALA C C 1
ATOM 2933 O O . ALA C 1 129 ? 42.965 103.333 48.958 1.00 121.25 343 ALA C O 1
ATOM 2935 N N . GLY C 1 130 ? 44.353 103.035 47.208 1.00 118.93 344 GLY C N 1
ATOM 2936 C CA . GLY C 1 130 ? 45.085 101.962 47.858 1.00 117.53 344 GLY C CA 1
ATOM 2937 C C . GLY C 1 130 ? 44.805 100.570 47.325 1.00 117.01 344 GLY C C 1
ATOM 2938 O O . GLY C 1 130 ? 44.891 99.589 48.068 1.00 116.62 344 GLY C O 1
ATOM 2939 N N . LEU C 1 131 ? 44.468 100.480 46.041 1.00 116.42 345 LEU C N 1
ATOM 2940 C CA . LEU C 1 131 ? 44.258 99.187 45.390 1.00 115.63 345 LEU C CA 1
ATOM 2941 C C . LEU C 1 131 ? 45.403 98.880 44.425 1.00 114.83 345 LEU C C 1
ATOM 2942 O O . LEU C 1 131 ? 45.927 99.787 43.775 1.00 115.50 345 LEU C O 1
ATOM 2947 N N . GLN C 1 132 ? 45.780 97.607 44.325 1.00 112.80 346 GLN C N 1
ATOM 2948 C CA . GLN C 1 132 ? 46.768 97.181 43.335 1.00 111.06 346 GLN C CA 1
ATOM 2949 C C . GLN C 1 132 ? 46.118 97.018 41.950 1.00 108.90 346 GLN C C 1
ATOM 2950 O O . GLN C 1 132 ? 44.908 96.851 41.841 1.00 108.40 346 GLN C O 1
ATOM 2956 N N . VAL C 1 133 ? 46.927 97.067 40.895 1.00 107.14 347 VAL C N 1
ATOM 2957 C CA . VAL C 1 133 ? 46.400 97.133 39.528 1.00 105.06 347 VAL C CA 1
ATOM 2958 C C . VAL C 1 133 ? 45.658 95.868 39.109 1.00 103.05 347 VAL C C 1
ATOM 2959 O O . VAL C 1 133 ? 44.839 95.899 38.187 1.00 101.75 347 VAL C O 1
ATOM 2963 N N . GLU C 1 134 ? 45.954 94.762 39.785 1.00 100.62 348 GLU C N 1
ATOM 2964 C CA . GLU C 1 134 ? 45.418 93.465 39.400 1.00 98.98 348 GLU C CA 1
ATOM 2965 C C . GLU C 1 134 ? 43.885 93.444 39.500 1.00 98.45 348 GLU C C 1
ATOM 2966 O O . GLU C 1 134 ? 43.211 92.589 38.912 1.00 97.89 348 GLU C O 1
ATOM 2972 N N . PHE C 1 135 ? 43.343 94.406 40.241 1.00 97.06 349 PHE C N 1
ATOM 2973 C CA . PHE C 1 135 ? 41.901 94.586 40.365 1.00 95.04 349 PHE C CA 1
ATOM 2974 C C . PHE C 1 135 ? 41.486 95.765 39.502 1.00 94.38 349 PHE C C 1
ATOM 2975 O O . PHE C 1 135 ? 40.482 95.709 38.795 1.00 93.53 349 PHE C O 1
ATOM 2983 N N . ILE C 1 136 ? 42.282 96.829 39.555 1.00 94.31 350 ILE C N 1
ATOM 2984 C CA . ILE C 1 136 ? 41.891 98.115 38.986 1.00 94.11 350 ILE C CA 1
ATOM 2985 C C . ILE C 1 136 ? 41.664 98.064 37.473 1.00 94.46 350 ILE C C 1
ATOM 2986 O O . ILE C 1 136 ? 40.836 98.802 36.935 1.00 94.76 350 ILE C O 1
ATOM 2991 N N . ASN C 1 137 ? 42.397 97.195 36.785 1.00 93.77 351 ASN C N 1
ATOM 2992 C CA . ASN C 1 137 ? 42.280 97.126 35.337 1.00 93.02 351 ASN C CA 1
ATOM 2993 C C . ASN C 1 137 ? 41.087 96.286 34.887 1.00 91.12 351 ASN C C 1
ATOM 2994 O O . ASN C 1 137 ? 40.263 96.751 34.094 1.00 91.58 351 ASN C O 1
ATOM 2999 N N . PRO C 1 138 ? 40.966 95.045 35.390 1.00 87.96 352 PRO C N 1
ATOM 3000 C CA . PRO C 1 138 ? 39.812 94.252 34.964 1.00 85.98 352 PRO C CA 1
ATOM 3001 C C . PRO C 1 138 ? 38.489 94.983 35.215 1.00 86.01 352 PRO C C 1
ATOM 3002 O O . PRO C 1 138 ? 37.518 94.803 34.474 1.00 86.98 352 PRO C O 1
ATOM 3006 N N . ILE C 1 139 ? 38.449 95.822 36.244 1.00 84.74 353 ILE C N 1
ATOM 3007 C CA . ILE C 1 139 ? 37.233 96.575 36.524 1.00 84.31 353 ILE C CA 1
ATOM 3008 C C . ILE C 1 139 ? 36.908 97.473 35.337 1.00 85.82 353 ILE C C 1
ATOM 3009 O O . ILE C 1 139 ? 35.805 97.425 34.785 1.00 86.31 353 ILE C O 1
ATOM 3014 N N . PHE C 1 140 ? 37.878 98.291 34.939 1.00 86.29 354 PHE C N 1
ATOM 3015 C CA . PHE C 1 140 ? 37.680 99.205 33.820 1.00 85.87 354 PHE C CA 1
ATOM 3016 C C . PHE C 1 140 ? 37.488 98.468 32.498 1.00 86.01 354 PHE C C 1
ATOM 3017 O O . PHE C 1 140 ? 36.628 98.842 31.687 1.00 86.18 354 PHE C O 1
ATOM 3025 N N . GLU C 1 141 ? 38.280 97.421 32.283 1.00 85.56 355 GLU C N 1
ATOM 3026 C CA . GLU C 1 141 ? 38.134 96.625 31.076 1.00 86.07 355 GLU C CA 1
ATOM 3027 C C . GLU C 1 141 ? 36.665 96.251 30.975 1.00 85.62 355 GLU C C 1
ATOM 3028 O O . GLU C 1 141 ? 36.029 96.449 29.932 1.00 85.62 355 GLU C O 1
ATOM 3034 N N . PHE C 1 142 ? 36.128 95.734 32.080 1.00 83.62 356 PHE C N 1
ATOM 3035 C CA . PHE C 1 142 ? 34.754 95.271 32.119 1.00 80.62 356 PHE C CA 1
ATOM 3036 C C . PHE C 1 142 ? 33.781 96.385 31.761 1.00 82.53 356 PHE C C 1
ATOM 3037 O O . PHE C 1 142 ? 32.801 96.168 31.044 1.00 82.43 356 PHE C O 1
ATOM 3045 N N . SER C 1 143 ? 34.050 97.582 32.263 1.00 85.22 357 SER C N 1
ATOM 3046 C CA . SER C 1 143 ? 33.149 98.700 32.037 1.00 87.35 357 SER C CA 1
ATOM 3047 C C . SER C 1 143 ? 33.134 99.030 30.551 1.00 88.67 357 SER C C 1
ATOM 3048 O O . SER C 1 143 ? 32.132 99.513 30.011 1.00 88.92 357 SER C O 1
ATOM 3051 N N . ARG C 1 144 ? 34.251 98.754 29.888 1.00 89.74 358 ARG C N 1
ATOM 3052 C CA . ARG C 1 144 ? 34.345 99.006 28.462 1.00 91.41 358 ARG C CA 1
ATOM 3053 C C . ARG C 1 144 ? 33.604 97.955 27.659 1.00 91.76 358 ARG C C 1
ATOM 3054 O O . ARG C 1 144 ? 32.829 98.291 26.768 1.00 92.34 358 ARG C O 1
ATOM 3062 N N . ALA C 1 145 ? 33.838 96.686 27.976 1.00 92.22 359 ALA C N 1
ATOM 3063 C CA . ALA C 1 145 ? 33.219 95.589 27.236 1.00 93.24 359 ALA C CA 1
ATOM 3064 C C . ALA C 1 145 ? 31.688 95.645 27.298 1.00 93.81 359 ALA C C 1
ATOM 3065 O O . ALA C 1 145 ? 30.997 95.067 26.450 1.00 93.44 359 ALA C O 1
ATOM 3067 N N . MET C 1 146 ? 31.166 96.341 28.303 1.00 93.97 360 MET C N 1
ATOM 3068 C CA . MET C 1 146 ? 29.726 96.494 28.464 1.00 94.78 360 MET C CA 1
ATOM 3069 C C . MET C 1 146 ? 29.231 97.662 27.626 1.00 96.36 360 MET C C 1
ATOM 3070 O O . MET C 1 146 ? 28.068 97.697 27.208 1.00 95.65 360 MET C O 1
ATOM 3075 N N . ARG C 1 147 ? 30.125 98.618 27.379 1.00 99.05 361 ARG C N 1
ATOM 3076 C CA . ARG C 1 147 ? 29.834 99.716 26.459 1.00 101.17 361 ARG C CA 1
ATOM 3077 C C . ARG C 1 147 ? 29.626 99.171 25.046 1.00 100.54 361 ARG C C 1
ATOM 3078 O O . ARG C 1 147 ? 28.712 99.592 24.340 1.00 100.65 361 ARG C O 1
ATOM 3086 N N . ARG C 1 148 ? 30.475 98.228 24.648 1.00 99.56 362 ARG C N 1
ATOM 3087 C CA . ARG C 1 148 ? 30.382 97.605 23.333 1.00 99.04 362 ARG C CA 1
ATOM 3088 C C . ARG C 1 148 ? 29.079 96.821 23.167 1.00 98.14 362 ARG C C 1
ATOM 3089 O O . ARG C 1 148 ? 28.672 96.509 22.048 1.00 98.50 362 ARG C O 1
ATOM 3097 N N . LEU C 1 149 ? 28.424 96.490 24.273 1.00 96.40 363 LEU C N 1
ATOM 3098 C CA . LEU C 1 149 ? 27.163 95.764 24.192 1.00 94.54 363 LEU C CA 1
ATOM 3099 C C . LEU C 1 149 ? 25.992 96.727 24.168 1.00 92.79 363 LEU C C 1
ATOM 3100 O O . LEU C 1 149 ? 24.895 96.374 23.731 1.00 91.12 363 LEU C O 1
ATOM 3105 N N . GLY C 1 150 ? 26.235 97.943 24.649 1.00 91.54 364 GLY C N 1
ATOM 3106 C CA . GLY C 1 150 ? 25.210 98.971 24.640 1.00 91.35 364 GLY C CA 1
ATOM 3107 C C . GLY C 1 150 ? 23.860 98.503 25.155 1.00 91.57 364 GLY C C 1
ATOM 3108 O O . GLY C 1 150 ? 22.974 98.153 24.372 1.00 92.28 364 GLY C O 1
ATOM 3109 N N . LEU C 1 151 ? 23.692 98.495 26.471 1.00 90.40 365 LEU C N 1
ATOM 3110 C CA . LEU C 1 151 ? 22.435 98.043 27.048 1.00 90.50 365 LEU C CA 1
ATOM 3111 C C . LEU C 1 151 ? 21.581 99.234 27.443 1.00 89.26 365 LEU C C 1
ATOM 3112 O O . LEU C 1 151 ? 22.104 100.251 27.890 1.00 89.45 365 LEU C O 1
ATOM 3117 N N . ASP C 1 152 ? 20.269 99.117 27.288 1.00 87.53 366 ASP C N 1
ATOM 3118 C CA . ASP C 1 152 ? 19.398 100.141 27.830 1.00 88.30 366 ASP C CA 1
ATOM 3119 C C . ASP C 1 152 ? 18.942 99.794 29.233 1.00 89.70 366 ASP C C 1
ATOM 3120 O O . ASP C 1 152 ? 19.317 98.759 29.785 1.00 91.86 366 ASP C O 1
ATOM 3125 N N . ASP C 1 153 ? 18.136 100.671 29.814 1.00 89.59 367 ASP C N 1
ATOM 3126 C CA . ASP C 1 153 ? 17.849 100.612 31.233 1.00 88.58 367 ASP C CA 1
ATOM 3127 C C . ASP C 1 153 ? 17.102 99.347 31.622 1.00 88.33 367 ASP C C 1
ATOM 3128 O O . ASP C 1 153 ? 17.293 98.822 32.717 1.00 89.70 367 ASP C O 1
ATOM 3133 N N . ALA C 1 154 ? 16.254 98.850 30.728 1.00 86.85 368 ALA C N 1
ATOM 3134 C CA . ALA C 1 154 ? 15.490 97.636 31.017 1.00 85.15 368 ALA C CA 1
ATOM 3135 C C . ALA C 1 154 ? 16.401 96.413 31.028 1.00 83.57 368 ALA C C 1
ATOM 3136 O O . ALA C 1 154 ? 16.130 95.418 31.704 1.00 82.24 368 ALA C O 1
ATOM 3138 N N . GLU C 1 155 ? 17.481 96.489 30.262 1.00 81.88 369 GLU C N 1
ATOM 3139 C CA . GLU C 1 155 ? 18.343 95.342 30.112 1.00 79.57 369 GLU C CA 1
ATOM 3140 C C . GLU C 1 155 ? 19.194 95.184 31.358 1.00 77.73 369 GLU C C 1
ATOM 3141 O O . GLU C 1 155 ? 19.300 94.081 31.885 1.00 78.09 369 GLU C O 1
ATOM 3147 N N . TYR C 1 156 ? 19.767 96.273 31.861 1.00 74.61 370 TYR C N 1
ATOM 3148 C CA . TYR C 1 156 ? 20.450 96.194 33.149 1.00 73.43 370 TYR C CA 1
ATOM 3149 C C . TYR C 1 156 ? 19.496 95.661 34.224 1.00 72.22 370 TYR C C 1
ATOM 3150 O O . TYR C 1 156 ? 19.828 94.744 34.978 1.00 71.46 370 TYR C O 1
ATOM 3159 N N . ALA C 1 157 ? 18.302 96.233 34.281 1.00 71.16 371 ALA C N 1
ATOM 3160 C CA . ALA C 1 157 ? 17.348 95.883 35.322 1.00 70.59 371 ALA C CA 1
ATOM 3161 C C . ALA C 1 157 ? 17.060 94.374 35.314 1.00 70.15 371 ALA C C 1
ATOM 3162 O O . ALA C 1 157 ? 17.054 93.724 36.365 1.00 69.07 371 ALA C O 1
ATOM 3164 N N . LEU C 1 158 ? 16.835 93.820 34.127 1.00 69.88 372 LEU C N 1
ATOM 3165 C CA . LEU C 1 158 ? 16.616 92.388 33.991 1.00 69.60 372 LEU C CA 1
ATOM 3166 C C . LEU C 1 158 ? 17.889 91.607 34.327 1.00 68.27 372 LEU C C 1
ATOM 3167 O O . LEU C 1 158 ? 17.847 90.617 35.052 1.00 67.47 372 LEU C O 1
ATOM 3172 N N . LEU C 1 159 ? 19.018 92.057 33.803 1.00 66.97 373 LEU C N 1
ATOM 3173 C CA . LEU C 1 159 ? 20.261 91.357 34.049 1.00 67.64 373 LEU C CA 1
ATOM 3174 C C . LEU C 1 159 ? 20.531 91.293 35.550 1.00 69.26 373 LEU C C 1
ATOM 3175 O O . LEU C 1 159 ? 20.793 90.219 36.096 1.00 71.59 373 LEU C O 1
ATOM 3180 N N . ILE C 1 160 ? 20.459 92.440 36.220 1.00 68.28 374 ILE C N 1
ATOM 3181 C CA . ILE C 1 160 ? 20.611 92.483 37.670 1.00 65.11 374 ILE C CA 1
ATOM 3182 C C . ILE C 1 160 ? 19.633 91.528 38.346 1.00 63.56 374 ILE C C 1
ATOM 3183 O O . ILE C 1 160 ? 19.995 90.818 39.272 1.00 64.00 374 ILE C O 1
ATOM 3188 N N . ALA C 1 161 ? 18.397 91.495 37.874 1.00 62.05 375 ALA C N 1
ATOM 3189 C CA . ALA C 1 161 ? 17.421 90.583 38.447 1.00 62.96 375 ALA C CA 1
ATOM 3190 C C . ALA C 1 161 ? 17.909 89.146 38.308 1.00 62.66 375 ALA C C 1
ATOM 3191 O O . ALA C 1 161 ? 17.810 88.345 39.240 1.00 62.42 375 ALA C O 1
ATOM 3193 N N . ILE C 1 162 ? 18.444 88.825 37.139 1.00 61.73 376 ILE C N 1
ATOM 3194 C CA . ILE C 1 162 ? 18.852 87.460 36.861 1.00 61.18 376 ILE C CA 1
ATOM 3195 C C . ILE C 1 162 ? 20.057 87.077 37.724 1.00 59.77 376 ILE C C 1
ATOM 3196 O O . ILE C 1 162 ? 20.165 85.945 38.205 1.00 57.94 376 ILE C O 1
ATOM 3201 N N . ASN C 1 163 ? 20.940 88.038 37.954 1.00 58.22 377 ASN C N 1
ATOM 3202 C CA . ASN C 1 163 ? 22.116 87.794 38.769 1.00 57.62 377 ASN C CA 1
ATOM 3203 C C . ASN C 1 163 ? 21.701 87.443 40.208 1.00 57.75 377 ASN C C 1
ATOM 3204 O O . ASN C 1 163 ? 22.240 86.517 40.813 1.00 55.90 377 ASN C O 1
ATOM 3209 N N . ILE C 1 164 ? 20.726 88.163 40.748 1.00 57.73 378 ILE C N 1
ATOM 3210 C CA . ILE C 1 164 ? 20.326 87.950 42.136 1.00 58.65 378 ILE C CA 1
ATOM 3211 C C . ILE C 1 164 ? 19.830 86.515 42.347 1.00 60.24 378 ILE C C 1
ATOM 3212 O O . ILE C 1 164 ? 20.219 85.823 43.310 1.00 59.97 378 ILE C O 1
ATOM 3217 N N . PHE C 1 165 ? 18.982 86.067 41.433 1.00 59.07 379 PHE C N 1
ATOM 3218 C CA . PHE C 1 165 ? 18.426 84.734 41.520 1.00 59.39 379 PHE C CA 1
ATOM 3219 C C . PHE C 1 165 ? 19.378 83.697 40.917 1.00 59.14 379 PHE C C 1
ATOM 3220 O O . PHE C 1 165 ? 18.994 82.909 40.061 1.00 59.26 379 PHE C O 1
ATOM 3228 N N . SER C 1 166 ? 20.624 83.708 41.375 1.00 57.68 380 SER C N 1
ATOM 3229 C CA . SER C 1 166 ? 21.583 82.674 41.028 1.00 55.23 380 SER C CA 1
ATOM 3230 C C . SER C 1 166 ? 21.566 81.507 42.021 1.00 56.46 380 SER C C 1
ATOM 3231 O O . SER C 1 166 ? 22.149 81.576 43.111 1.00 55.83 380 SER C O 1
ATOM 3234 N N . ALA C 1 167 ? 20.909 80.421 41.626 1.00 57.40 381 ALA C N 1
ATOM 3235 C CA . ALA C 1 167 ? 20.657 79.311 42.532 1.00 58.33 381 ALA C CA 1
ATOM 3236 C C . ALA C 1 167 ? 21.916 78.580 42.999 1.00 58.87 381 ALA C C 1
ATOM 3237 O O . ALA C 1 167 ? 21.873 77.853 43.991 1.00 59.98 381 ALA C O 1
ATOM 3239 N N . ASP C 1 168 ? 23.027 78.756 42.284 1.00 59.25 382 ASP C N 1
ATOM 3240 C CA . ASP C 1 168 ? 24.282 78.096 42.647 1.00 59.11 382 ASP C CA 1
ATOM 3241 C C . ASP C 1 168 ? 25.087 78.874 43.680 1.00 59.15 382 ASP C C 1
ATOM 3242 O O . ASP C 1 168 ? 26.133 78.419 44.118 1.00 59.24 382 ASP C O 1
ATOM 3247 N N . ARG C 1 169 ? 24.608 80.054 44.055 1.00 59.16 383 ARG C N 1
ATOM 3248 C CA . ARG C 1 169 ? 25.238 80.819 45.115 1.00 58.81 383 ARG C CA 1
ATOM 3249 C C . ARG C 1 169 ? 25.440 79.895 46.324 1.00 57.90 383 ARG C C 1
ATOM 3250 O O . ARG C 1 169 ? 24.617 79.013 46.594 1.00 59.44 383 ARG C O 1
ATOM 3258 N N . PRO C 1 170 ? 26.550 80.068 47.059 1.00 55.51 384 PRO C N 1
ATOM 3259 C CA . PRO C 1 170 ? 26.756 79.244 48.259 1.00 57.04 384 PRO C CA 1
ATOM 3260 C C . PRO C 1 170 ? 25.656 79.338 49.321 1.00 58.26 384 PRO C C 1
ATOM 3261 O O . PRO C 1 170 ? 25.053 80.393 49.526 1.00 60.24 384 PRO C O 1
ATOM 3265 N N . ASN C 1 171 ? 25.404 78.217 49.985 1.00 59.05 385 ASN C N 1
ATOM 3266 C CA . ASN C 1 171 ? 24.503 78.150 51.131 1.00 61.25 385 ASN C CA 1
ATOM 3267 C C . ASN C 1 171 ? 23.031 78.358 50.834 1.00 62.26 385 ASN C C 1
ATOM 3268 O O . ASN C 1 171 ? 22.227 78.541 51.755 1.00 64.19 385 ASN C O 1
ATOM 3273 N N . VAL C 1 172 ? 22.652 78.338 49.566 1.00 60.77 386 VAL C N 1
ATOM 3274 C CA . VAL C 1 172 ? 21.236 78.425 49.268 1.00 60.22 386 VAL C CA 1
ATOM 3275 C C . VAL C 1 172 ? 20.511 77.179 49.727 1.00 59.46 386 VAL C C 1
ATOM 3276 O O . VAL C 1 172 ? 20.886 76.078 49.349 1.00 61.03 386 VAL C O 1
ATOM 3280 N N . GLN C 1 173 ? 19.480 77.355 50.543 1.00 59.82 387 GLN C N 1
ATOM 3281 C CA . GLN C 1 173 ? 18.687 76.232 51.048 1.00 61.94 387 GLN C CA 1
ATOM 3282 C C . GLN C 1 173 ? 17.649 75.771 50.030 1.00 63.45 387 GLN C C 1
ATOM 3283 O O . GLN C 1 173 ? 17.259 74.595 50.016 1.00 63.96 387 GLN C O 1
ATOM 3289 N N . GLU C 1 174 ? 17.202 76.695 49.178 1.00 61.30 388 GLU C N 1
ATOM 3290 C CA . GLU C 1 174 ? 16.134 76.398 48.236 1.00 57.55 388 GLU C CA 1
ATOM 3291 C C . GLU C 1 174 ? 16.486 76.713 46.791 1.00 57.67 388 GLU C C 1
ATOM 3292 O O . GLU C 1 174 ? 15.887 77.572 46.154 1.00 60.47 388 GLU C O 1
ATOM 3298 N N . PRO C 1 175 ? 17.450 75.974 46.241 1.00 56.69 389 PRO C N 1
ATOM 3299 C CA . PRO C 1 175 ? 17.944 76.154 44.873 1.00 54.40 389 PRO C CA 1
ATOM 3300 C C . PRO C 1 175 ? 16.797 76.149 43.866 1.00 55.21 389 PRO C C 1
ATOM 3301 O O . PRO C 1 175 ? 16.731 77.025 42.998 1.00 56.73 389 PRO C O 1
ATOM 3305 N N . GLY C 1 176 ? 15.909 75.152 43.988 1.00 54.37 390 GLY C N 1
ATOM 3306 C CA . GLY C 1 176 ? 14.827 74.956 43.032 1.00 53.04 390 GLY C CA 1
ATOM 3307 C C . GLY C 1 176 ? 13.877 76.139 42.920 1.00 56.43 390 GLY C C 1
ATOM 3308 O O . GLY C 1 176 ? 13.527 76.575 41.815 1.00 57.17 390 GLY C O 1
ATOM 3309 N N . ARG C 1 177 ? 13.472 76.669 44.073 1.00 57.01 391 ARG C N 1
ATOM 3310 C CA . ARG C 1 177 ? 12.739 77.936 44.152 1.00 53.76 391 ARG C CA 1
ATOM 3311 C C . ARG C 1 177 ? 13.477 79.085 43.488 1.00 54.45 391 ARG C C 1
ATOM 3312 O O . ARG C 1 177 ? 12.897 79.831 42.702 1.00 55.44 391 ARG C O 1
ATOM 3320 N N . VAL C 1 178 ? 14.756 79.237 43.810 1.00 54.31 392 VAL C N 1
ATOM 3321 C CA . VAL C 1 178 ? 15.504 80.382 43.325 1.00 55.48 392 VAL C CA 1
ATOM 3322 C C . VAL C 1 178 ? 15.580 80.301 41.814 1.00 57.45 392 VAL C C 1
ATOM 3323 O O . VAL C 1 178 ? 15.523 81.315 41.104 1.00 55.90 392 VAL C O 1
ATOM 3327 N N . GLU C 1 179 ? 15.678 79.090 41.299 1.00 60.21 393 GLU C N 1
ATOM 3328 C CA . GLU C 1 179 ? 15.801 78.983 39.861 1.00 64.01 393 GLU C CA 1
ATOM 3329 C C . GLU C 1 179 ? 14.449 79.314 39.218 1.00 63.37 393 GLU C C 1
ATOM 3330 O O . GLU C 1 179 ? 14.390 80.001 38.199 1.00 63.58 393 GLU C O 1
ATOM 3336 N N . ALA C 1 180 ? 13.366 78.848 39.833 1.00 61.32 394 ALA C N 1
ATOM 3337 C CA . ALA C 1 180 ? 12.033 79.139 39.329 1.00 59.63 394 ALA C CA 1
ATOM 3338 C C . ALA C 1 180 ? 11.797 80.645 39.288 1.00 59.53 394 ALA C C 1
ATOM 3339 O O . ALA C 1 180 ? 11.137 81.154 38.381 1.00 60.89 394 ALA C O 1
ATOM 3341 N N . LEU C 1 181 ? 12.338 81.364 40.256 1.00 57.64 395 LEU C N 1
ATOM 3342 C CA . LEU C 1 181 ? 12.154 82.799 40.252 1.00 59.91 395 LEU C CA 1
ATOM 3343 C C . LEU C 1 181 ? 12.976 83.451 39.150 1.00 60.96 395 LEU C C 1
ATOM 3344 O O . LEU C 1 181 ? 12.561 84.438 38.551 1.00 63.19 395 LEU C O 1
ATOM 3349 N N . GLN C 1 182 ? 14.141 82.901 38.863 1.00 62.57 396 GLN C N 1
ATOM 3350 C CA . GLN C 1 182 ? 15.006 83.513 37.860 1.00 63.62 396 GLN C CA 1
ATOM 3351 C C . GLN C 1 182 ? 14.388 83.374 36.459 1.00 64.52 396 GLN C C 1
ATOM 3352 O O . GLN C 1 182 ? 14.658 84.156 35.543 1.00 62.12 396 GLN C O 1
ATOM 3358 N N . GLN C 1 183 ? 13.543 82.367 36.308 1.00 66.76 397 GLN C N 1
ATOM 3359 C CA . GLN C 1 183 ? 13.123 81.925 34.991 1.00 69.17 397 GLN C CA 1
ATOM 3360 C C . GLN C 1 183 ? 12.398 83.016 34.208 1.00 68.94 397 GLN C C 1
ATOM 3361 O O . GLN C 1 183 ? 12.774 83.346 33.078 1.00 67.81 397 GLN C O 1
ATOM 3367 N N . PRO C 1 184 ? 11.348 83.601 34.801 1.00 69.50 398 PRO C N 1
ATOM 3368 C CA . PRO C 1 184 ? 10.606 84.622 34.057 1.00 68.47 398 PRO C CA 1
ATOM 3369 C C . PRO C 1 184 ? 11.454 85.827 33.674 1.00 67.95 398 PRO C C 1
ATOM 3370 O O . PRO C 1 184 ? 11.203 86.471 32.655 1.00 68.81 398 PRO C O 1
ATOM 3374 N N . TYR C 1 185 ? 12.475 86.117 34.470 1.00 66.63 399 TYR C N 1
ATOM 3375 C CA . TYR C 1 185 ? 13.378 87.219 34.155 1.00 65.26 399 TYR C CA 1
ATOM 3376 C C . TYR C 1 185 ? 14.265 86.917 32.947 1.00 65.61 399 TYR C C 1
ATOM 3377 O O . TYR C 1 185 ? 14.642 87.813 32.196 1.00 65.69 399 TYR C O 1
ATOM 3386 N N . VAL C 1 186 ? 14.604 85.652 32.755 1.00 66.05 400 VAL C N 1
ATOM 3387 C CA . VAL C 1 186 ? 15.404 85.277 31.605 1.00 65.64 400 VAL C CA 1
ATOM 3388 C C . VAL C 1 186 ? 14.529 85.192 30.355 1.00 66.12 400 VAL C C 1
ATOM 3389 O O . VAL C 1 186 ? 14.957 85.565 29.265 1.00 65.95 400 VAL C O 1
ATOM 3393 N N . GLU C 1 187 ? 13.302 84.714 30.519 1.00 67.05 401 GLU C N 1
ATOM 3394 C CA . GLU C 1 187 ? 12.317 84.805 29.452 1.00 69.99 401 GLU C CA 1
ATOM 3395 C C . GLU C 1 187 ? 12.180 86.263 29.006 1.00 69.79 401 GLU C C 1
ATOM 3396 O O . GLU C 1 187 ? 12.327 86.583 27.827 1.00 68.92 401 GLU C O 1
ATOM 3402 N N . ALA C 1 188 ? 11.919 87.157 29.951 1.00 69.96 402 ALA C N 1
ATOM 3403 C CA . ALA C 1 188 ? 11.718 88.558 29.598 1.00 70.32 402 ALA C CA 1
ATOM 3404 C C . ALA C 1 188 ? 12.927 89.162 28.883 1.00 70.21 402 ALA C C 1
ATOM 3405 O O . ALA C 1 188 ? 12.785 89.785 27.837 1.00 70.77 402 ALA C O 1
ATOM 3407 N N . LEU C 1 189 ? 14.122 88.982 29.424 1.00 70.32 403 LEU C N 1
ATOM 3408 C CA . LEU C 1 189 ? 15.283 89.555 28.762 1.00 71.24 403 LEU C CA 1
ATOM 3409 C C . LEU C 1 189 ? 15.455 88.959 27.368 1.00 73.47 403 LEU C C 1
ATOM 3410 O O . LEU C 1 189 ? 15.950 89.623 26.449 1.00 72.87 403 LEU C O 1
ATOM 3415 N N . LEU C 1 190 ? 15.051 87.702 27.218 1.00 74.61 404 LEU C N 1
ATOM 3416 C CA . LEU C 1 190 ? 15.205 87.011 25.949 1.00 76.81 404 LEU C CA 1
ATOM 3417 C C . LEU C 1 190 ? 14.327 87.662 24.882 1.00 78.56 404 LEU C C 1
ATOM 3418 O O . LEU C 1 190 ? 14.819 88.053 23.820 1.00 78.68 404 LEU C O 1
ATOM 3423 N N . SER C 1 191 ? 13.032 87.789 25.172 1.00 79.02 405 SER C N 1
ATOM 3424 C CA . SER C 1 191 ? 12.116 88.475 24.270 1.00 78.44 405 SER C CA 1
ATOM 3425 C C . SER C 1 191 ? 12.650 89.861 24.011 1.00 78.81 405 SER C C 1
ATOM 3426 O O . SER C 1 191 ? 12.963 90.213 22.887 1.00 80.75 405 SER C O 1
ATOM 3429 N N . TYR C 1 192 ? 12.780 90.648 25.063 1.00 80.32 406 TYR C N 1
ATOM 3430 C CA . TYR C 1 192 ? 13.104 92.052 24.893 1.00 81.66 406 TYR C CA 1
ATOM 3431 C C . TYR C 1 192 ? 14.288 92.290 23.962 1.00 83.18 406 TYR C C 1
ATOM 3432 O O . TYR C 1 192 ? 14.348 93.313 23.292 1.00 84.22 406 TYR C O 1
ATOM 3441 N N . THR C 1 193 ? 15.232 91.361 23.916 1.00 85.57 407 THR C N 1
ATOM 3442 C CA . THR C 1 193 ? 16.355 91.503 22.996 1.00 88.63 407 THR C CA 1
ATOM 3443 C C . THR C 1 193 ? 15.975 91.041 21.601 1.00 91.09 407 THR C C 1
ATOM 3444 O O . THR C 1 193 ? 16.332 91.670 20.605 1.00 90.93 407 THR C O 1
ATOM 3448 N N . ARG C 1 194 ? 15.242 89.938 21.535 1.00 94.78 408 ARG C N 1
ATOM 3449 C CA . ARG C 1 194 ? 14.773 89.414 20.265 1.00 98.65 408 ARG C CA 1
ATOM 3450 C C . ARG C 1 194 ? 14.008 90.523 19.552 1.00 99.85 408 ARG C C 1
ATOM 3451 O O . ARG C 1 194 ? 14.187 90.747 18.358 1.00 101.29 408 ARG C O 1
ATOM 3459 N N . ILE C 1 195 ? 13.166 91.226 20.301 1.00 100.96 409 ILE C N 1
ATOM 3460 C CA . ILE C 1 195 ? 12.403 92.342 19.764 1.00 101.19 409 ILE C CA 1
ATOM 3461 C C . ILE C 1 195 ? 13.280 93.559 19.511 1.00 102.45 409 ILE C C 1
ATOM 3462 O O . ILE C 1 195 ? 13.533 93.923 18.361 1.00 103.09 409 ILE C O 1
ATOM 3467 N N . LYS C 1 196 ? 13.756 94.174 20.586 1.00 103.58 410 LYS C N 1
ATOM 3468 C CA . LYS C 1 196 ? 14.550 95.389 20.476 1.00 105.07 410 LYS C CA 1
ATOM 3469 C C . LYS C 1 196 ? 15.611 95.362 19.369 1.00 106.28 410 LYS C C 1
ATOM 3470 O O . LYS C 1 196 ? 15.988 96.417 18.865 1.00 107.35 410 LYS C O 1
ATOM 3476 N N . ARG C 1 197 ? 16.098 94.183 18.986 1.00 107.00 411 ARG C N 1
ATOM 3477 C CA . ARG C 1 197 ? 17.186 94.112 18.003 1.00 108.88 411 ARG C CA 1
ATOM 3478 C C . ARG C 1 197 ? 17.263 92.784 17.246 1.00 109.35 411 ARG C C 1
ATOM 3479 O O . ARG C 1 197 ? 18.169 91.986 17.473 1.00 108.43 411 ARG C O 1
ATOM 3487 N N . PRO C 1 198 ? 16.323 92.554 16.313 1.00 110.80 412 PRO C N 1
ATOM 3488 C CA . PRO C 1 198 ? 15.898 91.233 15.820 1.00 111.05 412 PRO C CA 1
ATOM 3489 C C . PRO C 1 198 ? 16.932 90.406 15.070 1.00 111.99 412 PRO C C 1
ATOM 3490 O O . PRO C 1 198 ? 16.855 89.177 15.060 1.00 111.17 412 PRO C O 1
ATOM 3494 N N . GLN C 1 199 ? 17.891 91.073 14.433 1.00 113.35 413 GLN C N 1
ATOM 3495 C CA . GLN C 1 199 ? 18.830 90.373 13.561 1.00 114.68 413 GLN C CA 1
ATOM 3496 C C . GLN C 1 199 ? 20.067 89.900 14.308 1.00 114.43 413 GLN C C 1
ATOM 3497 O O . GLN C 1 199 ? 20.764 88.981 13.864 1.00 115.31 413 GLN C O 1
ATOM 3503 N N . ASP C 1 200 ? 20.326 90.521 15.453 1.00 113.55 414 ASP C N 1
ATOM 3504 C CA . ASP C 1 200 ? 21.432 90.114 16.303 1.00 111.91 414 ASP C CA 1
ATOM 3505 C C . ASP C 1 200 ? 20.977 89.049 17.294 1.00 110.33 414 ASP C C 1
ATOM 3506 O O . ASP C 1 200 ? 20.582 89.357 18.420 1.00 109.25 414 ASP C O 1
ATOM 3511 N N . GLN C 1 201 ? 21.042 87.792 16.868 1.00 109.12 415 GLN C N 1
ATOM 3512 C CA . GLN C 1 201 ? 20.595 86.687 17.703 1.00 108.14 415 GLN C CA 1
ATOM 3513 C C . GLN C 1 201 ? 21.606 86.430 18.812 1.00 105.49 415 GLN C C 1
ATOM 3514 O O . GLN C 1 201 ? 21.292 85.792 19.819 1.00 105.05 415 GLN C O 1
ATOM 3520 N N . LEU C 1 202 ? 22.817 86.945 18.618 1.00 102.24 416 LEU C N 1
ATOM 3521 C CA . LEU C 1 202 ? 23.929 86.666 19.517 1.00 98.90 416 LEU C CA 1
ATOM 3522 C C . LEU C 1 202 ? 23.998 87.590 20.724 1.00 96.72 416 LEU C C 1
ATOM 3523 O O . LEU C 1 202 ? 24.750 87.344 21.670 1.00 96.05 416 LEU C O 1
ATOM 3528 N N . ARG C 1 203 ? 23.209 88.655 20.686 1.00 94.19 417 ARG C N 1
ATOM 3529 C CA . ARG C 1 203 ? 23.235 89.656 21.740 1.00 91.86 417 ARG C CA 1
ATOM 3530 C C . ARG C 1 203 ? 22.922 89.011 23.100 1.00 91.16 417 ARG C C 1
ATOM 3531 O O . ARG C 1 203 ? 23.716 89.102 24.045 1.00 90.04 417 ARG C O 1
ATOM 3539 N N . PHE C 1 204 ? 21.773 88.343 23.180 1.00 89.26 418 PHE C N 1
ATOM 3540 C CA . PHE C 1 204 ? 21.360 87.654 24.393 1.00 87.16 418 PHE C CA 1
ATOM 3541 C C . PHE C 1 204 ? 22.469 86.762 24.9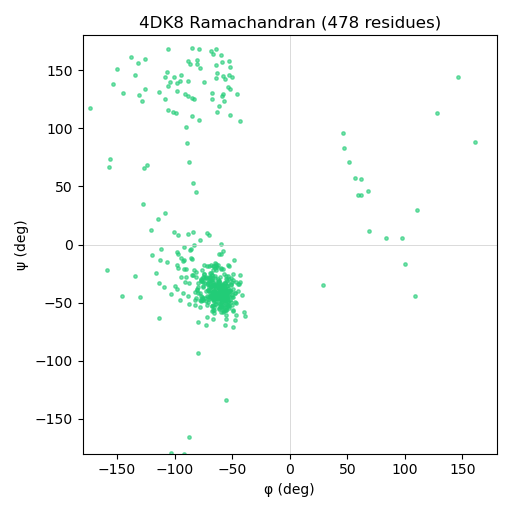54 1.00 86.97 418 PHE C C 1
ATOM 3542 O O . PHE C 1 204 ? 22.881 86.922 26.102 1.00 86.43 418 PHE C O 1
ATOM 3550 N N . PRO C 1 205 ? 22.977 85.813 24.147 1.00 86.71 419 PRO C N 1
ATOM 3551 C CA . PRO C 1 205 ? 24.072 84.963 24.625 1.00 85.41 419 PRO C CA 1
ATOM 3552 C C . PRO C 1 205 ? 25.236 85.784 25.143 1.00 84.47 419 PRO C C 1
ATOM 3553 O O . PRO C 1 205 ? 25.838 85.455 26.160 1.00 83.59 419 PRO C O 1
ATOM 3557 N N . ARG C 1 206 ? 25.541 86.865 24.440 1.00 85.01 420 ARG C N 1
ATOM 3558 C CA . ARG C 1 206 ? 26.696 87.680 24.769 1.00 85.81 420 ARG C CA 1
ATOM 3559 C C . ARG C 1 206 ? 26.473 88.405 26.086 1.00 84.75 420 ARG C C 1
ATOM 3560 O O . ARG C 1 206 ? 27.422 88.706 26.813 1.00 84.61 420 ARG C O 1
ATOM 3568 N N . MET C 1 207 ? 25.208 88.671 26.396 1.00 83.48 421 MET C N 1
ATOM 3569 C CA . MET C 1 207 ? 24.844 89.270 27.673 1.00 81.43 421 MET C CA 1
ATOM 3570 C C . MET C 1 207 ? 24.964 88.292 28.841 1.00 80.16 421 MET C C 1
ATOM 3571 O O . MET C 1 207 ? 25.541 88.626 29.883 1.00 79.56 421 MET C O 1
ATOM 3576 N N . LEU C 1 208 ? 24.410 87.093 28.684 1.00 78.19 422 LEU C N 1
ATOM 3577 C CA . LEU C 1 208 ? 24.564 86.085 29.724 1.00 77.77 422 LEU C CA 1
ATOM 3578 C C . LEU C 1 208 ? 26.046 85.850 29.984 1.00 77.47 422 LEU C C 1
ATOM 3579 O O . LEU C 1 208 ? 26.456 85.567 31.111 1.00 77.71 422 LEU C O 1
ATOM 3584 N N . MET C 1 209 ? 26.861 85.973 28.947 1.00 75.35 423 MET C N 1
ATOM 3585 C CA . MET C 1 209 ? 28.263 85.680 29.125 1.00 74.69 423 MET C CA 1
ATOM 3586 C C . MET C 1 209 ? 28.931 86.716 30.011 1.00 73.13 423 MET C C 1
ATOM 3587 O O . MET C 1 209 ? 29.998 86.475 30.569 1.00 73.72 423 MET C O 1
ATOM 3592 N N . LYS C 1 210 ? 28.288 87.864 30.167 1.00 72.71 424 LYS C N 1
ATOM 3593 C CA . LYS C 1 210 ? 28.768 88.859 31.120 1.00 72.99 424 LYS C CA 1
ATOM 3594 C C . LYS C 1 210 ? 28.607 88.396 32.575 1.00 72.54 424 LYS C C 1
ATOM 3595 O O . LYS C 1 210 ? 29.414 88.755 33.443 1.00 72.86 424 LYS C O 1
ATOM 3601 N N . LEU C 1 211 ? 27.579 87.587 32.829 1.00 70.02 425 LEU C N 1
ATOM 3602 C CA . LEU C 1 211 ? 27.443 86.902 34.109 1.00 69.01 425 LEU C CA 1
ATOM 3603 C C . LEU C 1 211 ? 28.628 85.989 34.427 1.00 69.43 425 LEU C C 1
ATOM 3604 O O . LEU C 1 211 ? 29.023 85.869 35.593 1.00 69.74 425 LEU C O 1
ATOM 3609 N N . VAL C 1 212 ? 29.195 85.346 33.407 1.00 69.49 426 VAL C N 1
ATOM 3610 C CA . VAL C 1 212 ? 30.386 84.521 33.622 1.00 68.86 426 VAL C CA 1
ATOM 3611 C C . VAL C 1 212 ? 31.565 85.407 34.006 1.00 68.38 426 VAL C C 1
ATOM 3612 O O . VAL C 1 212 ? 32.308 85.113 34.939 1.00 67.29 426 VAL C O 1
ATOM 3616 N N . SER C 1 213 ? 31.722 86.505 33.283 1.00 68.79 427 SER C N 1
ATOM 3617 C CA . SER C 1 213 ? 32.757 87.476 33.596 1.00 69.51 427 SER C CA 1
ATOM 3618 C C . SER C 1 213 ? 32.659 88.006 35.036 1.00 68.45 427 SER C C 1
ATOM 3619 O O . SER C 1 213 ? 33.671 88.110 35.740 1.00 67.10 427 SER C O 1
ATOM 3622 N N . LEU C 1 214 ? 31.448 88.336 35.477 1.00 67.28 428 LEU C N 1
ATOM 3623 C CA . LEU C 1 214 ? 31.261 88.854 36.831 1.00 67.48 428 LEU C CA 1
ATOM 3624 C C . LEU C 1 214 ? 31.789 87.916 37.912 1.00 67.03 428 LEU C C 1
ATOM 3625 O O . LEU C 1 214 ? 32.379 88.367 38.883 1.00 67.50 428 LEU C O 1
ATOM 3630 N N . ARG C 1 215 ? 31.585 86.615 37.745 1.00 67.17 429 ARG C N 1
ATOM 3631 C CA . ARG C 1 215 ? 32.045 85.648 38.735 1.00 67.65 429 ARG C CA 1
ATOM 3632 C C . ARG C 1 215 ? 33.561 85.697 38.894 1.00 68.98 429 ARG C C 1
ATOM 3633 O O . ARG C 1 215 ? 34.093 85.547 40.009 1.00 68.74 429 ARG C O 1
ATOM 3641 N N . THR C 1 216 ? 34.249 85.911 37.776 1.00 69.96 430 THR C N 1
ATOM 3642 C CA . THR C 1 216 ? 35.693 86.107 37.783 1.00 71.47 430 THR C CA 1
ATOM 3643 C C . THR C 1 216 ? 36.046 87.404 38.484 1.00 71.83 430 THR C C 1
ATOM 3644 O O . THR C 1 216 ? 36.869 87.410 39.394 1.00 72.87 430 THR C O 1
ATOM 3648 N N . LEU C 1 217 ? 35.421 88.499 38.064 1.00 72.02 431 LEU C N 1
ATOM 3649 C CA . LEU C 1 217 ? 35.612 89.784 38.729 1.00 73.08 431 LEU C CA 1
ATOM 3650 C C . LEU C 1 217 ? 35.296 89.692 40.219 1.00 72.93 431 LEU C C 1
ATOM 3651 O O . LEU C 1 217 ? 35.831 90.450 41.019 1.00 72.99 431 LEU C O 1
ATOM 3656 N N . SER C 1 218 ? 34.429 88.756 40.589 1.00 72.73 432 SER C N 1
ATOM 3657 C CA . SER C 1 218 ? 34.128 88.508 41.993 1.00 72.32 432 SER C CA 1
ATOM 3658 C C . SER C 1 218 ? 35.353 87.978 42.710 1.00 72.73 432 SER C C 1
ATOM 3659 O O . SER C 1 218 ? 35.679 88.435 43.797 1.00 72.67 432 SER C O 1
ATOM 3662 N N . SER C 1 219 ? 36.023 87.007 42.098 1.00 74.12 433 SER C N 1
ATOM 3663 C CA . SER C 1 219 ? 37.232 86.427 42.676 1.00 76.48 433 SER C CA 1
ATOM 3664 C C . SER C 1 219 ? 38.329 87.471 42.769 1.00 78.15 433 SER C C 1
ATOM 3665 O O . SER C 1 219 ? 38.968 87.627 43.811 1.00 79.03 433 SER C O 1
ATOM 3668 N N . VAL C 1 220 ? 38.549 88.182 41.671 1.00 78.66 434 VAL C N 1
ATOM 3669 C CA . VAL C 1 220 ? 39.533 89.246 41.661 1.00 79.86 434 VAL C CA 1
ATOM 3670 C C . VAL C 1 220 ? 39.324 90.117 42.896 1.00 82.67 434 VAL C C 1
ATOM 3671 O O . VAL C 1 220 ? 40.292 90.511 43.555 1.00 84.27 434 VAL C O 1
ATOM 3675 N N . HIS C 1 221 ? 38.053 90.393 43.205 1.00 84.01 435 HIS C N 1
ATOM 3676 C CA . HIS C 1 221 ? 37.664 91.265 44.319 1.00 83.81 435 HIS C CA 1
ATOM 3677 C C . HIS C 1 221 ? 37.934 90.627 45.686 1.00 84.92 435 HIS C C 1
ATOM 3678 O O . HIS C 1 221 ? 38.312 91.312 46.633 1.00 83.52 435 HIS C O 1
ATOM 3685 N N . SER C 1 222 ? 37.736 89.316 45.787 1.00 86.51 436 SER C N 1
ATOM 3686 C CA . SER C 1 222 ? 38.138 88.582 46.979 1.00 89.10 436 SER C CA 1
ATOM 3687 C C . SER C 1 222 ? 39.639 88.711 47.159 1.00 90.55 436 SER C C 1
ATOM 3688 O O . SER C 1 222 ? 40.122 88.991 48.255 1.00 90.96 436 SER C O 1
ATOM 3691 N N . GLU C 1 223 ? 40.372 88.500 46.071 1.00 91.92 437 GLU C N 1
ATOM 3692 C CA . GLU C 1 223 ? 41.821 88.553 46.112 1.00 93.04 437 GLU C CA 1
ATOM 3693 C C . GLU C 1 223 ? 42.291 89.937 46.526 1.00 93.60 437 GLU C C 1
ATOM 3694 O O . GLU C 1 223 ? 43.211 90.068 47.333 1.00 94.48 437 GLU C O 1
ATOM 3700 N N . GLN C 1 224 ? 41.655 90.971 45.992 1.00 93.73 438 GLN C N 1
ATOM 3701 C CA . GLN C 1 224 ? 41.983 92.325 46.403 1.00 94.67 438 GLN C CA 1
ATOM 3702 C C . GLN C 1 224 ? 41.776 92.506 47.901 1.00 95.37 438 GLN C C 1
ATOM 3703 O O . GLN C 1 224 ? 42.604 93.109 48.576 1.00 95.99 438 GLN C O 1
ATOM 3709 N N . VAL C 1 225 ? 40.676 91.977 48.426 1.00 97.46 439 VAL C N 1
ATOM 3710 C CA . VAL C 1 225 ? 40.327 92.201 49.829 1.00 99.00 439 VAL C CA 1
ATOM 3711 C C . VAL C 1 225 ? 41.311 91.525 50.765 1.00 99.84 439 VAL C C 1
ATOM 3712 O O . VAL C 1 225 ? 41.861 92.171 51.653 1.00 100.15 439 VAL C O 1
ATOM 3716 N N . PHE C 1 226 ? 41.536 90.230 50.560 1.00 101.51 440 PHE C N 1
ATOM 3717 C CA . PHE C 1 226 ? 42.505 89.479 51.351 1.00 103.07 440 PHE C CA 1
ATOM 3718 C C . PHE C 1 226 ? 43.867 90.175 51.385 1.00 104.71 440 PHE C C 1
ATOM 3719 O O . PHE C 1 226 ? 44.576 90.122 52.387 1.00 105.56 440 PHE C O 1
ATOM 3727 N N . ALA C 1 227 ? 44.223 90.834 50.288 1.00 106.05 441 ALA C N 1
ATOM 3728 C CA . ALA C 1 227 ? 45.453 91.606 50.218 1.00 107.33 441 ALA C CA 1
ATOM 3729 C C . ALA C 1 227 ? 45.502 92.707 51.284 1.00 109.80 441 ALA C C 1
ATOM 3730 O O . ALA C 1 227 ? 46.571 93.023 51.811 1.00 111.01 441 ALA C O 1
ATOM 3732 N N . LEU C 1 228 ? 44.352 93.293 51.603 1.00 111.48 442 LEU C N 1
ATOM 3733 C CA . LEU C 1 228 ? 44.297 94.353 52.605 1.00 113.40 442 LEU C CA 1
ATOM 3734 C C . LEU C 1 228 ? 44.676 93.836 53.984 1.00 115.01 442 LEU C C 1
ATOM 3735 O O . LEU C 1 228 ? 45.302 94.548 54.770 1.00 114.62 442 LEU C O 1
ATOM 3740 N N . ARG C 1 229 ? 44.288 92.596 54.270 1.00 117.61 443 ARG C N 1
ATOM 3741 C CA . ARG C 1 229 ? 44.624 91.944 55.536 1.00 120.40 443 ARG C CA 1
ATOM 3742 C C . ARG C 1 229 ? 46.103 92.152 55.841 1.00 121.17 443 ARG C C 1
ATOM 3743 O O . ARG C 1 229 ? 46.500 92.250 57.002 1.00 120.80 443 ARG C O 1
ATOM 3751 N N . LEU C 1 230 ? 46.904 92.226 54.780 1.00 122.24 444 LEU C N 1
ATOM 3752 C CA . LEU C 1 230 ? 48.357 92.263 54.891 1.00 122.43 444 LEU C CA 1
ATOM 3753 C C . LEU C 1 230 ? 48.883 93.687 54.761 1.00 122.76 444 LEU C C 1
ATOM 3754 O O . LEU C 1 230 ? 49.851 94.057 55.420 1.00 123.16 444 LEU C O 1
ATOM 3759 N N . GLN C 1 231 ? 48.242 94.480 53.906 1.00 123.24 445 GLN C N 1
ATOM 3760 C CA . GLN C 1 231 ? 48.653 95.863 53.684 1.00 123.74 445 GLN C CA 1
ATOM 3761 C C . GLN C 1 231 ? 48.292 96.707 54.897 1.00 123.93 445 GLN C C 1
ATOM 3762 O O . GLN C 1 231 ? 48.375 97.939 54.852 1.00 123.53 445 GLN C O 1
ATOM 3768 N N . ASP C 1 232 ? 47.882 96.037 55.971 1.00 124.59 446 ASP C N 1
ATOM 3769 C CA . ASP C 1 232 ? 47.267 96.704 57.115 1.00 125.08 446 ASP C CA 1
ATOM 3770 C C . ASP C 1 232 ? 46.203 97.699 56.660 1.00 124.12 446 ASP C C 1
ATOM 3771 O O . ASP C 1 232 ? 46.508 98.847 56.317 1.00 124.29 446 ASP C O 1
ATOM 3776 N N . LYS C 1 233 ? 44.956 97.244 56.664 1.00 121.93 447 LYS C N 1
ATOM 3777 C CA . LYS C 1 233 ? 43.814 98.056 56.261 1.00 119.26 447 LYS C CA 1
ATOM 3778 C C . LYS C 1 233 ? 42.565 97.231 56.558 1.00 116.43 447 LYS C C 1
ATOM 3779 O O . LYS C 1 233 ? 42.380 96.144 56.004 1.00 117.17 447 LYS C O 1
ATOM 3785 N N . LYS C 1 234 ? 41.722 97.738 57.451 1.00 111.61 448 LYS C N 1
ATOM 3786 C CA . LYS C 1 234 ? 40.498 97.039 57.826 1.00 106.36 448 LYS C CA 1
ATOM 3787 C C . LYS C 1 234 ? 39.285 97.695 57.166 1.00 102.45 448 LYS C C 1
ATOM 3788 O O . LYS C 1 234 ? 39.204 98.926 57.072 1.00 101.63 448 LYS C O 1
ATOM 3794 N N . LEU C 1 235 ? 38.349 96.871 56.701 1.00 96.73 449 LEU C N 1
ATOM 3795 C CA . LEU C 1 235 ? 37.096 97.381 56.158 1.00 92.24 449 LEU C CA 1
ATOM 3796 C C . LEU C 1 235 ? 36.191 97.759 57.324 1.00 88.07 449 LEU C C 1
ATOM 3797 O O . LEU C 1 235 ? 36.300 97.186 58.403 1.00 88.07 449 LEU C O 1
ATOM 3802 N N . PRO C 1 236 ? 35.283 98.726 57.123 1.00 83.97 450 PRO C N 1
ATOM 3803 C CA . PRO C 1 236 ? 34.289 98.999 58.167 1.00 80.93 450 PRO C CA 1
ATOM 3804 C C . PRO C 1 236 ? 33.612 97.687 58.556 1.00 80.04 450 PRO C C 1
ATOM 3805 O O . PRO C 1 236 ? 33.536 96.761 57.749 1.00 79.56 450 PRO C O 1
ATOM 3809 N N . PRO C 1 237 ? 33.123 97.578 59.800 1.00 79.29 451 PRO C N 1
ATOM 3810 C CA . PRO C 1 237 ? 32.681 96.254 60.248 1.00 79.24 451 PRO C CA 1
ATOM 3811 C C . PRO C 1 237 ? 31.524 95.699 59.414 1.00 78.62 451 PRO C C 1
ATOM 3812 O O . PRO C 1 237 ? 31.389 94.482 59.239 1.00 77.11 451 PRO C O 1
ATOM 3816 N N . LEU C 1 238 ? 30.705 96.601 58.886 1.00 77.87 452 LEU C N 1
ATOM 3817 C CA . LEU C 1 238 ? 29.547 96.204 58.102 1.00 78.14 452 LEU C CA 1
ATOM 3818 C C . LEU C 1 238 ? 29.889 95.711 56.684 1.00 76.89 452 LEU C C 1
ATOM 3819 O O . LEU C 1 238 ? 29.173 94.881 56.134 1.00 77.72 452 LEU C O 1
ATOM 3824 N N . LEU C 1 239 ? 30.977 96.204 56.097 1.00 75.61 453 LEU C N 1
ATOM 3825 C CA . LEU C 1 239 ? 31.471 95.664 54.822 1.00 75.79 453 LEU C CA 1
ATOM 3826 C C . LEU C 1 239 ? 32.251 94.370 55.033 1.00 75.42 453 LEU C C 1
ATOM 3827 O O . LEU C 1 239 ? 32.138 93.422 54.256 1.00 74.46 453 LEU C O 1
ATOM 3832 N N . SER C 1 240 ? 33.069 94.361 56.077 1.00 75.25 454 SER C N 1
ATOM 3833 C CA . SER C 1 240 ? 33.796 93.171 56.479 1.00 74.93 454 SER C CA 1
ATOM 3834 C C . SER C 1 240 ? 32.813 92.023 56.692 1.00 74.41 454 SER C C 1
ATOM 3835 O O . SER C 1 240 ? 33.111 90.874 56.388 1.00 72.49 454 SER C O 1
ATOM 3838 N N . GLU C 1 241 ? 31.636 92.352 57.211 1.00 75.69 455 GLU C N 1
ATOM 3839 C CA . GLU C 1 241 ? 30.572 91.375 57.402 1.00 78.24 455 GLU C CA 1
ATOM 3840 C C . GLU C 1 241 ? 30.395 90.591 56.110 1.00 77.40 455 GLU C C 1
ATOM 3841 O O . GLU C 1 241 ? 30.276 89.365 56.110 1.00 76.91 455 GLU C O 1
ATOM 3847 N N . ILE C 1 242 ? 30.383 91.318 55.004 1.00 76.76 456 ILE C N 1
ATOM 3848 C CA . ILE C 1 242 ? 30.029 90.745 53.719 1.00 77.21 456 ILE C CA 1
ATOM 3849 C C . ILE C 1 242 ? 31.184 90.110 52.949 1.00 77.33 456 ILE C C 1
ATOM 3850 O O . ILE C 1 242 ? 30.979 89.119 52.253 1.00 75.87 456 ILE C O 1
ATOM 3855 N N . TRP C 1 243 ? 32.391 90.663 53.084 1.00 79.09 457 TRP C N 1
ATOM 3856 C CA . TRP C 1 243 ? 33.501 90.296 52.204 1.00 82.28 457 TRP C CA 1
ATOM 3857 C C . TRP C 1 243 ? 34.703 89.542 52.783 1.00 85.18 457 TRP C C 1
ATOM 3858 O O . TRP C 1 243 ? 35.519 89.008 52.025 1.00 86.37 457 TRP C O 1
ATOM 3869 N N . ASP C 1 244 ? 34.825 89.482 54.103 1.00 87.82 458 ASP C N 1
ATOM 3870 C CA . ASP C 1 244 ? 35.940 88.752 54.706 1.00 91.49 458 ASP C CA 1
ATOM 3871 C C . ASP C 1 244 ? 35.646 87.262 54.904 1.00 93.73 458 ASP C C 1
ATOM 3872 O O . ASP C 1 244 ? 34.485 86.852 55.017 1.00 93.74 458 ASP C O 1
ATOM 3877 N N . VAL C 1 245 ? 36.713 86.461 54.950 1.00 97.11 459 VAL C N 1
ATOM 3878 C CA . VAL C 1 245 ? 36.615 85.018 55.222 1.00 99.06 459 VAL C CA 1
ATOM 3879 C C . VAL C 1 245 ? 37.038 84.673 56.674 1.00 100.38 459 VAL C C 1
ATOM 3880 O O . VAL C 1 245 ? 36.175 84.213 57.468 1.00 99.64 459 VAL C O 1
ATOM 3884 N N . ASP D 2 1 ? 24.972 87.265 62.653 1.00 83.72 365 ASP D N 1
ATOM 3885 C CA . ASP D 2 1 ? 25.884 87.420 61.479 1.00 82.71 365 ASP D CA 1
ATOM 3886 C C . ASP D 2 1 ? 25.213 88.129 60.313 1.00 80.00 365 ASP D C 1
ATOM 3887 O O . ASP D 2 1 ? 23.990 88.108 60.171 1.00 77.25 365 ASP D O 1
ATOM 3892 N N . HIS D 2 2 ? 26.035 88.763 59.483 1.00 78.46 366 HIS D N 1
ATOM 3893 C CA . HIS D 2 2 ? 25.543 89.488 58.320 1.00 77.22 366 HIS D CA 1
ATOM 3894 C C . HIS D 2 2 ? 24.537 90.547 58.752 1.00 77.12 366 HIS D C 1
ATOM 3895 O O . HIS D 2 2 ? 23.395 90.552 58.299 1.00 77.67 366 HIS D O 1
ATOM 3902 N N . GLN D 2 3 ? 24.956 91.452 59.629 1.00 77.49 367 GLN D N 1
ATOM 3903 C CA . GLN D 2 3 ? 23.989 92.350 60.241 1.00 77.90 367 GLN D CA 1
ATOM 3904 C C . GLN D 2 3 ? 23.695 93.557 59.382 1.00 76.80 367 GLN D C 1
ATOM 3905 O O . GLN D 2 3 ? 22.613 94.133 59.472 1.00 76.83 367 GLN D O 1
ATOM 3911 N N . LEU D 2 4 ? 24.643 93.941 58.538 1.00 75.24 368 LEU D N 1
ATOM 3912 C CA . LEU D 2 4 ? 24.377 95.045 57.631 1.00 74.89 368 LEU D CA 1
ATOM 3913 C C . LEU D 2 4 ? 23.198 94.604 56.781 1.00 74.66 368 LEU D C 1
ATOM 3914 O O . LEU D 2 4 ? 22.248 95.366 56.555 1.00 75.29 368 LEU D O 1
ATOM 3919 N N . LEU D 2 5 ? 23.261 93.347 56.343 1.00 72.13 369 LEU D N 1
ATOM 3920 C CA . LEU D 2 5 ? 22.253 92.790 55.456 1.00 69.05 369 LEU D CA 1
ATOM 3921 C C . LEU D 2 5 ? 20.970 92.535 56.215 1.00 67.47 369 LEU D C 1
ATOM 3922 O O . LEU D 2 5 ? 19.882 92.864 55.751 1.00 67.79 369 LEU D O 1
ATOM 3927 N N . ARG D 2 6 ? 21.089 91.933 57.383 1.00 64.43 370 ARG D N 1
ATOM 3928 C CA . ARG D 2 6 ? 19.896 91.647 58.134 1.00 65.39 370 ARG D CA 1
ATOM 3929 C C . ARG D 2 6 ? 19.155 92.938 58.461 1.00 66.39 370 ARG D C 1
ATOM 3930 O O . ARG D 2 6 ? 17.934 92.996 58.327 1.00 67.72 370 ARG D O 1
ATOM 3938 N N . TYR D 2 7 ? 19.888 93.973 58.868 1.00 65.13 371 TYR D N 1
ATOM 3939 C CA . TYR D 2 7 ? 19.264 95.219 59.297 1.00 65.30 371 TYR D CA 1
ATOM 3940 C C . TYR D 2 7 ? 18.658 95.933 58.101 1.00 65.44 371 TYR D C 1
ATOM 3941 O O . TYR D 2 7 ? 17.508 96.384 58.159 1.00 63.43 371 TYR D O 1
ATOM 3950 N N . LEU D 2 8 ? 19.427 96.029 57.018 1.00 65.44 372 LEU D N 1
ATOM 3951 C CA . LEU D 2 8 ? 18.932 96.677 55.810 1.00 67.05 372 LEU D CA 1
ATOM 3952 C C . LEU D 2 8 ? 17.655 96.003 55.334 1.00 67.34 372 LEU D C 1
ATOM 3953 O O . LEU D 2 8 ? 16.826 96.628 54.674 1.00 67.58 372 LEU D O 1
ATOM 3958 N N . LEU D 2 9 ? 17.497 94.730 55.687 1.00 67.32 373 LEU D N 1
ATOM 3959 C CA . LEU D 2 9 ? 16.338 93.956 55.262 1.00 67.91 373 LEU D CA 1
ATOM 3960 C C . LEU D 2 9 ? 15.134 94.215 56.146 1.00 69.46 373 LEU D C 1
ATOM 3961 O O . LEU D 2 9 ? 14.044 94.447 55.641 1.00 68.91 373 LEU D O 1
ATOM 3966 N N . ASP D 2 10 ? 15.338 94.179 57.461 1.00 72.02 374 ASP D N 1
ATOM 3967 C CA . ASP D 2 10 ? 14.277 94.434 58.432 1.00 74.54 374 ASP D CA 1
ATOM 3968 C C . ASP D 2 10 ? 13.793 95.885 58.403 1.00 78.61 374 ASP D C 1
ATOM 3969 O O . ASP D 2 10 ? 12.649 96.179 58.774 1.00 78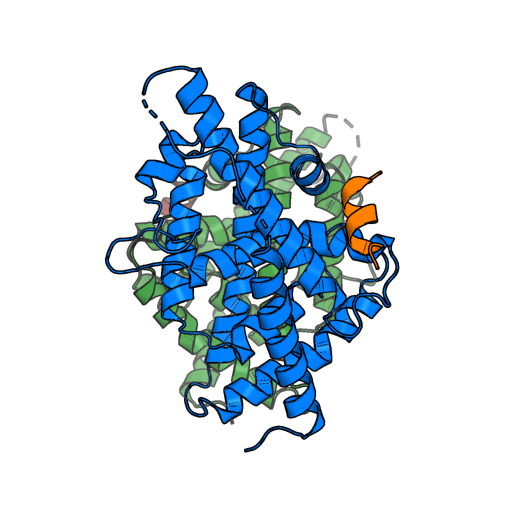.03 374 ASP D O 1
ATOM 3974 N N . LYS D 2 11 ? 14.672 96.787 57.968 1.00 83.47 375 LYS D N 1
ATOM 3975 C CA . LYS D 2 11 ? 14.400 98.224 57.986 1.00 87.65 375 LYS D CA 1
ATOM 3976 C C . LYS D 2 11 ? 13.092 98.591 57.279 1.00 90.16 375 LYS D C 1
ATOM 3977 O O . LYS D 2 11 ? 12.789 98.080 56.199 1.00 89.51 375 LYS D O 1
ATOM 3983 N N . ASP D 2 12 ? 12.324 99.475 57.913 1.00 94.49 376 ASP D N 1
ATOM 3984 C CA . ASP D 2 12 ? 11.074 99.990 57.353 1.00 98.35 376 ASP D CA 1
ATOM 3985 C C . ASP D 2 12 ? 9.999 98.916 57.304 1.00 100.88 376 ASP D C 1
ATOM 3986 O O . ASP D 2 12 ? 9.630 98.525 56.170 1.00 103.16 376 ASP D O 1
#

CATH classification: 1.10.565.10

Foldseek 3Di:
DDDDPVLVVLLVLLLVLLVVLVVVLVVDFQDQDPDPCNLVSLLRVVLVLLVSQLRSLLSSQVSNPPLVVAPVQLNLLLSLLQRVLLVLLVQLVQADLVQQWGDRDDPDTGHLVSVVSNPFDPLQSVLSSVLSNVSNVLPDDSSQSSLLSNLSSLQLPGPPNPCSPSSVVSNVVSLVSNQVVCCPPPVVCNCSSVVSVVSSVSSNVSSVSVLVRVVVVVVVVHDRPCVCVVSRD/DCPVVVVVVPDD/DDDPVLVVLLVQLLVLVVVLLLPDDFQDQDCVCLCVLLRRVLVLLVSQLSSLLSSLVSNPLLVVADPVQNVLLSLQLSLLLVLLQQLVQADVVVCWTDRRHPDTHHLVSVVSNPFDVLLSVLSSVLSVVVVVLDDDSSLSSLLSLLSSLDLPRPPRPCSPSSVVSSVVSLVSNQVCCCPVPVPCNCSSVVSVVSSVVSVVSSVSVLVRVVVCVVVVDDRDVVVCVRRPD/DCVVVVCVVVDD

Nearest PDB structures (foldseek):
  4dk8-assembly1_C  TM=1.004E+00  e=1.650E-32  Homo sapiens
  1pq6-assembly3_A  TM=9.898E-01  e=1.478E-29  Homo sapiens
  6s4u-assembly3_C  TM=9.923E-01  e=4.695E-29  Homo sapiens
  6s4u-assembly2_B  TM=9.874E-01  e=7.455E-29  Homo sapiens
  4dk7-assembly1_A  TM=9.898E-01  e=8.178E-29  Homo sapiens

GO terms:
  GO:0005515 protein binding (F, IPI)
  GO:0000978 RNA polymerase II cis-regulatory region sequence-specific DNA binding (F, IDA)
  GO:0001228 DNA-binding transcription activator activity, RNA polymerase II-specific (F, IDA)
  GO:0045944 positive regulation of transcription by RNA polymerase II (P, IDA)
  GO:0005634 nucleus (C, IDA)
  GO:0005737 cytoplasm (C, IDA)
  GO:0045892 negative regulation of DNA-templated transcription (P, IDA)
  GO:0045893 positive regulation of DNA-templated transcription (P, IDA)
  GO:0004879 nuclear receptor activity (F, TAS)
  GO:0003677 DNA binding (F, TAS)
  GO:0005654 nucleoplasm (C, TAS)
  GO:0005829 cytosol (C, TAS)
  GO:0032376 positive regulation of cholesterol transport (P, IDA)
  GO:0010745 negative regulation of macrophage derived foam cell differentiation (P, IC)
  GO:0045723 positive regulation of fatty acid biosynthetic process (P, IMP)
  GO:0045944 positive regulation of transcription by RNA polymerase II (P, IMP)
  GO:0010867 positive regulation of triglyceride biosynthetic process (P, IMP)
  GO:0010875 positive regulation of cholesterol efflux (P, IMP)
  GO:0010887 negative regulation of cholesterol storage (P, IMP)
  GO:0032369 negative regulation of lipid transport (P, IMP)

Secondary structure (DSSP, 8-state):
----HHHHHHHHHHHHHHHHHHHHTT---------SHHHHHHHHHHHHHHHHHHHHHHHHHHTSTTGGGS-HHHHHHHHHHHHHHHHHHHHHHTEETTTTEEE-SSS-EE-HHHHHHTT--HHHHHHHHHHHHHHHHT---HHHHHHHHHHHHT-TTSTT-S-HHHHHHHHHHHHHHHHHHHHHHSTT-TTHHHHHHHHHHHHHHHHHHHHHHHHHHHTTT----HHHHHHH-/--HHHHHHHH--/---HHHHHHHHHHHHHHHHTT-----PPPP--TTHHHHHHHHHHHHHHHHHHHHHHHHSTTGGGS-HHHHHHHHHHHHHHHHHHHHHHTEETTTTEEESSSS-EEETTHHHHTT--HHHHHHHHHHHHHHHTT---HHHHHHHHHHHHT-TTSTT-S-HHHHHHHHHHHHHHHHHHHHHHSTT-TTHHHHHHHHHHHHHHHHHHHHHHHHHHHHTT----HHHHHHH--/--HHHHHHHH--

Sequence (486 aa):
MQLTAAQELMIQQLVAAQLQCNKRSFSKVTPWPQSRDARQQRFAHFTELAIISVQEIVDFAKQVPGFLQLGREDQIALLKASTIEIMLLETARRYNHETECITFLKDFTYSKDDFHRAGLQVEFINPIFEFSRAMRRLGLDDAEYALLIAINIFSADRPNVQEPGRVEALQQPYVEALLSYTRIKRPQDQLRFPRMLMKLVSLRTLSSVHSEQVFALRLQDKKLPPLLSEIWDDHQLLRYLLDKDQLTAAQELMIQQLVAAQLQCNKRPKVTPWPLDARQQRFAHFTELAIISVQEIVDFAKQVPGFLQLGREDQIALLKASTIEIMLLETARRYNHETECITFLKDFTYSKDDFHRAGLQVEFINPIFEFSRAMRRLGLDDAEYALLIAINIFSADRPNVQEPGRVEALQQPYVEALLSYTRIKRPQDQLRFPRMLMKLVSLRTLSSVHSEQVFALRLQDKKLPPLLSEIWDVDHQLLRYLLDKD

Organism: Homo sapiens (NCBI:txid9606)

InterPro domains:
  IPR000536 Nuclear hormone receptor, ligand-binding domain [PF00104] (262-443)
  IPR000536 Nuclear hormone receptor, ligand-binding domain [PS51843] (222-460)
  IPR000536 Nuclear hormone receptor, ligand-binding domain [SM00430] (272-431)
  IPR001628 Zinc finger, nuclear hormone receptor-type [PF00105] (86-155)
  IPR001628 Zinc finger, nuclear hormone receptor-type [PR00047] (87-103)
  IPR001628 Zinc finger, nuclear hormone receptor-type [PR00047] (103-118)
  IPR001628 Zinc finger, nuclear hormone receptor-type [PR00047] (138-146)
  IPR001628 Zinc finger, nuclear hormone receptor-type [PR00047] (146-154)
  IPR001628 Zinc finger, nuclear hormone receptor-type [PS00031] (87-113)
  IPR001628 Zinc finger, nuclear hormone receptor-type [PS51030] (84-161)
  IPR001628 Zinc finger, nuclear hormone receptor-type [SM00399] (84-157)
  IPR001723 Nuclear hormone receptor [PR00398] (150-160)
  IPR001723 Nuclear hormone receptor [PR00398] (273-294)
  IPR001723 Nuclear hormone receptor [PR00398] (294-310)
  IPR001723 Nuclear hormone receptor [PR00398] (362-377)
  IPR001723 Nuclear hormone receptor [PR00398] (419-436)
  IPR013088 Zinc finger, NHR/GATA-type [G3DSA:3.30.50.10] (80-185)
  IPR023257 Liver X receptor [PR02034] (74-84)
  IPR023257 Liver X receptor [PR02034] (124-138)
  IPR023257 Liver X receptor [PR02034] (327-342)

Radius of gyration: 23.25 Å; Cα contacts (8 Å, |Δi|>4): 510; chains: 4; bounding box: 57×68×55 Å

B-factor: mean 86.45, std 22.76, range [48.66, 148.97]